Protein AF-A0A9D9N728-F1 (afdb_monomer)

Structure (mmCIF, N/CA/C/O backbone):
data_AF-A0A9D9N728-F1
#
_entry.id   AF-A0A9D9N728-F1
#
loop_
_atom_site.group_PDB
_atom_site.id
_atom_site.type_symbol
_atom_site.label_atom_id
_atom_site.label_alt_id
_atom_site.label_comp_id
_atom_site.label_asym_id
_atom_site.label_entity_id
_atom_site.label_seq_id
_atom_site.pdbx_PDB_ins_code
_atom_site.Cartn_x
_atom_site.Cartn_y
_atom_site.Cartn_z
_atom_site.occupancy
_atom_site.B_iso_or_equiv
_atom_site.auth_seq_id
_atom_site.auth_comp_id
_atom_site.auth_asym_id
_atom_site.auth_atom_id
_atom_site.pdbx_PDB_model_num
ATOM 1 N N . MET A 1 1 ? -24.183 16.699 19.852 1.00 60.91 1 MET A N 1
ATOM 2 C CA . MET A 1 1 ? -24.924 15.438 20.064 1.00 60.91 1 MET A CA 1
ATOM 3 C C . MET A 1 1 ? -25.102 15.255 21.559 1.00 60.91 1 MET A C 1
ATOM 5 O O . MET A 1 1 ? -24.177 15.585 22.291 1.00 60.91 1 MET A O 1
ATOM 9 N N . ASN A 1 2 ? -26.282 14.822 22.004 1.00 75.06 2 ASN A N 1
ATOM 10 C CA . ASN A 1 2 ? -26.499 14.472 23.406 1.00 75.06 2 ASN A CA 1
ATOM 11 C C . ASN A 1 2 ? -26.108 13.002 23.585 1.00 75.06 2 ASN A C 1
ATOM 13 O O . ASN A 1 2 ? -26.719 12.139 22.954 1.00 75.06 2 ASN A O 1
ATOM 17 N N . TYR A 1 3 ? -25.066 12.738 24.366 1.00 83.69 3 TYR A N 1
ATOM 18 C CA . TYR A 1 3 ? -24.533 11.394 24.560 1.00 83.69 3 TYR A CA 1
ATOM 19 C C . TYR A 1 3 ? -24.995 10.833 25.902 1.00 83.69 3 TYR A C 1
ATOM 21 O O . TYR A 1 3 ? -24.876 11.495 26.932 1.00 83.69 3 TYR A O 1
ATOM 29 N N . LYS A 1 4 ? -25.467 9.586 25.897 1.00 88.75 4 LYS A N 1
ATOM 30 C CA . LYS A 1 4 ? -25.626 8.773 27.101 1.00 88.75 4 LYS A CA 1
ATOM 31 C C . LYS A 1 4 ? -24.358 7.947 27.285 1.00 88.75 4 LYS A C 1
ATOM 33 O O . LYS A 1 4 ? -24.053 7.101 26.450 1.00 88.75 4 LYS A O 1
ATOM 38 N N . VAL A 1 5 ? -23.633 8.180 28.372 1.00 91.56 5 VAL A N 1
ATOM 39 C CA . VAL A 1 5 ? -22.462 7.368 28.722 1.00 91.56 5 VAL A CA 1
ATOM 40 C C . VAL A 1 5 ? -22.935 6.094 29.411 1.00 91.56 5 VAL A C 1
ATOM 42 O O . VAL A 1 5 ? -23.726 6.162 30.350 1.00 91.56 5 VAL A O 1
ATOM 45 N N . VAL A 1 6 ? -22.460 4.947 28.937 1.00 93.56 6 VAL A N 1
ATOM 46 C CA . VAL A 1 6 ? -22.666 3.632 29.559 1.00 93.56 6 VAL A CA 1
ATOM 47 C C . VAL A 1 6 ? -21.340 2.885 29.621 1.00 93.56 6 VAL A C 1
ATOM 49 O O . VAL A 1 6 ? -20.410 3.210 28.881 1.00 93.56 6 VAL A O 1
ATOM 52 N N . TYR A 1 7 ? -21.236 1.880 30.476 1.00 95.44 7 TYR A N 1
ATOM 53 C CA . TYR A 1 7 ? -20.147 0.916 30.422 1.00 95.44 7 TYR A CA 1
ATOM 54 C C . TYR A 1 7 ? -20.383 -0.111 29.316 1.00 95.44 7 TYR A C 1
ATOM 56 O O . TYR A 1 7 ? -21.518 -0.418 28.956 1.00 95.44 7 TYR A O 1
ATOM 64 N N . LEU A 1 8 ? -19.299 -0.655 28.767 1.00 95.81 8 LEU A N 1
ATOM 65 C CA . LEU A 1 8 ? -19.351 -1.606 27.661 1.00 95.81 8 LEU A CA 1
ATOM 66 C C . LEU A 1 8 ? -20.208 -2.835 28.000 1.00 95.81 8 LEU A C 1
ATOM 68 O O . LEU A 1 8 ? -20.981 -3.296 27.166 1.00 95.81 8 LEU A O 1
ATOM 72 N N . GLU A 1 9 ? -20.140 -3.324 29.238 1.00 95.94 9 GLU A N 1
ATOM 73 C CA . GLU A 1 9 ? -20.964 -4.456 29.683 1.00 95.94 9 GLU A CA 1
ATOM 74 C C . GLU A 1 9 ? -22.471 -4.166 29.763 1.00 95.94 9 GLU A C 1
ATOM 76 O O . GLU A 1 9 ? -23.266 -5.098 29.824 1.00 95.94 9 GLU A O 1
ATOM 81 N N . GLU A 1 10 ? -22.880 -2.895 29.739 1.00 96.00 10 GLU A N 1
ATOM 82 C CA . GLU A 1 10 ? -24.292 -2.496 29.736 1.00 96.00 10 GLU A CA 1
ATOM 83 C C . GLU A 1 10 ? -24.891 -2.453 28.320 1.00 96.00 10 GLU A C 1
ATOM 85 O O . GLU A 1 10 ? -26.109 -2.348 28.172 1.00 96.00 10 GLU A O 1
ATOM 90 N N . CYS A 1 11 ? -24.061 -2.508 27.271 1.00 95.38 11 CYS A N 1
ATOM 91 C CA . CYS A 1 11 ? -24.508 -2.449 25.876 1.00 95.38 11 CYS A CA 1
ATOM 92 C C . CYS A 1 11 ? -24.115 -3.667 25.028 1.00 95.38 11 CYS A C 1
ATOM 94 O O . CYS A 1 11 ? -24.508 -3.742 23.864 1.00 95.38 11 CYS A O 1
ATOM 96 N N . CYS A 1 12 ? -23.385 -4.638 25.580 1.00 95.62 12 CYS A N 1
ATOM 97 C CA . CYS A 1 12 ? -23.058 -5.877 24.880 1.00 95.62 12 CYS A CA 1
ATOM 98 C C . CYS A 1 12 ? -22.957 -7.086 25.823 1.00 95.62 12 CYS A C 1
ATOM 100 O O . CYS A 1 12 ? -22.557 -6.973 26.982 1.00 95.62 12 CYS A O 1
ATOM 102 N N . GLU A 1 13 ? -23.285 -8.268 25.305 1.00 96.75 13 GLU A N 1
ATOM 103 C CA . GLU A 1 13 ? -22.986 -9.543 25.948 1.00 96.75 13 GLU A CA 1
ATOM 104 C C . GLU A 1 13 ? -21.524 -9.923 25.688 1.00 96.75 13 GLU A C 1
ATOM 106 O O . GLU A 1 13 ? -21.052 -9.924 24.548 1.00 96.75 13 GLU A O 1
ATOM 111 N N . ILE A 1 14 ? -20.809 -10.301 26.747 1.00 96.88 14 ILE A N 1
ATOM 112 C CA . ILE A 1 14 ? -19.409 -10.729 26.664 1.00 96.88 14 ILE A CA 1
ATOM 113 C C . ILE A 1 14 ? -19.364 -12.257 26.616 1.00 96.88 14 ILE A C 1
ATOM 115 O O . ILE A 1 14 ? -19.619 -12.926 27.618 1.00 96.88 14 ILE A O 1
ATOM 119 N N . LEU A 1 15 ? -19.013 -12.806 25.452 1.00 96.00 15 LEU A N 1
ATOM 120 C CA . LEU A 1 15 ? -19.061 -14.242 25.141 1.00 96.00 15 LEU A CA 1
ATOM 121 C C . LEU A 1 15 ? -17.691 -14.931 25.228 1.00 96.00 15 LEU A C 1
ATOM 123 O O . LEU A 1 15 ? -17.471 -16.002 24.660 1.00 96.00 15 LEU A O 1
ATOM 127 N N . ASP A 1 16 ? -16.757 -14.332 25.959 1.00 93.38 16 ASP A N 1
ATOM 128 C CA . ASP A 1 16 ? -15.389 -14.822 26.130 1.00 93.38 16 ASP A CA 1
ATOM 129 C C . ASP A 1 16 ? -15.297 -16.268 26.638 1.00 93.38 16 ASP A C 1
ATOM 131 O O . ASP A 1 16 ? -14.333 -16.972 26.333 1.00 93.38 16 ASP A O 1
ATOM 135 N N . ASN A 1 17 ? -16.295 -16.705 27.409 1.00 92.00 17 ASN A N 1
ATOM 136 C CA . ASN A 1 17 ? -16.413 -18.056 27.955 1.00 92.00 17 ASN A CA 1
ATOM 137 C C . ASN A 1 17 ? -16.737 -19.122 26.895 1.00 92.00 17 ASN A C 1
ATOM 139 O O . ASN A 1 17 ? -16.557 -20.305 27.165 1.00 92.00 17 ASN A O 1
ATOM 143 N N . LYS A 1 18 ? -17.218 -18.721 25.711 1.00 91.44 18 LYS A N 1
ATOM 144 C CA . LYS A 1 18 ? -17.505 -19.625 24.587 1.00 91.44 18 LYS A CA 1
ATOM 145 C C . LYS A 1 18 ? -16.297 -19.839 23.666 1.00 91.44 18 LYS A C 1
ATOM 147 O O . LYS A 1 18 ? -16.347 -20.708 22.803 1.00 91.44 18 LYS A O 1
ATOM 152 N N . ARG A 1 19 ? -15.218 -19.062 23.829 1.00 91.38 19 ARG A N 1
ATOM 153 C CA . ARG A 1 19 ? -13.989 -19.178 23.023 1.00 91.38 19 ARG A CA 1
ATOM 154 C C . ARG A 1 19 ? -13.254 -20.479 23.344 1.00 91.38 19 ARG A C 1
ATOM 156 O O . ARG A 1 19 ? -13.104 -20.835 24.510 1.00 91.38 19 ARG A O 1
ATOM 163 N N . VAL A 1 20 ? -12.713 -21.135 22.319 1.00 89.00 20 VAL A N 1
ATOM 164 C CA . VAL A 1 20 ? -11.941 -22.379 22.470 1.00 89.00 20 VAL A CA 1
ATOM 165 C C . VAL A 1 20 ? -10.642 -22.262 21.661 1.00 89.00 20 VAL A C 1
ATOM 167 O O . VAL A 1 20 ? -10.704 -22.159 20.442 1.00 89.00 20 VAL A O 1
ATOM 170 N N . PRO A 1 21 ? -9.444 -22.235 22.266 1.00 88.50 21 PRO A N 1
ATOM 171 C CA . PRO A 1 21 ? -8.201 -22.132 21.501 1.00 88.50 21 PRO A CA 1
ATOM 172 C C . PRO A 1 21 ? -7.870 -23.456 20.789 1.00 88.50 21 PRO A C 1
ATOM 174 O O . PRO A 1 21 ? -7.884 -24.511 21.418 1.00 88.50 21 PRO A O 1
ATOM 177 N N . ILE A 1 22 ? -7.505 -23.400 19.501 1.00 87.25 22 ILE A N 1
ATOM 178 C CA . ILE A 1 22 ? -6.987 -24.557 18.746 1.00 87.25 22 ILE A CA 1
ATOM 179 C C . ILE A 1 22 ? -5.522 -24.308 18.365 1.00 87.25 22 ILE A C 1
ATOM 181 O O . ILE A 1 22 ? -5.177 -23.294 17.733 1.00 87.25 22 ILE A O 1
ATOM 185 N N . THR A 1 23 ? -4.644 -25.249 18.727 1.00 85.88 23 THR A N 1
ATOM 186 C CA . THR A 1 23 ? -3.225 -25.181 18.354 1.00 85.88 23 THR A CA 1
ATOM 187 C C . THR A 1 23 ? -3.059 -25.335 16.843 1.00 85.88 23 THR A C 1
ATOM 189 O O . THR A 1 23 ? -3.864 -25.983 16.186 1.00 85.88 23 THR A O 1
ATOM 192 N N . ALA A 1 24 ? -2.003 -24.760 16.262 1.00 82.81 24 ALA A N 1
ATOM 193 C CA . ALA A 1 24 ? -1.801 -24.808 14.811 1.00 82.81 24 ALA A CA 1
ATOM 194 C C . ALA A 1 24 ? -1.745 -26.238 14.238 1.00 82.81 24 ALA A C 1
ATOM 196 O O . ALA A 1 24 ? -2.126 -26.434 13.091 1.00 82.81 24 ALA A O 1
ATOM 197 N N . LYS A 1 25 ? -1.303 -27.226 15.030 1.00 86.19 25 LYS A N 1
ATOM 198 C CA . LYS A 1 25 ? -1.216 -28.634 14.613 1.00 86.19 25 LYS A CA 1
ATOM 199 C C . LYS A 1 25 ? -2.575 -29.335 14.581 1.00 86.19 25 LYS A C 1
ATOM 201 O O . LYS A 1 25 ? -2.749 -30.258 13.796 1.00 86.19 25 LYS A O 1
ATOM 206 N N . ASP A 1 26 ? -3.513 -28.887 15.412 1.00 87.19 26 ASP A N 1
ATOM 207 C CA . ASP A 1 26 ? -4.835 -29.506 15.561 1.00 87.19 26 ASP A CA 1
ATOM 208 C C . ASP A 1 26 ? -5.897 -28.842 14.671 1.00 87.19 26 ASP A C 1
ATOM 210 O O . ASP A 1 26 ? -7.037 -29.302 14.605 1.00 87.19 26 ASP A O 1
ATOM 214 N N . ARG A 1 27 ? -5.540 -27.750 13.981 1.00 88.19 27 ARG A N 1
ATOM 215 C CA . ARG A 1 27 ? -6.422 -27.084 13.019 1.00 88.19 27 ARG A CA 1
ATOM 216 C C . ARG A 1 27 ? -6.597 -27.975 11.799 1.00 88.19 27 ARG A C 1
ATOM 218 O O . ARG A 1 27 ? -5.666 -28.169 11.022 1.00 88.19 27 ARG A O 1
ATOM 225 N N . LYS A 1 28 ? -7.813 -28.475 11.620 1.00 89.94 28 LYS A N 1
ATOM 226 C CA . LYS A 1 28 ? -8.237 -29.115 10.378 1.00 89.94 28 LYS A CA 1
ATOM 227 C C . LYS A 1 28 ? -8.671 -28.041 9.404 1.00 89.94 28 LYS A C 1
ATOM 229 O O . LYS A 1 28 ? -9.469 -27.184 9.767 1.00 89.94 28 LYS A O 1
ATOM 234 N N . GLU A 1 29 ? -8.121 -28.078 8.200 1.00 91.00 29 GLU A N 1
ATOM 235 C CA . GLU A 1 29 ? -8.422 -27.108 7.153 1.00 91.00 29 GLU A CA 1
ATOM 236 C C . GLU A 1 29 ? -9.895 -27.194 6.733 1.00 91.00 29 GLU A C 1
ATOM 238 O O . GLU A 1 29 ? -10.464 -28.280 6.613 1.00 91.00 29 GLU A O 1
ATOM 243 N N . GLY A 1 30 ? -10.522 -26.040 6.523 1.00 93.00 30 GLY A N 1
ATOM 244 C CA . GLY A 1 30 ? -11.923 -25.957 6.128 1.00 93.00 30 GLY A CA 1
ATOM 245 C C . GLY A 1 30 ? -12.299 -24.558 5.661 1.00 93.00 30 GLY A C 1
ATOM 246 O O . GLY A 1 30 ? -11.440 -23.802 5.218 1.00 93.00 30 GLY A O 1
ATOM 247 N N . ILE A 1 31 ? -13.588 -24.223 5.734 1.00 94.19 31 ILE A N 1
ATOM 248 C CA . ILE A 1 31 ? -14.139 -22.982 5.160 1.00 94.19 31 ILE A CA 1
ATOM 249 C C . ILE A 1 31 ? -14.447 -21.896 6.197 1.00 94.19 31 ILE A C 1
ATOM 251 O O . ILE A 1 31 ? -14.724 -20.760 5.817 1.00 94.19 31 ILE A O 1
ATOM 255 N N . TYR A 1 32 ? -14.434 -22.215 7.495 1.00 96.25 32 TYR A N 1
ATOM 256 C CA . TYR A 1 32 ? -14.830 -21.272 8.539 1.00 96.25 32 TYR A CA 1
ATOM 257 C C . TYR A 1 32 ? -13.630 -20.469 9.046 1.00 96.25 32 TYR A C 1
ATOM 259 O O . TYR A 1 32 ? -12.604 -21.056 9.387 1.00 96.25 32 TYR A O 1
ATOM 267 N N . PRO A 1 33 ? -13.721 -19.135 9.131 1.00 95.94 33 PRO A N 1
ATOM 268 C CA . PRO A 1 33 ? -12.613 -18.304 9.582 1.00 95.94 33 PRO A CA 1
ATOM 269 C C . PRO A 1 33 ? -12.287 -18.539 11.065 1.00 95.94 33 PRO A C 1
ATOM 271 O O . PRO A 1 33 ? -13.167 -18.517 11.931 1.00 95.94 33 PRO A O 1
ATOM 274 N N . TYR A 1 34 ? -10.995 -18.709 11.354 1.00 95.56 34 TYR A N 1
ATOM 275 C CA . TYR A 1 34 ? -10.434 -18.789 12.702 1.00 95.56 34 TYR A CA 1
ATOM 276 C C . TYR A 1 34 ? -9.782 -17.449 13.073 1.00 95.56 34 TYR A C 1
ATOM 278 O O . TYR A 1 34 ? -8.743 -17.077 12.523 1.00 95.56 34 TYR A O 1
ATOM 286 N N . TYR A 1 35 ? -10.387 -16.711 14.000 1.00 95.19 35 TYR A N 1
ATOM 287 C CA . TYR A 1 35 ? -10.012 -15.346 14.374 1.00 95.19 35 TYR A CA 1
ATOM 288 C C . TYR A 1 35 ? -9.088 -15.276 15.600 1.00 95.19 35 TYR A C 1
ATOM 290 O O . TYR A 1 35 ? -9.205 -16.057 16.546 1.00 95.19 35 TYR A O 1
ATOM 298 N N . GLY A 1 36 ? -8.184 -14.291 15.601 1.00 93.69 36 GLY A N 1
ATOM 299 C CA . GLY A 1 36 ? -7.329 -13.914 16.735 1.00 93.69 36 GLY A CA 1
ATOM 300 C C . GLY A 1 36 ? -7.407 -12.416 17.058 1.00 93.69 36 GLY A C 1
ATOM 301 O O . GLY A 1 36 ? -8.328 -11.734 16.628 1.00 93.69 36 GLY A O 1
ATOM 302 N N . ALA A 1 37 ? -6.429 -11.870 17.787 1.00 90.25 37 ALA A N 1
ATOM 303 C CA . ALA A 1 37 ? -6.439 -10.457 18.201 1.00 90.25 37 ALA A CA 1
ATOM 304 C C . ALA A 1 37 ? -6.524 -9.453 17.033 1.00 90.25 37 ALA A C 1
ATOM 306 O O . ALA A 1 37 ? -7.151 -8.411 17.172 1.00 90.25 37 ALA A O 1
ATOM 307 N N . ASN A 1 38 ? -5.917 -9.775 15.884 1.00 91.62 38 ASN A N 1
ATOM 308 C CA . ASN A 1 38 ? -5.741 -8.851 14.753 1.00 91.62 38 ASN A CA 1
ATOM 309 C C . ASN A 1 38 ? -6.392 -9.364 13.453 1.00 91.62 38 ASN A C 1
ATOM 311 O O . ASN A 1 38 ? -5.890 -9.101 12.363 1.00 91.62 38 ASN A O 1
ATOM 315 N N . GLY A 1 39 ? -7.467 -10.153 13.555 1.00 93.06 39 GLY A N 1
ATOM 316 C CA . GLY A 1 39 ? -8.190 -10.703 12.402 1.00 93.06 39 GLY A CA 1
ATOM 317 C C . GLY A 1 39 ? -7.960 -12.198 12.165 1.00 93.06 39 GLY A C 1
ATOM 318 O O . GLY A 1 39 ? -7.582 -12.943 13.076 1.00 93.06 39 GLY A O 1
ATOM 319 N N . ILE A 1 40 ? -8.225 -12.641 10.931 1.00 93.75 40 ILE A N 1
ATOM 320 C CA . ILE A 1 40 ? -8.197 -14.053 10.513 1.00 93.75 40 ILE A CA 1
ATOM 321 C C . ILE A 1 40 ? -6.772 -14.618 10.617 1.00 93.75 40 ILE A C 1
ATOM 323 O O . ILE A 1 40 ? -5.814 -14.023 10.133 1.00 93.75 40 ILE A O 1
ATOM 327 N N . GLN A 1 41 ? -6.641 -15.786 11.244 1.00 91.81 41 GLN A N 1
ATOM 328 C CA . GLN A 1 41 ? -5.393 -16.540 11.424 1.00 91.81 41 GLN A CA 1
ATOM 329 C C . GLN A 1 41 ? -5.366 -17.844 10.604 1.00 91.81 41 GLN A C 1
ATOM 331 O O . GLN A 1 41 ? -4.404 -18.608 10.688 1.00 91.81 41 GLN A O 1
ATOM 336 N N . GLY A 1 42 ? -6.436 -18.134 9.864 1.00 92.06 42 GLY A N 1
ATOM 337 C CA . GLY A 1 42 ? -6.602 -19.322 9.030 1.00 92.06 42 GLY A CA 1
ATOM 338 C C . GLY A 1 42 ? -8.076 -19.683 8.859 1.00 92.06 42 GLY A C 1
ATOM 339 O O . GLY A 1 42 ? -8.949 -18.982 9.375 1.00 92.06 42 GLY A O 1
ATOM 340 N N . TYR A 1 43 ? -8.335 -20.791 8.168 1.00 94.31 43 TYR A N 1
ATOM 341 C CA . TYR A 1 43 ? -9.673 -21.354 8.001 1.00 94.31 43 TYR A CA 1
ATOM 342 C C . TYR A 1 43 ? -9.710 -22.795 8.506 1.00 94.31 43 TYR A C 1
ATOM 344 O O . TYR A 1 43 ? -8.744 -23.540 8.329 1.00 94.31 43 TYR A O 1
ATOM 352 N N . ILE A 1 44 ? -10.811 -23.163 9.157 1.00 95.12 44 ILE A N 1
ATOM 353 C CA . ILE A 1 44 ? -11.009 -24.464 9.788 1.00 95.12 44 ILE A CA 1
ATOM 354 C C . ILE A 1 44 ? -12.362 -25.090 9.429 1.00 95.12 44 ILE A C 1
ATOM 356 O O . ILE A 1 44 ? -13.245 -24.440 8.869 1.00 95.12 44 ILE A O 1
ATOM 360 N N . ASP A 1 45 ? -12.528 -26.374 9.726 1.00 95.62 45 ASP A N 1
ATOM 361 C CA . ASP A 1 45 ? -13.709 -27.176 9.375 1.00 95.62 45 ASP A CA 1
ATOM 362 C C . ASP A 1 45 ? -14.907 -27.027 10.333 1.00 95.62 45 ASP A C 1
ATOM 364 O O . ASP A 1 45 ? -15.998 -27.516 10.032 1.00 95.62 45 ASP A O 1
ATOM 368 N N . GLN A 1 46 ? -14.753 -26.310 11.451 1.00 94.44 46 GLN A N 1
ATOM 369 C CA . GLN A 1 46 ? -15.796 -26.108 12.466 1.00 94.44 46 GLN A CA 1
ATOM 370 C C . GLN A 1 46 ? -15.980 -24.634 12.856 1.00 94.44 46 GLN A C 1
ATOM 372 O O . GLN A 1 46 ? -15.130 -23.787 12.592 1.00 94.44 46 GLN A O 1
ATOM 377 N N . TYR A 1 47 ? -17.088 -24.323 13.531 1.00 95.38 47 TYR A N 1
ATOM 378 C CA . TYR A 1 47 ? -17.398 -22.991 14.056 1.00 95.38 47 TYR A CA 1
ATOM 379 C C . TYR A 1 47 ? -18.056 -23.087 15.440 1.00 95.38 47 TYR A C 1
ATOM 381 O O . TYR A 1 47 ? -18.655 -24.108 15.777 1.00 95.38 47 TYR A O 1
ATOM 389 N N . ILE A 1 48 ? -17.947 -22.017 16.230 1.00 95.69 48 ILE A N 1
ATOM 390 C CA . ILE A 1 48 ? -18.536 -21.905 17.581 1.00 95.69 48 ILE A CA 1
ATOM 391 C C . ILE A 1 48 ? -19.468 -20.695 17.735 1.00 95.69 48 ILE A C 1
ATOM 393 O O . ILE A 1 48 ? -20.196 -20.606 18.722 1.00 95.69 48 ILE A O 1
ATOM 397 N N . PHE A 1 49 ? -19.481 -19.791 16.755 1.00 96.25 49 PHE A N 1
ATOM 398 C CA . PHE A 1 49 ? -20.383 -18.642 16.686 1.00 96.25 49 PHE A CA 1
ATOM 399 C C . PHE A 1 49 ? -21.041 -18.565 15.312 1.00 96.25 49 PHE A C 1
ATOM 401 O O . PHE A 1 49 ? -20.411 -18.951 14.331 1.00 96.25 49 PHE A O 1
ATOM 408 N N . ASP A 1 50 ? -22.268 -18.050 15.254 1.00 96.56 50 ASP A N 1
ATOM 409 C CA . ASP A 1 50 ? -23.007 -17.723 14.026 1.00 96.56 50 ASP A CA 1
ATOM 410 C C . ASP A 1 50 ? -23.874 -16.483 14.301 1.00 96.56 50 ASP A C 1
ATOM 412 O O . ASP A 1 50 ? -25.090 -16.560 14.450 1.00 96.56 50 ASP A O 1
ATOM 416 N N . ASP A 1 51 ? -23.207 -15.350 14.522 1.00 95.50 51 ASP A N 1
ATOM 417 C CA . ASP A 1 51 ? -23.799 -14.119 15.048 1.00 95.50 51 ASP A CA 1
ATOM 418 C C . ASP A 1 51 ? -23.133 -12.879 14.422 1.00 95.50 51 ASP A C 1
ATOM 420 O O . ASP A 1 51 ? -22.108 -12.962 13.741 1.00 95.50 51 ASP A O 1
ATOM 424 N N . GLU A 1 52 ? -23.709 -11.711 14.702 1.00 96.50 52 GLU A N 1
ATOM 425 C CA . GLU A 1 52 ? -23.113 -10.397 14.459 1.00 96.50 52 GLU A CA 1
ATOM 426 C C . GLU A 1 52 ? -22.300 -9.968 15.681 1.00 96.50 52 GLU A C 1
ATOM 428 O O . GLU A 1 52 ? -22.860 -9.689 16.742 1.00 96.50 52 GLU A O 1
ATOM 433 N N . LEU A 1 53 ? -20.974 -9.951 15.551 1.00 97.38 53 LEU A N 1
ATOM 434 C CA . LEU A 1 53 ? -20.050 -9.810 16.675 1.00 97.38 53 LEU A CA 1
ATOM 435 C C . LEU A 1 53 ? -19.024 -8.703 16.429 1.00 97.38 53 LEU A C 1
ATOM 437 O O . LEU A 1 53 ? -18.633 -8.414 15.297 1.00 97.38 53 LEU A O 1
ATOM 441 N N . VAL A 1 54 ? -18.519 -8.132 17.517 1.00 97.94 54 VAL A N 1
ATOM 442 C CA . VAL A 1 54 ? -17.323 -7.288 17.525 1.00 97.94 54 VAL A CA 1
ATOM 443 C C . VAL A 1 54 ? -16.235 -8.016 18.297 1.00 97.94 54 VAL A C 1
ATOM 445 O O . VAL A 1 54 ? -16.426 -8.402 19.451 1.00 97.94 54 VAL A O 1
ATOM 448 N N . LEU A 1 55 ? -15.086 -8.211 17.655 1.00 97.56 55 LEU A N 1
ATOM 449 C CA . LEU A 1 55 ? -13.908 -8.782 18.290 1.00 97.56 55 LEU A CA 1
ATOM 450 C C . LEU A 1 55 ? -12.963 -7.659 18.698 1.00 97.56 55 LEU A C 1
ATOM 452 O O . LEU A 1 55 ? -12.567 -6.861 17.854 1.00 97.56 55 LEU A O 1
ATOM 456 N N . LEU A 1 56 ? -12.608 -7.603 19.980 1.00 97.00 56 LEU A N 1
ATOM 457 C CA . LEU A 1 56 ? -11.687 -6.618 20.558 1.00 97.00 56 LEU A CA 1
ATOM 458 C C . LEU A 1 56 ? -10.436 -7.341 21.055 1.00 97.00 56 LEU A C 1
ATOM 460 O O . LEU A 1 56 ? -10.543 -8.324 21.779 1.00 97.00 56 LEU A O 1
ATOM 464 N N . ALA A 1 57 ? -9.247 -6.878 20.687 1.00 95.31 57 ALA A N 1
ATOM 465 C CA . ALA A 1 57 ? -8.008 -7.534 21.086 1.00 95.31 57 ALA A CA 1
ATOM 466 C C . ALA A 1 57 ? -7.882 -7.638 22.620 1.00 95.31 57 ALA A C 1
ATOM 468 O O . ALA A 1 57 ? -7.990 -6.640 23.330 1.00 95.31 57 ALA A O 1
ATOM 469 N N . GLU A 1 58 ? -7.619 -8.850 23.119 1.00 93.50 58 GLU A N 1
ATOM 470 C CA . GLU A 1 58 ? -7.331 -9.121 24.535 1.00 93.50 58 GLU A CA 1
ATOM 471 C C . GLU A 1 58 ? -5.816 -9.019 24.773 1.00 93.50 58 GLU A C 1
ATOM 473 O O . GLU A 1 58 ? -5.354 -8.243 25.606 1.00 93.50 58 GLU A O 1
ATOM 478 N N . ASP A 1 59 ? -5.011 -9.747 23.994 1.00 88.12 59 ASP A N 1
ATOM 479 C CA . ASP A 1 59 ? -3.548 -9.729 24.058 1.00 88.12 59 ASP A CA 1
ATOM 480 C C . ASP A 1 59 ? -2.899 -9.932 22.679 1.00 88.12 59 ASP A C 1
ATOM 482 O O . ASP A 1 59 ? -3.349 -10.715 21.848 1.00 88.12 59 ASP A O 1
ATOM 486 N N . GLY A 1 60 ? -1.784 -9.239 22.425 1.00 83.25 60 GLY A N 1
ATOM 487 C CA . GLY A 1 60 ? -1.153 -9.225 21.094 1.00 83.25 60 GLY A CA 1
ATOM 488 C C . GLY A 1 60 ? -1.860 -8.326 20.070 1.00 83.25 60 GLY A C 1
ATOM 489 O O . GLY A 1 60 ? -1.538 -8.394 18.884 1.00 83.25 60 GLY A O 1
ATOM 490 N N . GLY A 1 61 ? -2.798 -7.488 20.522 1.00 84.12 61 GLY A N 1
ATOM 491 C CA . GLY A 1 61 ? -3.381 -6.405 19.734 1.00 84.12 61 GLY A CA 1
ATOM 492 C C . GLY A 1 61 ? -2.388 -5.284 19.434 1.00 84.12 61 GLY A C 1
ATOM 493 O O . GLY A 1 61 ? -1.350 -5.156 20.086 1.00 84.12 61 GLY A O 1
ATOM 494 N N . HIS A 1 62 ? -2.736 -4.416 18.487 1.00 85.44 62 HIS A N 1
ATOM 495 C CA . HIS A 1 62 ? -1.961 -3.221 18.138 1.00 85.44 62 HIS A CA 1
ATOM 496 C C . HIS A 1 62 ? -2.107 -2.071 19.156 1.00 85.44 62 HIS A C 1
ATOM 498 O O . HIS A 1 62 ? -2.268 -0.920 18.774 1.00 85.44 62 HIS A O 1
ATOM 504 N N . PHE A 1 63 ? -2.024 -2.361 20.459 1.00 84.00 63 PHE A N 1
ATOM 505 C CA . PHE A 1 63 ? -2.261 -1.377 21.527 1.00 84.00 63 PHE A CA 1
ATOM 506 C C . PHE A 1 63 ? -1.297 -0.179 21.505 1.00 84.00 63 PHE A C 1
ATOM 508 O O . PHE A 1 63 ? -1.613 0.873 22.045 1.00 84.00 63 PHE A O 1
ATOM 515 N N . GLU A 1 64 ? -0.117 -0.336 20.905 1.00 80.31 64 GLU A N 1
ATOM 516 C CA . GLU A 1 64 ? 0.911 0.712 20.830 1.00 80.31 64 GLU A CA 1
ATOM 517 C C . GLU A 1 64 ? 0.811 1.557 19.555 1.00 80.31 64 GLU A C 1
ATOM 519 O O . GLU A 1 64 ? 1.280 2.694 19.522 1.00 80.31 64 GLU A O 1
ATOM 524 N N . ASP A 1 65 ? 0.184 1.018 18.508 1.00 81.00 65 ASP A N 1
ATOM 525 C CA . ASP A 1 65 ? 0.038 1.689 17.222 1.00 81.00 65 ASP A CA 1
ATOM 526 C C . ASP A 1 65 ? -1.359 2.303 17.122 1.00 81.00 65 ASP A C 1
ATOM 528 O O . ASP A 1 65 ? -2.314 1.666 16.683 1.00 81.00 65 ASP A O 1
ATOM 532 N N . LYS A 1 66 ? -1.462 3.585 17.490 1.00 77.31 66 LYS A N 1
ATOM 533 C CA . LYS A 1 66 ? -2.723 4.348 17.476 1.00 77.31 66 LYS A CA 1
ATOM 534 C C . LYS A 1 66 ? -3.352 4.479 16.081 1.00 77.31 66 LYS A C 1
ATOM 536 O O . LYS A 1 66 ? -4.484 4.939 15.976 1.00 77.31 66 LYS A O 1
ATOM 541 N N . LYS A 1 67 ? -2.639 4.102 15.010 1.00 76.25 67 LYS A N 1
ATOM 542 C CA . LYS A 1 67 ? -3.162 4.104 13.635 1.00 76.25 67 LYS A CA 1
ATOM 543 C C . LYS A 1 67 ? -3.801 2.775 13.241 1.00 76.25 67 LYS A C 1
ATOM 545 O O . LYS A 1 67 ? -4.468 2.718 12.208 1.00 76.25 67 LYS A O 1
ATOM 550 N N . LYS A 1 68 ? -3.606 1.709 14.020 1.00 85.31 68 LYS A N 1
ATOM 551 C CA . LYS A 1 68 ? -4.181 0.392 13.744 1.00 85.31 68 LYS A CA 1
ATOM 552 C C . LYS A 1 68 ? -5.375 0.124 14.648 1.00 85.31 68 LYS A C 1
ATOM 554 O O . LYS A 1 68 ? -5.317 0.426 15.838 1.00 85.31 68 LYS A O 1
ATOM 559 N N . PRO A 1 69 ? -6.457 -0.450 14.100 1.00 91.19 69 PRO A N 1
ATOM 560 C CA . PRO A 1 69 ? -7.613 -0.756 14.909 1.00 91.19 69 PRO A CA 1
ATOM 561 C C . PRO A 1 69 ? -7.311 -1.916 15.863 1.00 91.19 69 PRO A C 1
ATOM 563 O O . PRO A 1 69 ? -6.611 -2.865 15.505 1.00 91.19 69 PRO A O 1
ATOM 566 N N . ILE A 1 70 ? -7.877 -1.853 17.065 1.00 94.00 70 ILE A N 1
ATOM 567 C CA . ILE A 1 70 ? -7.835 -2.927 18.068 1.00 94.00 70 ILE A CA 1
ATOM 568 C C . ILE A 1 70 ? -9.142 -3.726 18.124 1.00 94.00 70 ILE A C 1
ATOM 570 O O . ILE A 1 70 ? -9.213 -4.722 18.838 1.00 94.00 70 ILE A O 1
ATOM 574 N N . ALA A 1 71 ? -10.166 -3.297 17.380 1.00 96.12 71 ALA A N 1
ATOM 575 C CA . ALA A 1 71 ? -11.447 -3.980 17.259 1.00 96.12 71 ALA A CA 1
ATOM 576 C C . ALA A 1 71 ? -11.870 -4.118 15.793 1.00 96.12 71 ALA A C 1
ATOM 578 O O . ALA A 1 71 ? -11.507 -3.284 14.962 1.00 96.12 71 ALA A O 1
ATOM 579 N N . TYR A 1 72 ? -12.637 -5.157 15.474 1.00 96.25 72 TYR A N 1
ATOM 580 C CA . TYR A 1 72 ? -13.180 -5.379 14.135 1.00 96.25 72 TYR A CA 1
ATOM 581 C C . TYR A 1 72 ? -14.484 -6.187 14.184 1.00 96.25 72 TYR A C 1
ATOM 583 O O . TYR A 1 72 ? -14.701 -6.993 15.090 1.00 96.25 72 TYR A O 1
ATOM 591 N N . ARG A 1 73 ? -15.362 -5.971 13.197 1.00 95.50 73 ARG A N 1
ATOM 592 C CA . ARG A 1 73 ? -16.642 -6.680 13.065 1.00 95.50 73 ARG A CA 1
ATOM 593 C C . ARG A 1 73 ? -16.450 -8.064 12.442 1.00 95.50 73 ARG A C 1
ATOM 595 O O . ARG A 1 73 ? -15.663 -8.228 11.510 1.00 95.50 73 ARG A O 1
ATOM 602 N N . VAL A 1 74 ? -17.222 -9.035 12.922 1.00 95.25 74 VAL A N 1
ATOM 603 C CA . VAL A 1 74 ? -17.348 -10.390 12.374 1.00 95.25 74 VAL A CA 1
ATOM 604 C C . VAL A 1 74 ? -18.830 -10.715 12.198 1.00 95.25 74 VAL A C 1
ATOM 606 O O . VAL A 1 74 ? -19.654 -10.323 13.019 1.00 95.25 74 VAL A O 1
ATOM 609 N N . SER A 1 75 ? -19.165 -11.404 11.110 1.00 95.06 75 SER A N 1
ATOM 610 C CA . SER A 1 75 ? -20.538 -11.761 10.751 1.00 95.06 75 SER A CA 1
ATOM 611 C C . SER A 1 75 ? -20.589 -13.226 10.325 1.00 95.06 75 SER A C 1
ATOM 613 O O . SER A 1 75 ? -19.758 -13.673 9.528 1.00 95.06 75 SER A 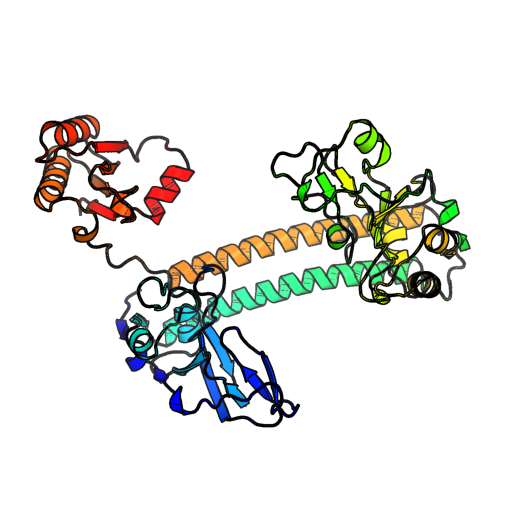O 1
ATOM 615 N N . GLY A 1 76 ? -21.559 -13.961 10.867 1.00 95.50 76 GLY A N 1
ATOM 616 C CA . GLY A 1 76 ? -21.835 -15.354 10.526 1.00 95.50 76 GLY A CA 1
ATOM 617 C C . GLY A 1 76 ? -20.899 -16.368 11.189 1.00 95.50 76 GLY A C 1
ATOM 618 O O . GLY A 1 76 ? -20.283 -16.114 12.230 1.00 95.50 76 GLY A O 1
ATOM 619 N N . LYS A 1 77 ? -20.821 -17.555 10.578 1.00 97.44 77 LYS A N 1
ATOM 620 C CA . LYS A 1 77 ? -20.133 -18.729 11.130 1.00 97.44 77 LYS A CA 1
ATOM 621 C C . LYS A 1 77 ? -18.637 -18.515 11.292 1.00 97.44 77 LYS A C 1
ATOM 623 O O . LYS A 1 77 ? -17.915 -18.395 10.303 1.00 97.44 77 LYS A O 1
ATOM 628 N N . CYS A 1 78 ? -18.154 -18.541 12.529 1.00 96.06 78 CYS A N 1
ATOM 629 C CA . CYS A 1 78 ? -16.739 -18.365 12.819 1.00 96.06 78 CYS A CA 1
ATOM 630 C C . CYS A 1 78 ? -16.265 -19.083 14.084 1.00 96.06 78 CYS A C 1
ATOM 632 O O . CYS A 1 78 ? -17.045 -19.555 14.919 1.00 96.06 78 CYS A O 1
ATOM 634 N N . TRP A 1 79 ? -14.943 -19.143 14.224 1.00 96.75 79 TRP A N 1
ATOM 635 C CA . TRP A 1 79 ? -14.272 -19.625 15.419 1.00 96.75 79 TRP A CA 1
ATOM 636 C C . TRP A 1 79 ? -13.326 -18.556 15.958 1.00 96.75 79 TRP A C 1
ATOM 638 O O . TRP A 1 79 ? -12.558 -17.970 15.201 1.00 96.75 79 TRP A O 1
ATOM 648 N N . VAL A 1 80 ? -13.349 -18.301 17.268 1.00 94.88 80 VAL A N 1
ATOM 649 C CA . VAL A 1 80 ? -12.537 -17.247 17.897 1.00 94.88 80 VAL A CA 1
ATOM 650 C C . VAL A 1 80 ? -11.591 -17.835 18.941 1.00 94.88 80 VAL A C 1
ATOM 652 O O . VAL A 1 80 ? -12.000 -18.608 19.808 1.00 94.88 80 VAL A O 1
ATOM 655 N N . ASN A 1 81 ? -10.314 -17.461 18.850 1.00 92.81 81 ASN A N 1
ATOM 656 C CA . ASN A 1 81 ? -9.272 -17.831 19.804 1.00 92.81 81 ASN A CA 1
ATOM 657 C C . ASN A 1 81 ? -9.353 -17.003 21.109 1.00 92.81 81 ASN A C 1
ATOM 659 O O . ASN A 1 81 ? -10.013 -15.973 21.173 1.00 92.81 81 ASN A O 1
ATOM 663 N N . ASN A 1 82 ? -8.596 -17.383 22.138 1.00 91.38 82 ASN A N 1
ATOM 664 C CA . ASN A 1 82 ? -8.486 -16.691 23.425 1.00 91.38 82 ASN A CA 1
ATOM 665 C C . ASN A 1 82 ? -7.824 -15.296 23.379 1.00 91.38 82 ASN A C 1
ATOM 667 O O . ASN A 1 82 ? -7.792 -14.627 24.404 1.00 91.38 82 ASN A O 1
ATOM 671 N N . HIS A 1 83 ? -7.297 -14.862 22.230 1.00 92.25 83 HIS A N 1
ATOM 672 C CA . HIS A 1 83 ? -6.602 -13.575 22.083 1.00 92.25 83 HIS A CA 1
ATOM 673 C C . HIS A 1 83 ? -7.511 -12.385 21.727 1.00 92.25 83 HIS A C 1
ATOM 675 O O . HIS A 1 83 ? -7.029 -11.263 21.571 1.00 92.25 83 HIS A O 1
ATOM 681 N N . ALA A 1 84 ? -8.817 -12.605 21.573 1.00 94.62 84 ALA A N 1
ATOM 682 C CA . ALA A 1 84 ? -9.785 -11.554 21.268 1.00 94.62 84 ALA A CA 1
ATOM 683 C C . ALA A 1 84 ? -11.041 -11.717 22.120 1.00 94.62 84 ALA A C 1
ATOM 685 O O . ALA A 1 84 ? -11.619 -12.803 22.151 1.00 94.62 84 ALA A O 1
ATOM 686 N N . HIS A 1 85 ? -11.469 -10.654 22.793 1.00 96.81 85 HIS A N 1
ATOM 687 C CA . HIS A 1 85 ? -12.775 -10.552 23.433 1.00 96.81 85 HIS A CA 1
ATOM 688 C C . HIS A 1 85 ? -13.894 -10.657 22.403 1.00 96.81 85 HIS A C 1
ATOM 690 O O . HIS A 1 85 ? -13.792 -10.062 21.332 1.00 96.81 85 HIS A O 1
ATOM 696 N N . VAL A 1 86 ? -14.950 -11.399 22.733 1.00 97.56 86 VAL A N 1
ATOM 697 C CA . VAL A 1 86 ? -16.118 -11.582 21.862 1.00 97.56 86 VAL A CA 1
ATOM 698 C C . VAL A 1 86 ? -17.281 -10.785 22.429 1.00 97.56 86 VAL A C 1
ATOM 700 O O . VAL A 1 86 ? -17.801 -11.121 23.492 1.00 97.56 86 VAL A O 1
ATOM 703 N N . LEU A 1 87 ? -17.686 -9.739 21.712 1.00 98.00 87 LEU A N 1
ATOM 704 C CA . LEU A 1 87 ? -18.741 -8.819 22.123 1.00 98.00 87 LEU A CA 1
ATOM 705 C C . LEU A 1 87 ? -19.937 -8.972 21.184 1.00 98.00 87 LEU A C 1
ATOM 707 O O . LEU A 1 87 ? -19.812 -8.755 19.978 1.00 98.00 87 LEU A O 1
ATOM 711 N N . LYS A 1 88 ? -21.098 -9.329 21.733 1.00 97.50 88 LYS A N 1
ATOM 712 C CA . LYS A 1 88 ? -22.365 -9.360 20.998 1.00 97.50 88 LYS A CA 1
ATOM 713 C C . LYS A 1 88 ? -23.199 -8.138 21.394 1.00 97.50 88 LYS A C 1
ATOM 715 O O . LYS A 1 88 ? -23.530 -8.014 22.570 1.00 97.50 88 LYS A O 1
ATOM 720 N N . PRO A 1 89 ? -23.507 -7.211 20.476 1.00 96.94 89 PRO A N 1
ATOM 721 C CA . PRO A 1 89 ? -24.261 -6.005 20.808 1.00 96.94 89 PRO A CA 1
ATOM 722 C C . PRO A 1 89 ? -25.675 -6.345 21.295 1.00 96.94 89 PRO A C 1
ATOM 724 O O . PRO A 1 89 ? -26.304 -7.279 20.797 1.00 96.94 89 PRO A O 1
ATOM 727 N N . LEU A 1 90 ? -26.165 -5.573 22.266 1.00 96.50 90 LEU A N 1
ATOM 728 C CA . LEU A 1 90 ? -27.570 -5.575 22.677 1.00 96.50 90 LEU A CA 1
ATOM 729 C C . LEU A 1 90 ? -28.393 -4.644 21.775 1.00 96.50 90 LEU A C 1
ATOM 731 O O . LEU A 1 90 ? -27.843 -3.804 21.067 1.00 96.50 90 LEU A O 1
ATOM 735 N N . ASP A 1 91 ? -29.722 -4.708 21.885 1.00 94.38 91 ASP A N 1
ATOM 736 C CA . ASP A 1 91 ? -30.654 -3.911 21.068 1.00 94.38 91 ASP A CA 1
ATOM 737 C C . ASP A 1 91 ? -30.432 -2.391 21.148 1.00 94.38 91 ASP A C 1
ATOM 739 O O . ASP A 1 91 ? -30.881 -1.649 20.278 1.00 94.38 91 ASP A O 1
ATOM 743 N N . CYS A 1 92 ? -29.753 -1.898 22.188 1.00 93.06 92 CYS A N 1
ATOM 744 C CA . CYS A 1 92 ? -29.475 -0.477 22.380 1.00 93.06 92 CYS A CA 1
ATOM 745 C C . CYS A 1 92 ? -28.312 0.063 21.526 1.00 93.06 92 CYS A C 1
ATOM 747 O O . CYS A 1 92 ? -28.106 1.284 21.499 1.00 93.06 92 CYS A O 1
ATOM 749 N N . ILE A 1 93 ? -27.555 -0.805 20.845 1.00 96.81 93 ILE A N 1
ATOM 750 C CA . ILE A 1 93 ? -26.388 -0.409 20.058 1.00 96.81 93 ILE A CA 1
ATOM 751 C C . ILE A 1 93 ? -26.299 -1.164 18.727 1.00 96.81 93 ILE A C 1
ATOM 753 O O . ILE A 1 93 ? -26.444 -2.380 18.655 1.00 96.81 93 ILE A O 1
ATOM 757 N N . ASP A 1 94 ? -26.032 -0.429 17.652 1.00 97.31 94 ASP A N 1
ATOM 758 C CA . ASP A 1 94 ? -25.722 -1.011 16.349 1.00 97.31 94 ASP A CA 1
ATOM 759 C C . ASP A 1 94 ? -24.332 -1.681 16.365 1.00 97.31 94 ASP A C 1
ATOM 761 O O . ASP A 1 94 ? -23.380 -1.155 16.947 1.00 97.31 94 ASP A O 1
ATOM 765 N N . VAL A 1 95 ? -24.199 -2.846 15.720 1.00 96.88 95 VAL A N 1
ATOM 766 C CA . VAL A 1 95 ? -22.955 -3.641 15.719 1.00 96.88 95 VAL A CA 1
ATOM 767 C C . VAL A 1 95 ? -21.765 -2.881 15.131 1.00 96.88 95 VAL A C 1
ATOM 769 O O . VAL A 1 95 ? -20.652 -2.957 15.656 1.00 96.88 95 VAL A O 1
ATOM 772 N N . ASP A 1 96 ? -21.978 -2.117 14.062 1.00 96.88 96 ASP A N 1
ATOM 773 C CA . ASP A 1 96 ? -20.920 -1.337 13.433 1.00 96.88 96 ASP A CA 1
ATOM 774 C C . ASP A 1 96 ? -20.625 -0.081 14.252 1.00 96.88 96 ASP A C 1
ATOM 776 O O . ASP A 1 96 ? -19.464 0.303 14.377 1.00 96.88 96 ASP A O 1
ATOM 780 N N . TYR A 1 97 ? -21.640 0.521 14.880 1.00 97.12 97 TYR A N 1
ATOM 781 C CA . TYR A 1 97 ? -21.431 1.626 15.818 1.00 97.12 97 TYR A CA 1
ATOM 782 C C . TYR A 1 97 ? -20.568 1.192 17.010 1.00 97.12 97 TYR A C 1
ATOM 784 O O . TYR A 1 97 ? -19.624 1.899 17.379 1.00 97.12 97 TYR A O 1
ATOM 792 N N . LEU A 1 98 ? -20.836 0.010 17.580 1.00 97.25 98 LEU A N 1
ATOM 793 C CA . LEU A 1 98 ? -19.999 -0.600 18.614 1.00 97.25 98 LEU A CA 1
ATOM 794 C C . LEU A 1 98 ? -18.568 -0.811 18.106 1.00 97.25 98 LEU A C 1
ATOM 796 O O . LEU A 1 98 ? -17.611 -0.433 18.781 1.00 97.25 98 LEU A O 1
ATOM 800 N N . CYS A 1 99 ? -18.420 -1.369 16.901 1.00 97.00 99 CYS A N 1
ATOM 801 C CA . CYS A 1 99 ? -17.116 -1.588 16.286 1.00 97.00 99 CYS A CA 1
ATOM 802 C C . CYS A 1 99 ? -16.338 -0.273 16.140 1.00 97.00 99 CYS A C 1
ATOM 804 O O . CYS A 1 99 ? -15.227 -0.164 16.658 1.00 97.00 99 CYS A O 1
ATOM 806 N N . TYR A 1 100 ? -16.920 0.751 15.509 1.00 95.50 100 TYR A N 1
ATOM 807 C CA . TYR A 1 100 ? -16.268 2.050 15.317 1.00 95.50 100 TYR A CA 1
ATOM 808 C C . TYR A 1 100 ? -15.929 2.744 16.645 1.00 95.50 100 TYR A C 1
ATOM 810 O O . TYR A 1 100 ? -14.862 3.349 16.753 1.00 95.50 100 TYR A O 1
ATOM 818 N N . SER A 1 101 ? -16.770 2.586 17.675 1.00 94.38 101 SER A N 1
ATOM 819 C CA . SER A 1 101 ? -16.514 3.111 19.027 1.00 94.38 101 SER A CA 1
ATOM 820 C C . SER A 1 101 ? -15.279 2.487 19.689 1.00 94.38 101 SER A C 1
ATOM 822 O O . SER A 1 101 ? -14.630 3.121 20.522 1.00 94.38 101 SER A O 1
ATOM 824 N N . LEU A 1 102 ? -14.954 1.241 19.334 1.00 94.88 102 LEU A N 1
ATOM 825 C CA . LEU A 1 102 ? -13.864 0.471 19.934 1.00 94.88 102 LEU A CA 1
ATOM 826 C C . LEU A 1 102 ? -12.586 0.449 19.087 1.00 94.88 102 LEU A C 1
ATOM 828 O O . LEU A 1 102 ? -11.500 0.303 19.646 1.00 94.88 102 LEU A O 1
ATOM 832 N N . MET A 1 103 ? -12.694 0.617 17.764 1.00 91.94 103 MET A N 1
ATOM 833 C CA . MET A 1 103 ? -11.586 0.462 16.811 1.00 91.94 103 MET A CA 1
ATOM 834 C C . MET A 1 103 ? -10.321 1.215 17.222 1.00 91.94 103 MET A C 1
ATOM 836 O O . MET A 1 103 ? -9.250 0.624 17.216 1.00 91.94 103 MET A O 1
ATOM 840 N N . PHE A 1 104 ? -10.438 2.484 17.610 1.00 87.69 104 PHE A N 1
ATOM 841 C CA . PHE A 1 104 ? -9.303 3.325 18.014 1.00 87.69 104 PHE A CA 1
ATOM 842 C C . PHE A 1 104 ? -9.423 3.786 19.470 1.00 87.69 104 PHE A C 1
ATOM 844 O O . PHE A 1 104 ? -8.981 4.877 19.835 1.00 87.69 104 PHE A O 1
ATOM 851 N N . TYR A 1 105 ? -10.066 2.972 20.310 1.00 89.25 105 TYR A N 1
ATOM 852 C CA . TYR A 1 105 ? -10.250 3.296 21.716 1.00 89.25 105 TYR A CA 1
ATOM 853 C C . TYR A 1 105 ? -8.885 3.420 22.402 1.00 89.25 105 TYR A C 1
ATOM 855 O O . TYR A 1 105 ? -8.075 2.497 22.369 1.00 89.25 105 TYR A O 1
ATOM 863 N N . ASN A 1 106 ? -8.630 4.553 23.059 1.00 85.31 106 ASN A N 1
ATOM 864 C CA . ASN A 1 106 ? -7.437 4.703 23.880 1.00 85.31 106 ASN A CA 1
ATOM 865 C C . ASN A 1 106 ? -7.548 3.791 25.113 1.00 85.31 106 ASN A C 1
ATOM 867 O O . ASN A 1 106 ? -8.417 4.011 25.967 1.00 85.31 106 ASN A O 1
ATOM 871 N N . VAL A 1 107 ? -6.679 2.781 25.152 1.00 86.12 107 VAL A N 1
ATOM 872 C CA . VAL A 1 107 ? -6.542 1.780 26.216 1.00 86.12 107 VAL A CA 1
ATOM 873 C C . VAL A 1 107 ? -5.297 2.013 27.091 1.00 86.12 107 VAL A C 1
ATOM 875 O O . VAL A 1 107 ? -4.989 1.193 27.960 1.00 86.12 107 VAL A O 1
ATOM 878 N N . ASP A 1 108 ? -4.581 3.125 26.888 1.00 82.25 108 ASP A N 1
ATOM 879 C CA . ASP A 1 108 ? -3.467 3.540 27.743 1.00 82.25 108 ASP A CA 1
ATOM 880 C C . ASP A 1 108 ? -3.969 3.646 29.199 1.00 82.25 108 ASP A C 1
ATOM 882 O O . ASP A 1 108 ? -5.023 4.221 29.471 1.00 82.25 108 ASP A O 1
ATOM 886 N N . GLY A 1 109 ? -3.245 3.039 30.143 1.00 81.12 109 GLY A N 1
ATOM 887 C CA . GLY A 1 109 ? -3.602 3.040 31.569 1.00 81.12 109 GLY A CA 1
ATOM 888 C C . GLY A 1 109 ? -4.615 1.976 32.018 1.00 81.12 109 GLY A C 1
ATOM 889 O O . GLY A 1 109 ? -4.774 1.789 33.221 1.00 81.12 109 GLY A O 1
ATOM 890 N N . ILE A 1 110 ? -5.258 1.240 31.101 1.00 85.31 110 ILE A N 1
ATOM 891 C CA . ILE A 1 110 ? -6.139 0.099 31.451 1.00 85.31 110 ILE A CA 1
ATOM 892 C C . ILE A 1 110 ? -5.596 -1.264 31.000 1.00 85.31 110 ILE A C 1
ATOM 894 O O . ILE A 1 110 ? -6.134 -2.307 31.375 1.00 85.31 110 ILE A O 1
ATOM 898 N N . ILE A 1 111 ? -4.528 -1.262 30.203 1.00 86.12 111 ILE A N 1
ATOM 899 C CA . ILE A 1 111 ? -3.779 -2.460 29.814 1.00 86.12 111 ILE A CA 1
ATOM 900 C C . ILE A 1 111 ? -2.664 -2.758 30.818 1.00 86.12 111 ILE A C 1
ATOM 902 O O . ILE A 1 111 ? -1.994 -1.853 31.308 1.00 86.12 111 ILE A O 1
ATOM 906 N N . ASN A 1 112 ? -2.424 -4.045 31.070 1.00 80.00 112 ASN A N 1
ATOM 907 C CA . ASN A 1 112 ? -1.415 -4.521 32.017 1.00 80.00 112 ASN A CA 1
ATOM 908 C C . ASN A 1 112 ? -0.300 -5.307 31.311 1.00 80.00 112 ASN A C 1
ATOM 910 O O . ASN A 1 112 ? -0.531 -5.913 30.266 1.00 80.00 112 ASN A O 1
ATOM 914 N N . GLY A 1 113 ? 0.883 -5.359 31.932 1.00 70.25 113 GLY A N 1
ATOM 915 C CA . GLY A 1 113 ? 2.018 -6.184 31.498 1.00 70.25 113 GLY A CA 1
ATOM 916 C C . GLY A 1 113 ? 3.107 -5.409 30.748 1.00 70.25 113 GLY A C 1
ATOM 917 O O . GLY A 1 113 ? 2.819 -4.639 29.837 1.00 70.25 113 GLY A O 1
ATOM 918 N N . ALA A 1 114 ? 4.371 -5.640 31.128 1.00 64.19 114 ALA A N 1
ATOM 919 C CA . ALA A 1 114 ? 5.530 -4.926 30.581 1.00 64.19 114 ALA A CA 1
ATOM 920 C C . ALA A 1 114 ? 5.946 -5.415 29.180 1.00 64.19 114 ALA A C 1
ATOM 922 O O . ALA A 1 114 ? 6.244 -4.606 28.311 1.00 64.19 114 ALA A O 1
ATOM 923 N N . THR A 1 115 ? 5.955 -6.734 28.948 1.00 67.19 115 THR A N 1
ATOM 924 C CA . THR A 1 115 ? 6.435 -7.334 27.682 1.00 67.19 115 THR A CA 1
ATOM 925 C C . THR A 1 115 ? 5.301 -7.682 26.716 1.00 67.19 115 THR A C 1
ATOM 927 O O . THR A 1 115 ? 5.479 -7.635 25.504 1.00 67.19 115 THR A O 1
ATOM 930 N N . ARG A 1 116 ? 4.119 -8.031 27.238 1.00 74.00 116 ARG A N 1
ATOM 931 C CA . ARG A 1 116 ? 2.913 -8.290 26.443 1.00 74.00 116 ARG A CA 1
ATOM 932 C C . ARG A 1 116 ? 1.740 -7.581 27.097 1.00 74.00 116 ARG A C 1
ATOM 934 O O . ARG A 1 116 ? 1.178 -8.080 28.070 1.00 74.00 116 ARG A O 1
ATOM 941 N N . LYS A 1 117 ? 1.404 -6.412 26.555 1.00 84.00 117 LYS A N 1
ATOM 942 C CA . LYS A 1 117 ? 0.232 -5.643 26.967 1.00 84.00 117 LYS A CA 1
ATOM 943 C C . LYS A 1 117 ? -1.030 -6.477 26.769 1.00 84.00 117 LYS A C 1
ATOM 945 O O . LYS A 1 117 ? -1.208 -7.109 25.722 1.00 84.00 117 LYS A O 1
ATOM 950 N N . LYS A 1 118 ? -1.879 -6.476 27.790 1.00 91.25 118 LYS A N 1
ATOM 951 C CA . LYS A 1 118 ? -3.133 -7.218 27.831 1.00 91.25 118 LYS A CA 1
ATOM 952 C C . LYS A 1 118 ? -4.256 -6.328 28.349 1.00 91.25 118 LYS A C 1
ATOM 954 O O . LYS A 1 118 ? -4.143 -5.774 29.442 1.00 91.25 118 LYS A O 1
ATOM 959 N N . LEU A 1 119 ? -5.341 -6.238 27.589 1.00 93.50 119 LEU A N 1
ATOM 960 C CA . LEU A 1 119 ? -6.612 -5.697 28.045 1.00 93.50 119 LEU A CA 1
ATOM 961 C C . LEU A 1 119 ? -7.357 -6.828 28.757 1.00 93.50 119 LEU A C 1
ATOM 963 O O . LEU A 1 119 ? -7.695 -7.834 28.148 1.00 93.50 119 LEU A O 1
ATOM 967 N N . THR A 1 120 ? -7.542 -6.733 30.072 1.00 92.69 120 THR A N 1
ATOM 968 C CA . THR A 1 120 ? -8.270 -7.779 30.803 1.00 92.69 120 THR A CA 1
ATOM 969 C C . THR A 1 120 ? -9.770 -7.615 30.599 1.00 92.69 120 THR A C 1
ATOM 971 O O . THR A 1 120 ? -10.264 -6.497 30.463 1.00 92.69 120 THR A O 1
ATOM 974 N N . GLN A 1 121 ? -10.528 -8.711 30.694 1.00 93.56 121 GLN A N 1
ATOM 975 C CA . GLN A 1 121 ? -11.991 -8.640 30.628 1.00 93.56 121 GLN A CA 1
ATOM 976 C C . GLN A 1 121 ? -12.567 -7.672 31.680 1.00 93.56 121 GLN A C 1
ATOM 978 O O . GLN A 1 121 ? -13.477 -6.905 31.388 1.00 93.56 121 GLN A O 1
ATOM 983 N N . SER A 1 122 ? -12.011 -7.668 32.896 1.00 92.56 122 SER A N 1
ATOM 984 C CA . SER A 1 122 ? -12.434 -6.765 33.975 1.00 92.56 122 SER A CA 1
ATOM 985 C C . SER A 1 122 ? -12.213 -5.283 33.657 1.00 92.56 122 SER A C 1
ATOM 987 O O . SER A 1 122 ? -13.017 -4.452 34.074 1.00 92.56 122 SER A O 1
ATOM 989 N N . ALA A 1 123 ? -11.142 -4.945 32.934 1.00 92.88 123 ALA A N 1
ATOM 990 C CA . ALA A 1 123 ? -10.873 -3.586 32.478 1.00 92.88 123 ALA A CA 1
ATOM 991 C C . ALA A 1 123 ? -11.770 -3.220 31.289 1.00 92.88 123 ALA A C 1
ATOM 993 O O . ALA A 1 123 ? -12.361 -2.143 31.269 1.00 92.88 123 ALA A O 1
ATOM 994 N N . MET A 1 124 ? -11.926 -4.152 30.345 1.00 95.19 124 MET A N 1
ATOM 995 C CA . MET A 1 124 ? -12.761 -4.001 29.156 1.00 95.19 124 MET A CA 1
ATOM 996 C C . MET A 1 124 ? -14.225 -3.711 29.507 1.00 95.19 124 MET A C 1
ATOM 998 O O . MET A 1 124 ? -14.798 -2.758 28.991 1.00 95.19 124 MET A O 1
ATOM 1002 N N . ARG A 1 125 ? -14.798 -4.441 30.473 1.00 95.31 125 ARG A N 1
ATOM 1003 C CA . ARG A 1 125 ? -16.165 -4.217 30.982 1.00 95.31 125 ARG A CA 1
ATOM 1004 C C . ARG A 1 125 ? -16.439 -2.764 31.377 1.00 95.31 125 ARG A C 1
ATOM 1006 O O . ARG A 1 125 ? -17.530 -2.264 31.134 1.00 95.31 125 ARG A O 1
ATOM 1013 N N . LYS A 1 126 ? -15.430 -2.082 31.932 1.00 93.81 126 LYS A N 1
ATOM 1014 C CA . LYS A 1 126 ? -15.501 -0.700 32.435 1.00 93.81 126 LYS A CA 1
ATOM 1015 C C . LYS A 1 126 ? -15.183 0.361 31.377 1.00 93.81 126 LYS A C 1
ATOM 1017 O O . LYS A 1 126 ? -15.117 1.546 31.707 1.00 93.81 126 LYS A O 1
ATOM 1022 N N . MET A 1 127 ? -14.950 -0.025 30.122 1.00 93.19 127 MET A N 1
ATOM 1023 C CA . MET A 1 127 ? -14.768 0.935 29.031 1.00 93.19 127 MET A CA 1
ATOM 1024 C C . MET A 1 127 ? -16.060 1.734 28.836 1.00 93.19 127 MET A C 1
ATOM 1026 O O . MET A 1 127 ? -17.146 1.163 28.820 1.00 93.19 127 MET A O 1
ATOM 1030 N N . LYS A 1 128 ? -15.944 3.058 28.704 1.00 93.00 128 LYS A N 1
ATOM 1031 C CA . LYS A 1 128 ? -17.091 3.951 28.511 1.00 93.00 128 LYS A CA 1
ATOM 1032 C C . LYS A 1 128 ? -17.477 3.989 27.034 1.00 93.00 128 LYS A C 1
ATOM 1034 O O . LYS A 1 128 ? -16.631 4.269 26.187 1.00 93.00 128 LYS A O 1
ATOM 1039 N N . ILE A 1 129 ? -18.753 3.782 26.739 1.00 93.62 129 ILE A N 1
ATOM 1040 C CA . ILE A 1 129 ? -19.346 3.904 25.408 1.00 93.62 129 ILE A CA 1
ATOM 1041 C C . ILE A 1 129 ? -20.337 5.067 25.412 1.00 93.62 129 ILE A C 1
ATOM 1043 O O . ILE A 1 129 ? -21.186 5.187 26.295 1.00 93.62 129 ILE A O 1
ATOM 1047 N N . TYR A 1 130 ? -20.219 5.933 24.410 1.00 90.94 130 TYR A N 1
ATOM 1048 C CA . TYR A 1 130 ? -21.048 7.123 24.254 1.00 90.94 130 TYR A CA 1
ATOM 1049 C C . TYR A 1 130 ? -22.178 6.812 23.279 1.00 90.94 130 TYR A C 1
ATOM 1051 O O . TYR A 1 130 ? -22.009 6.849 22.059 1.00 90.94 130 TYR A O 1
ATOM 1059 N N . LEU A 1 131 ? -23.336 6.465 23.826 1.00 91.88 131 LEU A N 1
ATOM 1060 C CA . LEU A 1 131 ? -24.511 6.121 23.046 1.00 91.88 131 LEU A CA 1
ATOM 1061 C C . LEU A 1 131 ? -25.272 7.372 22.622 1.00 91.88 131 LEU A C 1
ATOM 1063 O O . LEU A 1 131 ? -25.534 8.278 23.413 1.00 91.88 131 LEU A O 1
ATOM 1067 N N . VAL A 1 132 ? -25.697 7.366 21.368 1.00 92.81 132 VAL A N 1
ATOM 1068 C CA . VAL A 1 132 ? -26.781 8.209 20.853 1.00 92.81 132 VAL A CA 1
ATOM 1069 C C . VAL A 1 132 ? -27.993 7.318 20.563 1.00 92.81 132 VAL A C 1
ATOM 1071 O O . VAL A 1 132 ? -27.908 6.096 20.692 1.00 92.81 132 VAL A O 1
ATOM 1074 N N . ASN A 1 133 ? -29.138 7.894 20.186 1.00 94.25 133 ASN A N 1
ATOM 1075 C CA . ASN A 1 133 ? -30.284 7.074 19.772 1.00 94.25 133 ASN A CA 1
ATOM 1076 C C . ASN A 1 133 ? -29.939 6.203 18.546 1.00 94.25 133 ASN A C 1
ATOM 1078 O O . ASN A 1 133 ? -29.087 6.576 17.738 1.00 94.25 133 ASN A O 1
ATOM 1082 N N . LEU A 1 134 ? -30.606 5.054 18.409 1.00 94.56 134 LEU A N 1
ATOM 1083 C CA . LEU A 1 134 ? -30.312 4.063 17.364 1.00 94.56 134 LEU A CA 1
ATOM 1084 C C . LEU A 1 134 ? -30.376 4.635 15.943 1.00 94.56 134 LEU A C 1
ATOM 1086 O O . LEU A 1 134 ? -29.535 4.291 15.118 1.00 94.56 134 LEU A O 1
ATOM 1090 N N . ASP A 1 135 ? -31.320 5.527 15.647 1.00 94.62 135 ASP A N 1
ATOM 1091 C CA . ASP A 1 135 ? -31.432 6.131 14.312 1.00 94.62 135 ASP A CA 1
ATOM 1092 C C . ASP A 1 135 ? -30.218 7.006 13.980 1.00 94.62 135 ASP A C 1
ATOM 1094 O O . ASP A 1 135 ? -29.660 6.948 12.880 1.00 94.62 135 ASP A O 1
ATOM 1098 N N . THR A 1 136 ? -29.736 7.764 14.965 1.00 94.69 136 THR A N 1
ATOM 1099 C CA . THR A 1 136 ? -28.496 8.537 14.851 1.00 94.69 136 THR A CA 1
ATOM 1100 C C . THR A 1 136 ? -27.288 7.612 14.715 1.00 94.69 136 THR A C 1
ATOM 1102 O O . THR A 1 136 ? -26.429 7.880 13.877 1.00 94.69 136 THR A O 1
ATOM 1105 N N . GLN A 1 137 ? -27.227 6.508 15.474 1.00 95.94 137 GLN A N 1
ATOM 1106 C CA . GLN A 1 137 ? -26.146 5.521 15.338 1.00 95.94 137 GLN A CA 1
ATOM 1107 C C . GLN A 1 137 ? -26.090 4.974 13.908 1.00 95.94 137 GLN A C 1
ATOM 1109 O O . GLN A 1 137 ? -25.040 5.021 13.269 1.00 95.94 137 GLN A O 1
ATOM 1114 N N . LYS A 1 138 ? -27.238 4.538 13.372 1.00 95.88 138 LYS A N 1
ATOM 1115 C CA . LYS A 1 138 ? -27.365 4.035 11.999 1.00 95.88 138 LYS A CA 1
ATOM 1116 C C . LYS A 1 138 ? -26.956 5.081 10.967 1.00 95.88 138 LYS A C 1
ATOM 1118 O O . LYS A 1 138 ? -26.253 4.745 10.021 1.00 95.88 138 LYS A O 1
ATOM 1123 N N . THR A 1 139 ? -27.332 6.344 11.168 1.00 96.00 139 THR A N 1
ATOM 1124 C CA . THR A 1 139 ? -26.934 7.454 10.285 1.00 96.00 139 THR A CA 1
ATOM 1125 C C . THR A 1 139 ? -25.412 7.637 10.267 1.00 96.00 139 THR A C 1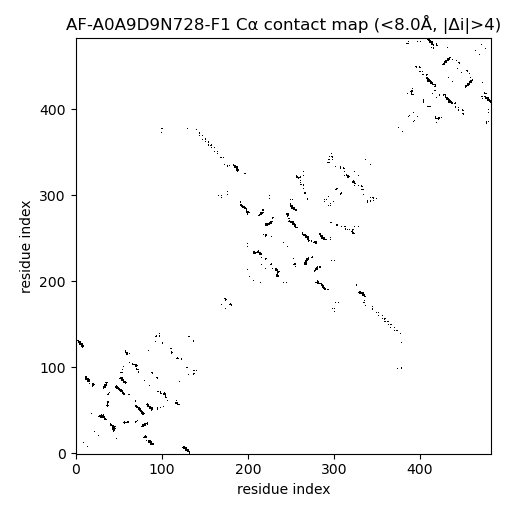
ATOM 1127 O O . THR A 1 139 ? -24.806 7.711 9.199 1.00 96.00 139 THR A O 1
ATOM 1130 N N . ILE A 1 140 ? -24.771 7.649 11.442 1.00 94.25 140 ILE A N 1
ATOM 1131 C CA . ILE A 1 140 ? -23.307 7.750 11.574 1.00 94.25 140 ILE A CA 1
ATOM 1132 C C . ILE A 1 140 ? -22.618 6.579 10.864 1.00 94.25 140 ILE A C 1
ATOM 1134 O O . ILE A 1 140 ? -21.706 6.783 10.059 1.00 94.25 140 ILE A O 1
ATOM 1138 N N . VAL A 1 141 ? -23.084 5.355 11.126 1.00 96.31 141 VAL A N 1
ATOM 1139 C CA . VAL A 1 141 ? -22.561 4.130 10.509 1.00 96.31 141 VAL A CA 1
ATOM 1140 C C . VAL A 1 141 ? -22.701 4.179 8.991 1.00 96.31 141 VAL A C 1
ATOM 1142 O O . VAL A 1 141 ? -21.748 3.870 8.280 1.00 96.31 141 VAL A O 1
ATOM 1145 N N . GLN A 1 142 ? -23.856 4.599 8.475 1.00 96.38 142 GLN A N 1
ATOM 1146 C CA . GLN A 1 142 ? -24.092 4.717 7.036 1.00 96.38 142 GLN A CA 1
ATOM 1147 C C . GLN A 1 142 ? -23.135 5.714 6.376 1.00 96.38 142 GLN A C 1
ATOM 1149 O O . GLN A 1 142 ? -22.583 5.405 5.320 1.00 96.38 142 GLN A O 1
ATOM 1154 N N . HIS A 1 143 ? -22.886 6.873 6.994 1.00 94.69 143 HIS A N 1
ATOM 1155 C CA . HIS A 1 143 ? -21.918 7.842 6.475 1.00 94.69 143 HIS A CA 1
ATOM 1156 C C . HIS A 1 143 ? -20.503 7.256 6.396 1.00 94.69 143 HIS A C 1
ATOM 1158 O O . HIS A 1 143 ? -19.847 7.367 5.359 1.00 94.69 143 HIS A O 1
ATOM 1164 N N . LEU A 1 144 ? -20.044 6.592 7.462 1.00 94.50 144 LEU A N 1
ATOM 1165 C CA . LEU A 1 144 ? -18.709 5.988 7.503 1.00 94.50 144 LEU A CA 1
ATOM 1166 C C . LEU A 1 144 ? -18.567 4.844 6.499 1.00 94.50 144 LEU A C 1
ATOM 1168 O O . LEU A 1 144 ? -17.604 4.832 5.732 1.00 94.50 144 LEU A O 1
ATOM 1172 N N . LYS A 1 145 ? -19.555 3.946 6.425 1.00 95.06 145 LYS A N 1
ATOM 1173 C CA . LYS A 1 145 ? -19.586 2.860 5.436 1.00 95.06 145 LYS A CA 1
ATOM 1174 C C . LYS A 1 145 ? -19.598 3.380 4.004 1.00 95.06 145 LYS A C 1
ATOM 1176 O O . LYS A 1 145 ? -18.930 2.811 3.145 1.00 95.06 145 LYS A O 1
ATOM 1181 N N . CYS A 1 146 ? -20.331 4.459 3.733 1.00 96.06 146 CYS A N 1
ATOM 1182 C CA . CYS A 1 146 ? -20.351 5.086 2.414 1.00 96.06 146 CYS A CA 1
ATOM 1183 C C . CYS A 1 146 ? -18.946 5.562 2.015 1.00 96.06 146 CYS A C 1
ATOM 1185 O O . CYS A 1 146 ? -18.464 5.232 0.933 1.00 96.06 146 CYS A O 1
ATOM 1187 N N . ILE A 1 147 ? -18.244 6.254 2.915 1.00 94.81 147 ILE A N 1
ATOM 1188 C CA . ILE A 1 147 ? -16.874 6.723 2.667 1.00 94.81 147 ILE A CA 1
ATOM 1189 C C . ILE A 1 147 ? -15.910 5.550 2.489 1.00 94.81 147 ILE A C 1
ATOM 1191 O O . ILE A 1 147 ? -15.128 5.544 1.540 1.00 94.81 147 ILE A O 1
ATOM 1195 N N . GLU A 1 148 ? -15.983 4.533 3.350 1.00 93.81 148 GLU A N 1
ATOM 1196 C CA . GLU A 1 148 ? -15.185 3.309 3.214 1.00 93.81 148 GLU A CA 1
ATOM 1197 C C . GLU A 1 148 ? -15.411 2.633 1.861 1.00 93.81 148 GLU A C 1
ATOM 1199 O O . GLU A 1 148 ? -14.446 2.223 1.211 1.00 93.81 148 GLU A O 1
ATOM 1204 N N . LYS A 1 149 ? -16.664 2.588 1.391 1.00 96.56 149 LYS A N 1
ATOM 1205 C CA . LYS A 1 149 ? -16.988 2.029 0.082 1.00 96.56 149 LYS A CA 1
ATOM 1206 C C . LYS A 1 149 ? -16.395 2.850 -1.058 1.00 96.56 149 LYS A C 1
ATOM 1208 O O . LYS A 1 149 ? -15.871 2.277 -2.009 1.00 96.56 149 LYS A O 1
ATOM 1213 N N . ILE A 1 150 ? -16.441 4.179 -0.975 1.00 97.06 150 ILE A N 1
ATOM 1214 C CA . ILE A 1 150 ? -15.838 5.052 -1.991 1.00 97.06 150 ILE A CA 1
ATOM 1215 C C . ILE A 1 150 ? -14.310 4.884 -2.004 1.00 97.06 150 ILE A C 1
ATOM 1217 O O . ILE A 1 150 ? -13.728 4.793 -3.082 1.00 97.06 150 ILE A O 1
ATOM 1221 N N . ILE A 1 151 ? -13.661 4.782 -0.839 1.00 95.62 151 ILE A N 1
ATOM 1222 C CA . ILE A 1 151 ? -12.219 4.496 -0.718 1.00 95.62 151 ILE A CA 1
ATOM 1223 C C . ILE A 1 151 ? -11.874 3.173 -1.415 1.00 95.62 151 ILE A C 1
ATOM 1225 O O . ILE A 1 151 ? -10.931 3.121 -2.205 1.00 95.62 151 ILE A O 1
ATOM 1229 N N . GLU A 1 152 ? -12.644 2.111 -1.162 1.00 96.50 152 GLU A N 1
ATOM 1230 C CA . GLU A 1 152 ? -12.465 0.813 -1.823 1.00 96.50 152 GLU A CA 1
ATOM 1231 C C . GLU A 1 152 ? -12.606 0.933 -3.350 1.00 96.50 152 GLU A C 1
ATOM 1233 O O . GLU A 1 152 ? -11.728 0.485 -4.087 1.00 96.50 152 GLU A O 1
ATOM 1238 N N . LEU A 1 153 ? -13.656 1.608 -3.829 1.00 97.38 153 LEU A N 1
ATOM 1239 C CA . LEU A 1 153 ? -13.885 1.836 -5.259 1.00 97.38 153 LEU A CA 1
ATOM 1240 C C . LEU A 1 153 ? -12.762 2.656 -5.908 1.00 97.38 153 LEU A C 1
ATOM 1242 O O . LEU A 1 153 ? -12.363 2.360 -7.030 1.00 97.38 153 LEU A O 1
ATOM 1246 N N . ARG A 1 154 ? -12.212 3.660 -5.216 1.00 97.25 154 ARG A N 1
ATOM 1247 C CA . ARG A 1 154 ? -11.075 4.463 -5.701 1.00 97.25 154 ARG A CA 1
ATOM 1248 C C . ARG A 1 154 ? -9.796 3.637 -5.795 1.00 97.25 154 ARG A C 1
ATOM 1250 O O . ARG A 1 154 ? -9.064 3.765 -6.772 1.00 97.25 154 ARG A O 1
ATOM 1257 N N . ARG A 1 155 ? -9.540 2.754 -4.824 1.00 95.94 155 ARG A N 1
ATOM 1258 C CA . ARG A 1 155 ? -8.413 1.809 -4.885 1.00 95.94 155 ARG A CA 1
ATOM 1259 C C . ARG A 1 155 ? -8.573 0.823 -6.040 1.00 95.94 155 ARG A C 1
ATOM 1261 O O . ARG A 1 155 ? -7.611 0.610 -6.772 1.00 95.94 155 ARG A O 1
ATOM 1268 N N . GLN A 1 156 ? -9.777 0.287 -6.243 1.00 96.31 156 GLN A N 1
ATOM 1269 C CA . GLN A 1 156 ? -10.064 -0.583 -7.385 1.00 96.31 156 GLN A CA 1
ATOM 1270 C C . GLN A 1 156 ? -9.876 0.157 -8.715 1.00 96.31 156 GLN A C 1
ATOM 1272 O O . GLN A 1 156 ? -9.217 -0.355 -9.611 1.00 96.31 156 GLN A O 1
ATOM 1277 N N . GLN A 1 157 ? -10.341 1.404 -8.808 1.00 96.94 157 GLN A N 1
ATOM 1278 C CA . GLN A 1 157 ? -10.167 2.238 -9.996 1.00 96.94 157 GLN A CA 1
ATOM 1279 C C . GLN A 1 157 ? -8.685 2.421 -10.382 1.00 96.94 157 GLN A C 1
ATOM 1281 O O . GLN A 1 157 ? -8.363 2.453 -11.568 1.00 96.94 157 GLN A O 1
ATOM 1286 N N . LEU A 1 158 ? -7.766 2.512 -9.409 1.00 94.38 158 LEU A N 1
A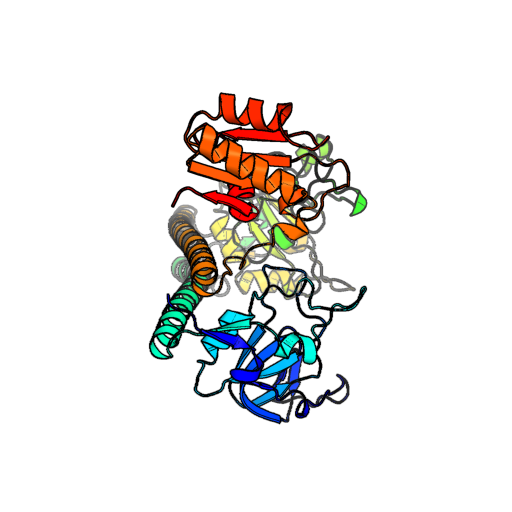TOM 1287 C CA . LEU A 1 158 ? -6.322 2.563 -9.684 1.00 94.38 158 LEU A CA 1
ATOM 1288 C C . LEU A 1 158 ? -5.801 1.267 -10.317 1.00 94.38 158 LEU A C 1
ATOM 1290 O O . LEU A 1 158 ? -5.020 1.332 -11.265 1.00 94.38 158 LEU A O 1
ATOM 1294 N N . VAL A 1 159 ? -6.264 0.112 -9.828 1.00 93.50 159 VAL A N 1
ATOM 1295 C CA . VAL A 1 159 ? -5.939 -1.202 -10.407 1.00 93.50 159 VAL A CA 1
ATOM 1296 C C . VAL A 1 159 ? -6.502 -1.317 -11.825 1.00 93.50 159 VAL A C 1
ATOM 1298 O O . VAL A 1 159 ? -5.807 -1.767 -12.736 1.00 93.50 159 VAL A O 1
ATOM 1301 N N . ASP A 1 160 ? -7.733 -0.854 -12.038 1.00 95.69 160 ASP A N 1
ATOM 1302 C CA . ASP A 1 160 ? -8.392 -0.906 -13.343 1.00 95.69 160 ASP A CA 1
ATOM 1303 C C . ASP A 1 160 ? -7.668 -0.039 -14.384 1.00 95.69 160 ASP A C 1
ATOM 1305 O O . ASP A 1 160 ? -7.595 -0.416 -15.552 1.00 95.69 160 ASP A O 1
ATOM 1309 N N . PHE A 1 161 ? -7.047 1.076 -13.982 1.00 95.25 161 PHE A N 1
ATOM 1310 C CA . PHE A 1 161 ? -6.198 1.854 -14.888 1.00 95.25 161 PHE A CA 1
ATOM 1311 C C . PHE A 1 161 ? -4.951 1.087 -15.350 1.00 95.25 161 PHE A C 1
ATOM 1313 O O . PHE A 1 161 ? -4.544 1.232 -16.503 1.00 95.25 161 PHE A O 1
ATOM 1320 N N . ASP A 1 162 ? -4.341 0.261 -14.495 1.00 91.50 162 ASP A N 1
ATOM 1321 C CA . ASP A 1 162 ? -3.217 -0.592 -14.908 1.00 91.50 162 ASP A CA 1
ATOM 1322 C C . ASP A 1 162 ? -3.669 -1.669 -15.903 1.00 91.50 162 ASP A C 1
ATOM 1324 O O . ASP A 1 162 ? -2.948 -1.990 -16.852 1.00 91.50 162 ASP A O 1
ATOM 1328 N N . VAL A 1 163 ? -4.876 -2.213 -15.717 1.00 93.94 163 VAL A N 1
ATOM 1329 C CA . VAL A 1 163 ? -5.498 -3.128 -16.684 1.00 93.94 163 VAL A CA 1
ATOM 1330 C C . VAL A 1 163 ? -5.791 -2.401 -17.995 1.00 93.94 163 VAL A C 1
ATOM 1332 O O . VAL A 1 163 ? -5.493 -2.936 -19.058 1.00 93.94 163 VAL A O 1
ATOM 1335 N N . PHE A 1 164 ? -6.292 -1.166 -17.940 1.00 96.38 164 PHE A N 1
ATOM 1336 C CA . PHE A 1 164 ? -6.619 -0.379 -19.127 1.00 96.38 164 PHE A C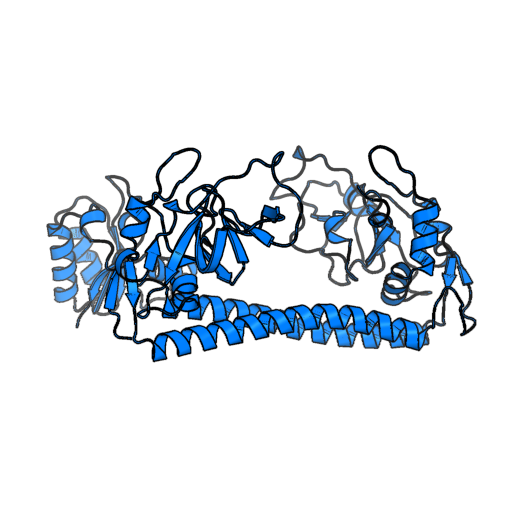A 1
ATOM 1337 C C . PHE A 1 164 ? -5.392 -0.100 -20.003 1.00 96.38 164 PHE A C 1
ATOM 1339 O O . PHE A 1 164 ? -5.460 -0.272 -21.218 1.00 96.38 164 PHE A O 1
ATOM 1346 N N . VAL A 1 165 ? -4.242 0.219 -19.397 1.00 96.12 165 VAL A N 1
ATOM 1347 C CA . VAL A 1 165 ? -2.965 0.358 -20.122 1.00 96.12 165 VAL A CA 1
ATOM 1348 C C . VAL A 1 165 ? -2.573 -0.931 -20.841 1.00 96.12 165 VAL A C 1
ATOM 1350 O O . VAL A 1 165 ? -2.158 -0.889 -22.000 1.00 96.12 165 VAL A O 1
ATOM 1353 N N . LYS A 1 166 ? -2.738 -2.089 -20.194 1.00 94.75 166 LYS A N 1
ATOM 1354 C CA . LYS A 1 166 ? -2.454 -3.390 -20.819 1.00 94.75 166 LYS A CA 1
ATOM 1355 C C . LYS A 1 166 ? -3.419 -3.698 -21.962 1.00 94.75 166 LYS A C 1
ATOM 1357 O O . LYS A 1 166 ? -2.979 -4.172 -23.004 1.00 94.75 166 LYS A O 1
ATOM 1362 N N . SER A 1 167 ? -4.707 -3.407 -21.794 1.00 96.31 167 SER A N 1
ATOM 1363 C CA . SER A 1 167 ? -5.707 -3.586 -22.852 1.00 96.31 167 SER A CA 1
ATOM 1364 C C . SER A 1 167 ? -5.397 -2.712 -24.066 1.00 96.31 167 SER A C 1
ATOM 1366 O O . SER A 1 167 ? -5.376 -3.222 -25.184 1.00 96.31 167 SER A O 1
ATOM 1368 N N . GLN A 1 168 ? -5.052 -1.438 -23.848 1.00 97.50 168 GLN A N 1
ATOM 1369 C CA . GLN A 1 168 ? -4.653 -0.529 -24.923 1.00 97.50 168 GLN A CA 1
ATOM 1370 C C . GLN A 1 168 ? -3.401 -1.029 -25.653 1.00 97.50 168 GLN A C 1
ATOM 1372 O O . GLN A 1 168 ? -3.326 -0.963 -26.878 1.00 97.50 168 GLN A O 1
ATOM 1377 N N . PHE A 1 169 ? -2.423 -1.568 -24.917 1.00 97.50 169 PHE A N 1
ATOM 1378 C CA . PHE A 1 169 ? -1.238 -2.174 -25.518 1.00 97.50 169 PHE A CA 1
ATOM 1379 C C . PHE A 1 169 ? -1.617 -3.330 -26.456 1.00 97.50 169 PHE A C 1
ATOM 1381 O O . PHE A 1 169 ? -1.160 -3.372 -27.598 1.00 97.50 169 PHE A O 1
ATOM 1388 N N . VAL A 1 170 ? -2.480 -4.247 -26.006 1.00 96.56 170 VAL A N 1
ATOM 1389 C CA . VAL A 1 170 ? -2.932 -5.389 -26.821 1.00 96.56 170 VAL A CA 1
ATOM 1390 C C . VAL A 1 170 ? -3.720 -4.923 -28.048 1.00 96.56 170 VAL A C 1
ATOM 1392 O O . VAL A 1 170 ? -3.522 -5.459 -29.134 1.00 96.56 170 VAL A O 1
ATOM 1395 N N . GLU A 1 171 ? -4.571 -3.908 -27.923 1.00 97.06 171 GLU A N 1
ATOM 1396 C CA . GLU A 1 171 ? -5.333 -3.364 -29.053 1.00 97.06 171 GLU A CA 1
ATOM 1397 C C . GLU A 1 171 ? -4.418 -2.722 -30.114 1.00 97.06 171 GLU A C 1
ATOM 1399 O O . GLU A 1 171 ? -4.525 -2.994 -31.319 1.00 97.06 171 GLU A O 1
ATOM 1404 N N . MET A 1 172 ? -3.461 -1.906 -29.663 1.00 97.38 172 MET A N 1
ATOM 1405 C CA . MET A 1 172 ? -2.546 -1.185 -30.546 1.00 97.38 172 MET A CA 1
ATOM 1406 C C . MET A 1 172 ? -1.528 -2.113 -31.209 1.00 97.38 172 MET A C 1
ATOM 1408 O O . MET A 1 172 ? -1.312 -2.020 -32.422 1.00 97.38 172 MET A O 1
ATOM 1412 N N . PHE A 1 173 ? -0.938 -3.038 -30.449 1.00 97.44 173 PHE A N 1
ATOM 1413 C CA . PHE A 1 173 ? 0.220 -3.820 -30.888 1.00 97.44 173 PHE A CA 1
ATOM 1414 C C . PHE A 1 173 ? -0.083 -5.299 -31.153 1.00 97.44 173 PHE A C 1
ATOM 1416 O O . PHE A 1 173 ? 0.673 -5.937 -31.883 1.00 97.44 173 PHE A O 1
ATOM 1423 N N . GLY A 1 174 ? -1.217 -5.820 -30.680 1.00 96.31 174 GLY A N 1
ATOM 1424 C CA . GLY A 1 174 ? -1.556 -7.243 -30.735 1.00 96.31 174 GLY A CA 1
ATOM 1425 C C . GLY A 1 174 ? -0.848 -8.060 -29.652 1.00 96.31 174 GLY A C 1
ATOM 1426 O O . GLY A 1 174 ? -0.089 -7.526 -28.845 1.00 96.31 174 GLY A O 1
ATOM 1427 N N . ASP A 1 175 ? -1.088 -9.373 -29.639 1.00 95.50 175 ASP A N 1
ATOM 1428 C CA . ASP A 1 175 ? -0.314 -10.302 -28.809 1.00 95.50 175 ASP A CA 1
ATOM 1429 C C . ASP A 1 175 ? 1.104 -10.457 -29.395 1.00 95.50 175 ASP A C 1
ATOM 1431 O O . ASP A 1 175 ? 1.225 -10.959 -30.520 1.00 95.50 175 ASP A O 1
ATOM 1435 N N . PRO A 1 176 ? 2.177 -10.075 -28.672 1.00 95.38 176 PRO A N 1
ATOM 1436 C CA . PRO A 1 176 ? 3.547 -10.207 -29.164 1.00 95.38 176 PRO A CA 1
ATOM 1437 C C . PRO A 1 176 ? 3.969 -11.646 -29.485 1.00 95.38 176 PRO A C 1
ATOM 1439 O O . PRO A 1 176 ? 4.884 -11.832 -30.276 1.00 95.38 176 PRO A O 1
ATOM 1442 N N . MET A 1 177 ? 3.318 -12.659 -28.898 1.00 94.12 177 MET A N 1
ATOM 1443 C CA . MET A 1 177 ? 3.632 -14.069 -29.151 1.00 94.12 177 MET A CA 1
ATOM 1444 C C . MET A 1 177 ? 3.194 -14.529 -30.544 1.00 94.12 177 MET A C 1
ATOM 1446 O O . MET A 1 177 ? 3.881 -15.327 -31.173 1.00 94.12 177 MET A O 1
ATOM 1450 N N . ILE A 1 178 ? 2.044 -14.040 -31.014 1.00 95.06 178 ILE A N 1
ATOM 1451 C CA . ILE A 1 178 ? 1.514 -14.343 -32.353 1.00 95.06 178 ILE A CA 1
ATOM 1452 C C . ILE A 1 178 ? 2.016 -13.304 -33.363 1.00 95.06 178 ILE A C 1
ATOM 1454 O O . ILE A 1 178 ? 2.151 -13.603 -34.546 1.00 95.06 178 ILE A O 1
ATOM 1458 N N . ASN A 1 179 ? 2.280 -12.081 -32.890 1.00 96.00 179 ASN A N 1
ATOM 1459 C CA . ASN A 1 179 ? 2.669 -10.922 -33.682 1.00 96.00 179 ASN A CA 1
ATOM 1460 C C . ASN A 1 179 ? 1.769 -10.723 -34.925 1.00 96.00 179 ASN A C 1
ATOM 1462 O O . ASN A 1 179 ? 2.260 -10.649 -36.053 1.00 96.00 179 ASN A O 1
ATOM 1466 N N . PRO A 1 180 ? 0.433 -10.622 -34.757 1.00 95.88 180 PRO A N 1
ATOM 1467 C CA . PRO A 1 180 ? -0.511 -10.606 -35.881 1.00 95.88 180 PRO A CA 1
ATOM 1468 C C . PRO A 1 180 ? -0.352 -9.383 -36.795 1.00 95.88 180 PRO A C 1
ATOM 1470 O O . PRO A 1 180 ? -0.812 -9.394 -37.933 1.00 95.88 180 PRO A O 1
ATOM 1473 N N . LYS A 1 181 ? 0.283 -8.318 -36.293 1.00 94.88 181 LYS A N 1
ATOM 1474 C CA . LYS A 1 181 ? 0.559 -7.082 -37.032 1.00 94.88 181 LYS A CA 1
ATOM 1475 C C . LYS A 1 181 ? 1.914 -7.103 -37.751 1.00 94.88 181 LYS A C 1
ATOM 1477 O O . LYS A 1 181 ? 2.224 -6.148 -38.452 1.00 94.88 181 LYS A O 1
ATOM 1482 N N . GLY A 1 182 ? 2.704 -8.172 -37.599 1.00 96.31 182 GLY A N 1
ATOM 1483 C CA . GLY A 1 182 ? 3.971 -8.353 -38.310 1.00 96.31 182 GLY A CA 1
ATOM 1484 C C . GLY A 1 182 ? 5.043 -7.328 -37.939 1.00 96.31 182 GLY A C 1
ATOM 1485 O O . GLY A 1 182 ? 5.820 -6.921 -38.800 1.00 96.31 182 GLY A O 1
ATOM 1486 N N . TRP A 1 183 ? 5.080 -6.881 -36.681 1.00 97.44 183 TRP A N 1
ATOM 1487 C CA . TRP A 1 183 ? 6.116 -5.964 -36.211 1.00 97.44 183 TRP A CA 1
ATOM 1488 C C . TRP A 1 183 ? 7.497 -6.607 -36.291 1.00 97.44 183 TRP A C 1
ATOM 1490 O O . TRP A 1 183 ? 7.628 -7.824 -36.150 1.00 97.44 183 TRP A O 1
ATOM 1500 N N . GLN A 1 184 ? 8.533 -5.790 -36.475 1.00 96.81 184 GLN A N 1
ATOM 1501 C CA . GLN A 1 184 ? 9.905 -6.280 -36.526 1.00 96.81 184 GLN A CA 1
ATOM 1502 C C . GLN A 1 184 ? 10.272 -6.954 -35.199 1.00 96.81 184 GLN A C 1
ATOM 1504 O O . GLN A 1 184 ? 10.124 -6.351 -34.139 1.00 96.81 184 GLN A O 1
ATOM 1509 N N . GLU A 1 185 ? 10.760 -8.191 -35.255 1.00 97.50 185 GLU A N 1
ATOM 1510 C CA . GLU A 1 185 ? 11.288 -8.891 -34.085 1.00 97.50 185 GLU A CA 1
ATOM 1511 C C . GLU A 1 185 ? 12.798 -8.664 -33.995 1.00 97.50 185 GLU A C 1
ATOM 1513 O O . GLU A 1 185 ? 13.534 -8.910 -34.951 1.00 97.50 185 GLU A O 1
ATOM 1518 N N . ILE A 1 186 ? 13.249 -8.173 -32.845 1.00 97.75 186 ILE A N 1
ATOM 1519 C CA . ILE A 1 186 ? 14.654 -7.869 -32.559 1.00 97.75 186 ILE A CA 1
ATOM 1520 C C . ILE A 1 186 ? 15.023 -8.378 -31.170 1.00 97.75 186 ILE A C 1
ATOM 1522 O O . ILE A 1 186 ? 14.155 -8.670 -30.344 1.00 97.75 186 ILE A O 1
ATOM 1526 N N . LYS A 1 187 ? 16.317 -8.428 -30.862 1.00 97.81 187 LYS A N 1
ATOM 1527 C CA . LYS A 1 187 ? 16.766 -8.640 -29.483 1.00 97.81 187 LYS A CA 1
ATOM 1528 C C . LYS A 1 187 ? 16.681 -7.342 -28.700 1.00 97.81 187 LYS A C 1
ATOM 1530 O O . LYS A 1 187 ? 17.029 -6.279 -29.210 1.00 97.81 187 LYS A O 1
ATOM 1535 N N . ILE A 1 188 ? 16.330 -7.427 -27.417 1.00 97.44 188 ILE A N 1
ATOM 1536 C CA . ILE A 1 188 ? 16.300 -6.243 -26.543 1.00 97.44 188 ILE A CA 1
ATOM 1537 C C . ILE A 1 188 ? 17.663 -5.533 -26.480 1.00 97.44 188 ILE A C 1
ATOM 1539 O O . ILE A 1 188 ? 17.713 -4.326 -26.288 1.00 97.44 188 ILE A O 1
ATOM 1543 N N . SER A 1 189 ? 18.776 -6.241 -26.708 1.00 97.38 189 SER A N 1
ATOM 1544 C CA . SER A 1 189 ? 20.110 -5.635 -26.801 1.00 97.38 189 SER A CA 1
ATOM 1545 C C . SER A 1 189 ? 20.252 -4.576 -27.902 1.00 97.38 189 SER A C 1
ATOM 1547 O O . SER A 1 189 ? 21.137 -3.736 -27.810 1.00 97.38 189 SER A O 1
ATOM 1549 N N . GLU A 1 190 ? 19.420 -4.609 -28.946 1.00 97.81 190 GLU A N 1
ATOM 1550 C CA . GLU A 1 190 ? 19.503 -3.684 -30.090 1.00 97.81 190 GLU A CA 1
ATOM 1551 C C . GLU A 1 190 ? 18.942 -2.283 -29.776 1.00 97.81 190 GLU A C 1
ATOM 1553 O O . GLU A 1 190 ? 19.263 -1.308 -30.465 1.00 97.81 190 GLU A O 1
ATOM 1558 N N . ILE A 1 191 ? 18.150 -2.178 -28.703 1.00 97.06 191 ILE A N 1
ATOM 1559 C CA . ILE A 1 191 ? 17.586 -0.926 -28.179 1.00 97.06 191 ILE A CA 1
ATOM 1560 C C . ILE A 1 191 ? 18.288 -0.453 -26.898 1.00 97.06 191 ILE A C 1
ATOM 1562 O O . ILE A 1 191 ? 17.736 0.360 -26.164 1.00 97.06 191 ILE A O 1
ATOM 1566 N N . VAL A 1 192 ? 19.479 -0.976 -26.597 1.00 96.94 192 VAL A N 1
ATOM 1567 C CA . VAL A 1 192 ? 20.287 -0.553 -25.445 1.00 96.94 192 VAL A CA 1
ATOM 1568 C C . VAL A 1 192 ? 21.381 0.401 -25.920 1.00 96.94 192 VAL A C 1
ATOM 1570 O O . VAL A 1 192 ? 22.199 0.025 -26.757 1.00 96.94 192 VAL A O 1
ATOM 1573 N N . ASP A 1 193 ? 21.424 1.607 -25.351 1.00 92.19 193 ASP A N 1
ATOM 1574 C CA . ASP A 1 193 ? 22.462 2.616 -25.605 1.00 92.19 193 ASP A CA 1
ATOM 1575 C C . ASP A 1 193 ? 23.282 2.869 -24.333 1.00 92.19 193 ASP A C 1
ATOM 1577 O O . ASP A 1 193 ? 23.114 3.848 -23.602 1.00 92.19 193 ASP A O 1
ATOM 1581 N N . GLY A 1 194 ? 24.145 1.905 -24.009 1.00 91.12 194 GLY A N 1
ATOM 1582 C CA . GLY A 1 194 ? 25.082 2.036 -22.902 1.00 91.12 194 GLY A CA 1
ATOM 1583 C C . GLY A 1 194 ? 25.464 0.724 -22.231 1.00 91.12 194 GLY A C 1
ATOM 1584 O O . GLY A 1 194 ? 25.103 -0.379 -22.642 1.00 91.12 194 GLY A O 1
ATOM 1585 N N . LYS A 1 195 ? 26.236 0.853 -21.149 1.00 92.12 195 LYS A N 1
ATOM 1586 C CA . LYS A 1 195 ? 26.711 -0.295 -20.379 1.00 92.12 195 LYS A CA 1
ATOM 1587 C C . LYS A 1 195 ? 25.623 -0.807 -19.438 1.00 92.12 195 LYS A C 1
ATOM 1589 O O . LYS A 1 195 ? 25.283 -0.145 -18.453 1.00 92.12 195 LYS A O 1
ATOM 1594 N N . VAL A 1 196 ? 25.175 -2.033 -19.698 1.00 96.00 196 VAL A N 1
ATOM 1595 C CA . VAL A 1 196 ? 24.371 -2.817 -18.757 1.00 96.00 196 VAL A CA 1
ATOM 1596 C C . VAL A 1 196 ? 25.199 -3.123 -17.514 1.00 96.00 196 VAL A C 1
ATOM 1598 O O . VAL A 1 196 ? 26.365 -3.521 -17.597 1.00 96.00 196 VAL A O 1
ATOM 1601 N N . SER A 1 197 ? 24.619 -2.898 -16.341 1.00 95.69 197 SER A N 1
ATOM 1602 C CA . SER A 1 197 ? 25.341 -3.039 -15.079 1.00 95.69 197 SER A CA 1
ATOM 1603 C C . SER A 1 197 ? 24.436 -3.488 -13.939 1.00 95.69 197 SER A C 1
ATOM 1605 O O . SER A 1 197 ? 23.220 -3.314 -13.963 1.00 95.69 197 SER A O 1
ATOM 1607 N N . ASN A 1 198 ? 25.064 -4.088 -12.929 1.00 94.88 198 ASN A N 1
ATOM 1608 C CA . ASN A 1 198 ? 24.451 -4.282 -11.620 1.00 94.88 198 ASN A CA 1
ATOM 1609 C C . ASN A 1 198 ? 24.760 -3.060 -10.755 1.00 94.88 198 ASN A C 1
ATOM 1611 O O . ASN A 1 198 ? 25.757 -2.374 -11.002 1.00 94.88 198 ASN A O 1
ATOM 1615 N N . GLY A 1 199 ? 23.923 -2.821 -9.753 1.00 93.06 199 GLY A N 1
ATOM 1616 C CA . GLY A 1 199 ? 24.021 -1.626 -8.930 1.00 93.06 199 GLY A CA 1
ATOM 1617 C C . GLY A 1 199 ? 25.082 -1.653 -7.834 1.00 93.06 199 GLY A C 1
ATOM 1618 O O . GLY A 1 199 ? 25.839 -2.613 -7.660 1.00 93.06 199 GLY A O 1
ATOM 1619 N N . PHE A 1 200 ? 25.083 -0.558 -7.086 1.00 92.75 200 PHE A N 1
ATOM 1620 C CA . PHE A 1 200 ? 25.890 -0.270 -5.912 1.00 92.75 200 PHE A CA 1
ATOM 1621 C C . PHE A 1 200 ? 25.671 -1.314 -4.803 1.00 92.75 200 PHE A C 1
ATOM 1623 O O . PHE A 1 200 ? 24.558 -1.800 -4.583 1.00 92.75 200 PHE A O 1
ATOM 1630 N N . PHE A 1 201 ? 26.745 -1.685 -4.106 1.00 92.69 201 PHE A N 1
ATOM 1631 C CA . PHE A 1 201 ? 26.684 -2.600 -2.969 1.00 92.69 201 PHE A CA 1
ATOM 1632 C C . PHE A 1 201 ? 26.934 -1.814 -1.687 1.00 92.69 201 PHE A C 1
ATOM 1634 O O . PHE A 1 201 ? 28.031 -1.298 -1.501 1.00 92.69 201 PHE A O 1
ATOM 1641 N N . ALA A 1 202 ? 25.932 -1.783 -0.812 1.00 88.81 202 ALA A N 1
ATOM 1642 C CA . ALA A 1 202 ? 26.041 -1.258 0.541 1.00 88.81 202 ALA A CA 1
ATOM 1643 C C . ALA A 1 202 ? 25.598 -2.328 1.541 1.00 88.81 202 ALA A C 1
ATOM 1645 O O . ALA A 1 202 ? 24.556 -2.975 1.370 1.00 88.81 202 ALA A O 1
ATOM 1646 N N . LYS A 1 203 ? 26.383 -2.524 2.598 1.00 89.06 203 LYS A N 1
ATOM 1647 C CA . LYS A 1 203 ? 26.022 -3.392 3.722 1.00 89.06 203 LYS A CA 1
ATOM 1648 C C . LYS A 1 203 ? 24.953 -2.721 4.578 1.00 89.06 203 LYS A C 1
ATOM 1650 O O . LYS A 1 203 ? 24.842 -1.503 4.629 1.00 89.06 203 LYS A O 1
ATOM 1655 N N . ARG A 1 204 ? 24.189 -3.519 5.332 1.00 87.25 204 ARG A N 1
ATOM 1656 C CA . ARG A 1 204 ? 23.108 -3.005 6.198 1.00 87.25 204 ARG A CA 1
ATOM 1657 C C . ARG A 1 204 ? 23.564 -1.926 7.186 1.00 87.25 204 ARG A C 1
ATOM 1659 O O . ARG A 1 204 ? 22.785 -1.038 7.488 1.00 87.25 204 ARG A O 1
ATOM 1666 N N . ASN A 1 205 ? 24.794 -2.013 7.683 1.00 90.06 205 ASN A N 1
ATOM 1667 C CA . ASN A 1 205 ? 25.372 -1.057 8.628 1.00 90.06 205 ASN A CA 1
ATOM 1668 C C . ASN A 1 205 ? 25.960 0.203 7.967 1.00 90.06 205 ASN A C 1
ATOM 1670 O O . ASN A 1 205 ? 26.441 1.072 8.682 1.00 90.06 205 ASN A O 1
ATOM 1674 N N . GLU A 1 206 ? 25.973 0.285 6.636 1.00 90.62 206 GLU A N 1
ATOM 1675 C CA . GLU A 1 206 ? 26.458 1.449 5.877 1.00 90.62 206 GLU A CA 1
ATOM 1676 C C . GLU A 1 206 ? 25.316 2.408 5.498 1.00 90.62 206 GLU A C 1
ATOM 1678 O O . GLU A 1 206 ? 25.571 3.510 5.015 1.00 90.62 206 GLU A O 1
ATOM 1683 N N . TYR A 1 207 ? 24.062 2.004 5.728 1.00 92.75 207 TYR A N 1
ATOM 1684 C CA . TYR A 1 207 ? 22.906 2.883 5.588 1.00 92.75 207 TYR A CA 1
ATOM 1685 C C . TYR A 1 207 ? 22.820 3.833 6.784 1.00 92.75 207 TYR A C 1
ATOM 1687 O O . TYR A 1 207 ? 22.891 3.397 7.934 1.00 92.75 207 TYR A O 1
ATOM 1695 N N . VAL A 1 208 ? 22.660 5.122 6.495 1.00 93.56 208 VAL A N 1
ATOM 1696 C CA . VAL A 1 208 ? 22.656 6.225 7.468 1.00 93.56 208 VAL A CA 1
ATOM 1697 C C . VAL A 1 208 ? 21.587 7.250 7.093 1.00 93.56 208 VAL A C 1
ATOM 1699 O O . VAL A 1 208 ? 21.259 7.399 5.917 1.00 93.56 208 VAL A O 1
ATOM 1702 N N . ASP A 1 209 ? 21.040 7.971 8.072 1.00 90.88 209 ASP A N 1
ATOM 1703 C CA . ASP A 1 209 ? 19.920 8.900 7.846 1.00 90.88 209 ASP A CA 1
ATOM 1704 C C . ASP A 1 209 ? 20.321 10.156 7.041 1.00 90.88 209 ASP A C 1
ATOM 1706 O O . ASP A 1 209 ? 19.513 10.722 6.297 1.00 90.88 209 ASP A O 1
ATOM 1710 N N . ASP A 1 210 ? 21.581 10.578 7.152 1.00 91.81 210 ASP A N 1
ATOM 1711 C CA . ASP A 1 210 ? 22.162 11.784 6.549 1.00 91.81 210 ASP A CA 1
ATOM 1712 C C . ASP A 1 210 ? 23.090 11.493 5.354 1.00 91.81 210 ASP A C 1
ATOM 1714 O O . ASP A 1 210 ? 23.866 12.354 4.942 1.00 91.81 210 ASP A O 1
ATOM 1718 N N . GLY A 1 211 ? 22.988 10.299 4.762 1.00 92.81 211 GLY A N 1
ATOM 1719 C CA . GLY A 1 211 ? 23.837 9.882 3.641 1.00 92.81 211 GLY A CA 1
ATOM 1720 C C . GLY A 1 211 ? 23.714 10.774 2.398 1.00 92.81 211 GLY A C 1
ATOM 1721 O O . GLY A 1 211 ? 22.648 11.328 2.109 1.00 92.81 211 GLY A O 1
ATOM 1722 N N . ASN A 1 212 ? 24.809 10.887 1.639 1.00 94.69 212 ASN A N 1
ATOM 1723 C CA . ASN A 1 212 ? 24.898 11.743 0.449 1.00 94.69 212 ASN A CA 1
ATOM 1724 C C . ASN A 1 212 ? 24.282 11.138 -0.829 1.00 94.69 212 ASN A C 1
ATOM 1726 O O . ASN A 1 212 ? 24.098 11.864 -1.807 1.00 94.69 212 ASN A O 1
ATOM 1730 N N . VAL A 1 213 ? 23.961 9.839 -0.833 1.00 95.88 213 VAL A N 1
ATOM 1731 C CA . VAL A 1 213 ? 23.314 9.151 -1.959 1.00 95.88 213 VAL A CA 1
ATOM 1732 C C . VAL A 1 213 ? 22.050 8.425 -1.513 1.00 95.88 213 VAL A C 1
ATOM 1734 O O . VAL A 1 213 ? 21.981 7.867 -0.417 1.00 95.88 213 VAL A O 1
ATOM 1737 N N . ALA A 1 214 ? 21.050 8.395 -2.391 1.00 96.62 214 ALA A N 1
ATOM 1738 C CA . ALA A 1 214 ? 19.822 7.629 -2.209 1.00 96.62 214 ALA A CA 1
ATOM 1739 C C . ALA A 1 214 ? 19.939 6.286 -2.944 1.00 96.62 214 ALA A C 1
ATOM 1741 O O . ALA A 1 214 ? 20.306 6.268 -4.114 1.00 96.62 214 ALA A O 1
ATOM 1742 N N . VAL A 1 215 ? 19.629 5.161 -2.295 1.00 96.81 215 VAL A N 1
ATOM 1743 C CA . VAL A 1 215 ? 19.814 3.824 -2.886 1.00 96.81 215 VAL A CA 1
ATOM 1744 C C . VAL A 1 215 ? 18.468 3.158 -3.158 1.00 96.81 215 VAL A C 1
ATOM 1746 O O . VAL A 1 215 ? 17.685 2.879 -2.251 1.00 96.81 215 VAL A O 1
ATOM 1749 N N . LEU A 1 216 ? 18.206 2.888 -4.435 1.00 96.62 216 LEU A N 1
ATOM 1750 C CA . LEU A 1 216 ? 16.982 2.277 -4.937 1.00 96.62 216 LEU A CA 1
ATOM 1751 C C . LEU A 1 216 ? 17.084 0.747 -4.936 1.00 96.62 216 LEU A C 1
ATOM 1753 O O . LEU A 1 216 ? 17.974 0.174 -5.572 1.00 96.62 216 LEU A O 1
ATOM 1757 N N . GLY A 1 217 ? 16.142 0.092 -4.252 1.00 95.38 217 GLY A N 1
ATOM 1758 C CA . GLY A 1 217 ? 16.097 -1.360 -4.101 1.00 95.38 217 GLY A CA 1
ATOM 1759 C C . GLY A 1 217 ? 15.076 -2.078 -4.988 1.00 95.38 217 GLY A C 1
ATOM 1760 O O . GLY A 1 217 ? 14.249 -1.464 -5.659 1.00 95.38 217 GLY A O 1
ATOM 1761 N N . VAL A 1 218 ? 15.068 -3.412 -4.944 1.00 94.44 218 VAL A N 1
ATOM 1762 C CA . VAL A 1 218 ? 14.127 -4.266 -5.694 1.00 94.44 218 VAL A CA 1
ATOM 1763 C C . VAL A 1 218 ? 12.663 -3.899 -5.415 1.00 94.44 218 VAL A C 1
ATOM 1765 O O . VAL A 1 218 ? 11.851 -3.864 -6.340 1.00 94.44 218 VAL A O 1
ATOM 1768 N N . SER A 1 219 ? 12.304 -3.578 -4.167 1.00 94.88 219 SER A N 1
ATOM 1769 C CA . SER A 1 219 ? 10.932 -3.187 -3.791 1.00 94.88 219 SER A CA 1
ATOM 1770 C C . SER A 1 219 ? 10.456 -1.901 -4.480 1.00 94.88 219 SER A C 1
ATOM 1772 O O . SER A 1 219 ? 9.255 -1.729 -4.711 1.00 94.88 219 SER A O 1
ATOM 1774 N N . ASN A 1 220 ? 11.392 -1.024 -4.852 1.00 95.69 220 ASN A N 1
ATOM 1775 C CA . ASN A 1 220 ? 11.136 0.218 -5.574 1.00 95.69 220 ASN A CA 1
ATOM 1776 C C . ASN A 1 220 ? 10.993 0.013 -7.090 1.00 95.69 220 ASN A C 1
ATOM 1778 O O . ASN A 1 220 ? 10.533 0.932 -7.762 1.00 95.69 220 ASN A O 1
ATOM 1782 N N . VAL A 1 221 ? 11.369 -1.160 -7.617 1.00 95.94 221 VAL A N 1
ATOM 1783 C CA . VAL A 1 221 ? 11.327 -1.508 -9.050 1.00 95.94 221 VAL A CA 1
ATOM 1784 C C . VAL A 1 221 ? 10.091 -2.337 -9.397 1.00 95.94 221 VAL A C 1
ATOM 1786 O O . VAL A 1 221 ? 9.436 -2.133 -10.413 1.00 95.94 221 VAL A O 1
ATOM 1789 N N . VAL A 1 222 ? 9.757 -3.326 -8.571 1.00 94.00 222 VAL A N 1
ATOM 1790 C CA . VAL A 1 222 ? 8.770 -4.341 -8.964 1.00 94.00 222 VAL A CA 1
ATOM 1791 C C . VAL A 1 222 ? 7.322 -3.834 -8.929 1.00 94.00 222 VAL A C 1
ATOM 1793 O O . VAL A 1 222 ? 6.955 -2.992 -8.109 1.00 94.00 222 VAL A O 1
ATOM 1796 N N . ASN A 1 223 ? 6.487 -4.436 -9.789 1.00 90.31 223 ASN A N 1
ATOM 1797 C CA . ASN A 1 223 ? 5.028 -4.260 -9.863 1.00 90.31 223 ASN A CA 1
ATOM 1798 C C . ASN A 1 223 ? 4.564 -2.815 -10.128 1.00 90.31 223 ASN A C 1
ATOM 1800 O O . ASN A 1 223 ? 3.552 -2.384 -9.582 1.00 90.31 223 ASN A O 1
ATOM 1804 N N . ARG A 1 224 ? 5.302 -2.068 -10.951 1.00 92.69 224 ARG A N 1
ATOM 1805 C CA . ARG A 1 224 ? 4.977 -0.688 -11.328 1.00 92.69 224 ARG A CA 1
ATOM 1806 C C . ARG A 1 224 ? 5.615 -0.328 -12.664 1.00 92.69 224 ARG A C 1
ATOM 1808 O O . ARG A 1 224 ? 6.591 -0.957 -13.061 1.00 92.69 224 ARG A O 1
ATOM 1815 N N . MET A 1 225 ? 5.076 0.689 -13.331 1.00 94.06 225 MET A N 1
ATOM 1816 C CA . MET A 1 225 ? 5.664 1.220 -14.562 1.00 94.06 225 MET A CA 1
ATOM 1817 C C . MET A 1 225 ? 6.918 2.044 -14.273 1.00 94.06 225 MET A C 1
ATOM 1819 O O . MET A 1 225 ? 7.969 1.781 -14.850 1.00 94.06 225 MET A O 1
ATOM 1823 N N . TYR A 1 226 ? 6.828 2.983 -13.328 1.00 95.62 226 TYR A N 1
ATOM 1824 C CA . TYR A 1 226 ? 7.935 3.851 -12.934 1.00 95.62 226 TYR A CA 1
ATOM 1825 C C . TYR A 1 226 ? 8.497 3.467 -11.570 1.00 95.62 226 TYR A C 1
ATOM 1827 O O . TYR A 1 226 ? 7.749 3.201 -10.627 1.00 95.62 226 TYR A O 1
ATOM 1835 N N . SER A 1 227 ? 9.822 3.459 -11.463 1.00 97.00 227 SER A N 1
ATOM 1836 C CA . SER A 1 227 ? 10.537 3.176 -10.222 1.00 97.00 227 SER A CA 1
ATOM 1837 C C . SER A 1 227 ? 10.212 4.231 -9.160 1.00 97.00 227 SER A C 1
ATOM 1839 O O . SER A 1 227 ? 10.141 5.424 -9.454 1.00 97.00 227 SER A O 1
ATOM 1841 N N . GLN A 1 228 ? 10.036 3.814 -7.906 1.00 95.31 228 GLN A N 1
ATOM 1842 C CA . GLN A 1 228 ? 9.809 4.753 -6.805 1.00 95.31 228 GLN A CA 1
ATOM 1843 C C . GLN A 1 228 ? 11.136 5.332 -6.324 1.00 95.31 228 GLN A C 1
ATOM 1845 O O . GLN A 1 228 ? 11.860 4.675 -5.583 1.00 95.31 228 GLN A O 1
ATOM 1850 N N . CYS A 1 229 ? 11.413 6.574 -6.711 1.00 94.25 229 CYS A N 1
ATOM 1851 C CA . CYS A 1 229 ? 12.663 7.266 -6.390 1.00 94.25 229 CYS A CA 1
ATOM 1852 C C . CYS A 1 229 ? 12.565 8.218 -5.183 1.00 94.25 229 CYS A C 1
ATOM 1854 O O . CYS A 1 229 ? 13.497 8.966 -4.921 1.00 94.25 229 CYS A O 1
ATOM 1856 N N . GLN A 1 230 ? 11.443 8.210 -4.456 1.00 90.56 230 GLN A N 1
ATOM 1857 C CA . GLN A 1 230 ? 11.209 9.072 -3.292 1.00 90.56 230 GLN A CA 1
ATOM 1858 C C . GLN A 1 230 ? 11.312 8.284 -1.983 1.00 90.56 230 GLN A C 1
ATOM 1860 O O . GLN A 1 230 ? 10.924 7.112 -1.936 1.00 90.56 230 GLN A O 1
ATOM 1865 N N . ASN A 1 231 ? 11.770 8.954 -0.919 1.00 90.94 231 ASN A N 1
ATOM 1866 C CA . ASN A 1 231 ? 11.931 8.392 0.432 1.00 90.94 231 ASN A CA 1
ATOM 1867 C C . ASN A 1 231 ? 12.778 7.105 0.456 1.00 90.94 231 ASN A C 1
ATOM 1869 O O . ASN A 1 231 ? 12.432 6.127 1.119 1.00 90.94 231 ASN A O 1
ATOM 1873 N N . LEU A 1 232 ? 13.862 7.094 -0.319 1.00 94.75 232 LEU A N 1
ATOM 1874 C CA . LEU A 1 232 ? 14.784 5.966 -0.397 1.00 94.75 232 LEU A CA 1
ATOM 1875 C C . LEU A 1 232 ? 15.725 5.925 0.817 1.00 94.75 232 LEU A C 1
ATOM 1877 O O . LEU A 1 232 ? 16.096 6.986 1.329 1.00 94.75 232 LEU A O 1
ATOM 1881 N N . PRO A 1 233 ? 16.165 4.726 1.246 1.00 94.81 233 PRO A N 1
ATOM 1882 C CA . PRO A 1 233 ? 17.279 4.590 2.175 1.00 94.81 233 PRO A CA 1
ATOM 1883 C C . PRO A 1 233 ? 18.516 5.314 1.647 1.00 94.81 233 PRO A C 1
ATOM 1885 O O . PRO A 1 233 ? 18.795 5.294 0.445 1.00 94.81 233 PRO A O 1
ATOM 1888 N N . LYS A 1 234 ? 19.269 5.930 2.554 1.00 95.44 234 LYS A N 1
ATOM 1889 C CA . LYS A 1 234 ? 20.471 6.682 2.214 1.00 95.44 234 LYS A CA 1
ATOM 1890 C C . LYS A 1 234 ? 21.724 5.958 2.677 1.00 95.44 234 LYS A C 1
ATOM 1892 O O . LYS A 1 234 ? 21.711 5.228 3.666 1.00 95.44 234 LYS A O 1
ATOM 1897 N N . ALA A 1 235 ? 22.799 6.161 1.935 1.00 95.12 235 ALA A N 1
ATOM 1898 C CA . ALA A 1 235 ? 24.127 5.658 2.245 1.00 95.12 235 ALA A CA 1
ATOM 1899 C C . ALA A 1 235 ? 25.164 6.715 1.849 1.00 95.12 235 ALA A C 1
ATOM 1901 O O . ALA A 1 235 ? 24.814 7.762 1.300 1.00 95.12 235 ALA A O 1
ATOM 1902 N N . ASN A 1 236 ? 26.436 6.428 2.118 1.00 94.12 236 ASN A N 1
ATOM 1903 C CA . ASN A 1 236 ? 27.539 7.242 1.629 1.00 94.12 236 ASN A CA 1
ATOM 1904 C C . ASN A 1 236 ? 28.157 6.610 0.378 1.00 94.12 236 ASN A C 1
ATOM 1906 O O . ASN A 1 236 ? 28.620 5.470 0.417 1.00 94.12 236 ASN A O 1
ATOM 1910 N N . GLY A 1 237 ? 28.154 7.354 -0.724 1.00 92.00 237 GLY A N 1
ATOM 1911 C CA . GLY A 1 237 ? 28.775 6.991 -1.994 1.00 92.00 237 GLY A CA 1
ATOM 1912 C C . GLY A 1 237 ? 29.881 7.973 -2.365 1.00 92.00 237 GLY A C 1
ATOM 1913 O O . GLY A 1 237 ? 29.832 9.150 -2.004 1.00 92.00 237 GLY A O 1
ATOM 1914 N N . THR A 1 238 ? 30.891 7.493 -3.086 1.00 95.00 238 THR A N 1
ATOM 1915 C CA . THR A 1 238 ? 31.928 8.357 -3.667 1.00 95.00 238 THR A CA 1
ATOM 1916 C C . THR A 1 238 ? 31.447 8.980 -4.979 1.00 95.00 238 THR A C 1
ATOM 1918 O O . THR A 1 238 ? 30.528 8.459 -5.612 1.00 95.00 238 THR A O 1
ATOM 1921 N N . ASP A 1 239 ? 32.117 10.026 -5.467 1.00 94.44 239 ASP A N 1
ATOM 1922 C CA . ASP A 1 239 ? 31.812 10.611 -6.787 1.00 94.44 239 ASP A CA 1
ATOM 1923 C C . ASP A 1 239 ? 31.890 9.570 -7.917 1.00 94.44 239 ASP A C 1
ATOM 1925 O O . ASP A 1 239 ? 31.094 9.586 -8.853 1.00 94.44 239 ASP A O 1
ATOM 1929 N N . ARG A 1 240 ? 32.796 8.588 -7.790 1.00 94.69 240 ARG A N 1
ATOM 1930 C CA . ARG A 1 240 ? 32.905 7.462 -8.732 1.00 94.69 240 ARG A CA 1
ATOM 1931 C C . ARG A 1 240 ? 31.689 6.540 -8.684 1.00 94.69 240 ARG A C 1
ATOM 1933 O O . ARG A 1 240 ? 31.319 5.971 -9.708 1.00 94.69 240 ARG A O 1
ATOM 1940 N N . ASP A 1 241 ? 31.086 6.354 -7.511 1.00 94.81 241 ASP A N 1
ATOM 1941 C CA . ASP A 1 241 ? 29.860 5.565 -7.375 1.00 94.81 241 ASP A CA 1
ATOM 1942 C C . ASP A 1 241 ? 28.675 6.301 -7.999 1.00 94.81 241 ASP A C 1
ATOM 1944 O O . ASP A 1 241 ? 27.876 5.677 -8.698 1.00 94.81 241 ASP A O 1
ATOM 1948 N N . ILE A 1 242 ? 28.606 7.622 -7.811 1.00 94.62 242 ILE A N 1
ATOM 1949 C CA . ILE A 1 242 ? 27.586 8.482 -8.421 1.00 94.62 242 ILE A CA 1
ATOM 1950 C C . ILE A 1 242 ? 27.692 8.443 -9.947 1.00 94.62 242 ILE A C 1
ATOM 1952 O O . ILE A 1 242 ? 26.699 8.179 -10.620 1.00 94.62 242 ILE A O 1
ATOM 1956 N N . GLU A 1 243 ? 28.892 8.608 -10.502 1.00 93.56 243 GLU A N 1
ATOM 1957 C CA . GLU A 1 243 ? 29.120 8.538 -11.950 1.00 93.56 243 GLU A CA 1
ATOM 1958 C C . GLU A 1 243 ? 28.751 7.158 -12.527 1.00 93.56 243 GLU A C 1
ATOM 1960 O O . GLU A 1 243 ? 28.170 7.043 -13.608 1.00 93.56 243 GLU A O 1
ATOM 1965 N N . LYS A 1 244 ? 29.059 6.081 -11.796 1.00 94.50 244 LYS A N 1
ATOM 1966 C CA . LYS A 1 244 ? 28.884 4.709 -12.284 1.00 94.50 244 LYS A CA 1
ATOM 1967 C C . LYS A 1 244 ? 27.456 4.179 -12.145 1.00 94.50 244 LYS A C 1
ATOM 1969 O O . LYS A 1 244 ? 26.994 3.449 -13.029 1.00 94.50 244 LYS A O 1
ATOM 1974 N N . TYR A 1 245 ? 26.791 4.480 -11.032 1.00 96.62 245 TYR A N 1
ATOM 1975 C CA . TYR A 1 245 ? 25.489 3.914 -10.665 1.00 96.62 245 TYR A CA 1
ATOM 1976 C C . TYR A 1 245 ? 24.361 4.946 -10.636 1.00 96.62 245 TYR A C 1
ATOM 1978 O O . TYR A 1 245 ? 23.229 4.573 -10.334 1.00 96.62 245 TYR A O 1
ATOM 1986 N N . GLY A 1 246 ? 24.646 6.207 -10.963 1.00 96.12 246 GLY A N 1
ATOM 1987 C CA . GLY A 1 246 ? 23.639 7.248 -11.114 1.00 96.12 246 GLY A CA 1
ATOM 1988 C C . GLY A 1 246 ? 22.549 6.840 -12.099 1.00 96.12 246 GLY A C 1
ATOM 1989 O O . GLY A 1 246 ? 22.824 6.279 -13.168 1.00 96.12 246 GLY A O 1
ATOM 1990 N N . LEU A 1 247 ? 21.308 7.095 -11.699 1.00 96.44 247 LEU A N 1
ATOM 1991 C CA . LEU A 1 247 ? 20.119 6.826 -12.492 1.00 96.44 247 LEU A CA 1
ATOM 1992 C C . LEU A 1 247 ? 19.676 8.066 -13.266 1.00 96.44 247 LEU A C 1
ATOM 1994 O O . LEU A 1 247 ? 19.708 9.181 -12.748 1.00 96.44 247 LEU A O 1
ATOM 1998 N N . LYS A 1 248 ? 19.191 7.848 -14.487 1.00 95.12 248 LYS A N 1
ATOM 1999 C CA . LYS A 1 248 ? 18.556 8.874 -15.321 1.00 95.12 248 LYS A CA 1
ATOM 2000 C C . LYS A 1 248 ? 17.319 8.322 -16.023 1.00 95.12 248 LYS A C 1
ATOM 2002 O O . LYS A 1 248 ? 17.164 7.111 -16.165 1.00 95.12 248 LYS A O 1
ATOM 2007 N N . TYR A 1 249 ? 16.445 9.208 -16.497 1.00 94.94 249 TYR A N 1
ATOM 2008 C CA . TYR A 1 249 ? 15.313 8.798 -17.331 1.00 94.94 249 TYR A CA 1
AT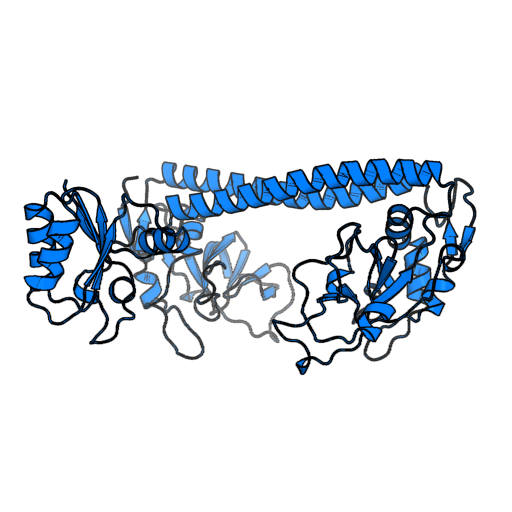OM 2009 C C . TYR A 1 249 ? 15.772 7.988 -18.550 1.00 94.94 249 TYR A C 1
ATOM 2011 O O . TYR A 1 249 ? 16.813 8.274 -19.141 1.00 94.94 249 TYR A O 1
ATOM 2019 N N . GLY A 1 250 ? 14.981 6.978 -18.911 1.00 91.50 250 GLY A N 1
ATOM 2020 C CA . GLY A 1 250 ? 15.321 6.010 -19.956 1.00 91.50 250 GLY A CA 1
ATOM 2021 C C . GLY A 1 250 ? 16.107 4.799 -19.449 1.00 91.50 250 GLY A C 1
ATOM 2022 O O . GLY A 1 250 ? 16.171 3.788 -20.144 1.00 91.50 250 GLY A O 1
ATOM 2023 N N . ASP A 1 251 ? 16.636 4.836 -18.223 1.00 97.25 251 ASP A N 1
ATOM 2024 C CA . ASP A 1 251 ? 17.155 3.632 -17.581 1.00 97.25 251 ASP A CA 1
ATOM 2025 C C . ASP A 1 251 ? 15.996 2.700 -17.199 1.00 97.25 251 ASP A C 1
ATOM 2027 O O . ASP A 1 251 ? 15.088 3.069 -16.448 1.00 97.25 251 ASP A O 1
ATOM 2031 N N . MET A 1 252 ? 16.044 1.463 -17.687 1.00 97.69 252 MET A N 1
ATOM 2032 C CA . MET A 1 252 ? 15.118 0.402 -17.313 1.00 97.69 252 MET A CA 1
ATOM 2033 C C . MET A 1 252 ? 15.762 -0.509 -16.270 1.00 97.69 252 MET A C 1
ATOM 2035 O O . MET A 1 252 ? 16.850 -1.051 -16.473 1.00 97.69 252 MET A O 1
ATOM 2039 N N . LEU A 1 253 ? 15.095 -0.682 -15.135 1.00 98.31 253 LEU A N 1
ATOM 2040 C CA . LEU A 1 253 ? 15.602 -1.426 -13.988 1.00 98.31 253 LEU A CA 1
ATOM 2041 C C . LEU A 1 253 ? 14.902 -2.775 -13.883 1.00 98.31 253 LEU A C 1
ATOM 2043 O O . LEU A 1 253 ? 13.679 -2.829 -13.893 1.00 98.31 253 LEU A O 1
ATOM 2047 N N . PHE A 1 254 ? 15.665 -3.857 -13.742 1.00 97.88 254 PHE A N 1
ATOM 2048 C CA . PHE A 1 254 ? 15.165 -5.226 -13.622 1.00 97.88 254 PHE A CA 1
ATOM 2049 C C . PHE A 1 254 ? 15.519 -5.828 -12.264 1.00 97.88 254 PHE A C 1
ATOM 2051 O O . PHE A 1 254 ? 16.664 -5.771 -11.815 1.00 97.88 254 PHE A O 1
ATOM 2058 N N . CYS A 1 255 ? 14.550 -6.498 -11.642 1.00 96.56 255 CYS A N 1
ATOM 2059 C CA . CYS A 1 255 ? 14.769 -7.332 -10.466 1.00 96.56 255 CYS A CA 1
ATOM 2060 C C . CYS A 1 255 ? 15.679 -8.519 -10.817 1.00 96.56 255 CYS A C 1
ATOM 2062 O O . CYS A 1 255 ? 15.287 -9.425 -11.556 1.00 96.56 255 CYS A O 1
ATOM 2064 N N . ARG A 1 256 ? 16.897 -8.543 -10.274 1.00 94.75 256 ARG A N 1
ATOM 2065 C CA . ARG A 1 256 ? 17.877 -9.602 -10.544 1.00 94.75 256 ARG A CA 1
ATOM 2066 C C . ARG A 1 256 ? 17.609 -10.868 -9.745 1.00 94.75 256 ARG A C 1
ATOM 2068 O O . ARG A 1 256 ? 17.920 -11.956 -10.218 1.00 94.75 256 ARG A O 1
ATOM 2075 N N . SER A 1 257 ? 17.166 -10.728 -8.497 1.00 92.06 257 SER A N 1
ATOM 2076 C CA . SER A 1 257 ? 17.124 -11.809 -7.503 1.00 92.06 257 SER A CA 1
ATOM 2077 C C . SER A 1 257 ? 15.794 -11.812 -6.759 1.00 92.06 257 SER A C 1
ATOM 2079 O O . SER A 1 257 ? 15.342 -10.764 -6.308 1.00 92.06 257 SER A O 1
ATOM 2081 N N . SER A 1 258 ? 15.182 -12.983 -6.594 1.00 92.75 258 SER A N 1
ATOM 2082 C CA . SER A 1 258 ? 13.935 -13.146 -5.844 1.00 92.75 258 SER A CA 1
ATOM 2083 C C . SER A 1 258 ? 13.862 -14.510 -5.152 1.00 92.75 258 SER A C 1
ATOM 2085 O O . SER A 1 258 ? 14.572 -15.446 -5.518 1.00 92.75 258 SER A O 1
ATOM 2087 N N . LEU A 1 259 ? 13.000 -14.620 -4.140 1.00 90.94 259 LEU A N 1
ATOM 2088 C CA . LEU A 1 259 ? 12.712 -15.883 -3.450 1.00 90.94 259 LEU A CA 1
ATOM 2089 C C . LEU A 1 259 ? 11.871 -16.838 -4.309 1.00 90.94 259 LEU A C 1
ATOM 2091 O O . LEU A 1 259 ? 11.929 -18.044 -4.111 1.00 90.94 259 LEU A O 1
ATOM 2095 N N . VAL A 1 260 ? 11.118 -16.301 -5.272 1.00 89.56 260 VAL A N 1
ATOM 2096 C CA . VAL A 1 260 ? 10.268 -17.064 -6.195 1.00 89.56 260 VAL A CA 1
ATOM 2097 C C . VAL A 1 260 ? 10.663 -16.772 -7.638 1.00 89.56 260 VAL A C 1
ATOM 2099 O O . VAL A 1 260 ? 11.129 -15.673 -7.953 1.00 89.56 260 VAL A O 1
ATOM 2102 N N . VAL A 1 261 ? 10.484 -17.747 -8.526 1.00 89.12 261 VAL A N 1
ATOM 2103 C CA . VAL A 1 261 ? 10.908 -17.647 -9.932 1.00 89.12 261 VAL A CA 1
ATOM 2104 C C . VAL A 1 261 ? 10.149 -16.534 -10.658 1.00 89.12 261 VAL A C 1
ATOM 2106 O O . VAL A 1 261 ? 10.724 -15.758 -11.415 1.00 89.12 261 VAL A O 1
ATOM 2109 N N . GLU A 1 262 ? 8.872 -16.354 -10.346 1.00 89.75 262 GLU A N 1
ATOM 2110 C CA . GLU A 1 262 ? 8.009 -15.333 -10.938 1.00 89.75 262 GLU A CA 1
ATOM 2111 C C . GLU A 1 262 ? 8.419 -13.909 -10.528 1.00 89.75 262 GLU A C 1
ATOM 2113 O O . GLU A 1 262 ? 7.973 -12.931 -11.133 1.00 89.75 262 GLU A O 1
ATOM 2118 N N . GLY A 1 263 ? 9.254 -13.765 -9.495 1.00 89.88 263 GLY A N 1
ATOM 2119 C CA . GLY A 1 263 ? 9.700 -12.477 -8.974 1.00 89.88 263 GLY A CA 1
ATOM 2120 C C . GLY A 1 263 ? 10.877 -11.860 -9.732 1.00 89.88 263 GLY A C 1
ATOM 2121 O O . GLY A 1 263 ? 11.040 -10.639 -9.686 1.00 89.88 263 GLY A O 1
ATOM 2122 N N . ILE A 1 264 ? 11.682 -12.661 -10.440 1.00 93.38 264 ILE A N 1
ATOM 2123 C CA . ILE A 1 264 ? 12.835 -12.158 -11.204 1.00 93.38 264 ILE A CA 1
ATOM 2124 C C . ILE A 1 264 ? 12.414 -11.496 -12.520 1.00 93.38 264 ILE A C 1
ATOM 2126 O O . ILE A 1 264 ? 11.348 -11.775 -13.072 1.00 93.38 264 ILE A O 1
ATOM 2130 N N . GLY A 1 265 ? 13.257 -10.596 -13.026 1.00 93.06 265 GLY A N 1
ATOM 2131 C CA . GLY A 1 265 ? 13.109 -9.906 -14.308 1.00 93.06 265 GLY A CA 1
ATOM 2132 C C . GLY A 1 265 ? 11.860 -9.030 -14.431 1.00 93.06 265 GLY A C 1
ATOM 2133 O O . GLY A 1 265 ? 11.485 -8.655 -15.536 1.00 93.06 265 GLY A O 1
ATOM 2134 N N . LYS A 1 266 ? 11.178 -8.740 -13.317 1.00 95.88 266 LYS A N 1
ATOM 2135 C CA . LYS A 1 266 ? 10.178 -7.670 -13.254 1.00 95.88 266 LYS A CA 1
ATOM 2136 C C . LYS A 1 266 ? 10.890 -6.331 -13.394 1.00 95.88 266 LYS A C 1
ATOM 2138 O O . LYS A 1 266 ? 11.957 -6.174 -12.798 1.00 95.88 266 LYS A O 1
ATOM 2143 N N . ALA A 1 267 ? 10.298 -5.404 -14.140 1.00 96.62 267 ALA A N 1
ATOM 2144 C CA . ALA A 1 267 ? 10.975 -4.176 -14.516 1.00 96.62 267 ALA A CA 1
ATOM 2145 C C . ALA A 1 267 ? 10.115 -2.917 -14.417 1.00 96.62 267 ALA A C 1
ATOM 2147 O O . ALA A 1 267 ? 8.890 -2.972 -14.558 1.00 96.62 267 ALA A O 1
ATOM 2148 N N . SER A 1 268 ? 10.804 -1.796 -14.227 1.00 97.62 268 SER A N 1
ATOM 2149 C CA . SER A 1 268 ? 10.260 -0.440 -14.235 1.00 97.62 268 SER A CA 1
ATOM 2150 C C . SER A 1 268 ? 11.243 0.533 -14.884 1.00 97.62 268 SER A C 1
ATOM 2152 O O . SER A 1 268 ? 12.421 0.228 -15.067 1.00 97.62 268 SER A O 1
ATOM 2154 N N . ILE A 1 269 ? 10.756 1.720 -15.223 1.00 97.81 269 ILE A N 1
ATOM 2155 C CA . ILE A 1 269 ? 11.521 2.800 -15.848 1.00 97.81 269 ILE A CA 1
ATOM 2156 C C . ILE A 1 269 ? 11.904 3.811 -14.770 1.00 97.81 269 ILE A C 1
ATOM 2158 O O . ILE A 1 269 ? 11.110 4.108 -13.875 1.00 97.81 269 ILE A O 1
ATOM 2162 N N . VAL A 1 270 ? 13.110 4.361 -14.819 1.00 97.81 270 VAL A N 1
ATOM 2163 C CA . VAL A 1 270 ? 13.462 5.524 -13.996 1.00 97.81 270 VAL A CA 1
ATOM 2164 C C . VAL A 1 270 ? 12.659 6.742 -14.476 1.00 97.81 270 VAL A C 1
ATOM 2166 O O . VAL A 1 270 ? 12.716 7.055 -15.663 1.00 97.81 270 VAL A O 1
ATOM 2169 N N . PRO A 1 271 ? 11.901 7.431 -13.605 1.00 95.00 271 PRO A N 1
ATOM 2170 C CA . PRO A 1 271 ? 11.062 8.557 -14.010 1.00 95.00 271 PRO A CA 1
ATOM 2171 C C . PRO A 1 271 ? 11.885 9.808 -14.365 1.00 95.00 271 PRO A C 1
ATOM 2173 O O . PRO A 1 271 ? 13.034 9.954 -13.952 1.00 95.00 271 PRO A O 1
ATOM 2176 N N . GLN A 1 272 ? 11.272 10.744 -15.099 1.00 92.31 272 GLN A N 1
ATOM 2177 C CA . GLN A 1 272 ? 11.918 12.001 -15.520 1.00 92.31 272 GLN A CA 1
ATOM 2178 C C . GLN A 1 272 ? 12.382 12.875 -14.350 1.00 92.31 272 GLN A C 1
ATOM 2180 O O . GLN A 1 272 ? 13.385 13.570 -14.458 1.00 92.31 272 GLN A O 1
ATOM 2185 N N . ASN A 1 273 ? 11.673 12.823 -13.224 1.00 92.00 273 ASN A N 1
ATOM 2186 C CA . ASN A 1 273 ? 11.946 13.601 -12.018 1.00 92.00 273 ASN A CA 1
ATOM 2187 C C . ASN A 1 273 ? 12.755 12.819 -10.966 1.00 92.00 273 ASN A C 1
ATOM 2189 O O . ASN A 1 273 ? 12.549 13.012 -9.765 1.00 92.00 273 ASN A O 1
ATOM 2193 N N . VAL A 1 274 ? 13.625 11.900 -11.394 1.00 95.50 274 VAL A N 1
ATOM 2194 C CA . VAL A 1 274 ? 14.528 11.192 -10.478 1.00 95.50 274 VAL A CA 1
ATOM 2195 C C . VAL A 1 274 ? 15.416 12.202 -9.726 1.00 95.50 274 VAL A C 1
ATOM 2197 O O . VAL A 1 274 ? 16.007 13.072 -10.367 1.00 95.50 274 VAL A O 1
ATOM 2200 N N . PRO A 1 275 ? 15.504 12.138 -8.383 1.00 94.75 275 PRO A N 1
ATOM 2201 C CA . PRO A 1 275 ? 16.395 13.016 -7.630 1.00 94.75 275 PRO A CA 1
ATOM 2202 C C . PRO A 1 275 ? 17.866 12.794 -7.993 1.00 94.75 275 PRO A C 1
ATOM 2204 O O . PRO A 1 275 ? 18.282 11.665 -8.281 1.00 94.75 275 PRO A O 1
ATOM 2207 N N . GLU A 1 276 ? 18.669 13.854 -7.916 1.00 93.62 276 GLU A N 1
ATOM 2208 C CA . GLU A 1 276 ? 20.122 13.757 -8.077 1.00 93.62 276 GLU A CA 1
ATOM 2209 C C . GLU A 1 276 ? 20.733 12.774 -7.069 1.00 93.62 276 GLU A C 1
ATOM 2211 O O . GLU A 1 276 ? 20.196 12.542 -5.985 1.00 93.62 276 GLU A O 1
ATOM 2216 N N . HIS A 1 277 ? 21.858 12.166 -7.450 1.00 95.19 277 HIS A N 1
ATOM 2217 C CA . HIS A 1 277 ? 22.589 11.191 -6.630 1.00 95.19 277 HIS A CA 1
ATOM 2218 C C . HIS A 1 277 ? 21.754 9.964 -6.205 1.00 95.19 277 HIS A C 1
ATOM 2220 O O . HIS A 1 277 ? 22.063 9.297 -5.213 1.00 95.19 277 HIS A O 1
ATOM 2226 N N . THR A 1 278 ? 20.711 9.632 -6.972 1.00 97.25 278 THR A N 1
ATOM 2227 C CA . THR A 1 278 ? 19.987 8.368 -6.814 1.00 97.25 278 THR A CA 1
ATOM 2228 C C . THR A 1 278 ? 20.741 7.246 -7.523 1.00 97.25 278 THR A C 1
ATOM 2230 O O . THR A 1 278 ? 20.924 7.275 -8.742 1.00 97.25 278 THR A O 1
ATOM 2233 N N . LEU A 1 279 ? 21.151 6.240 -6.755 1.00 97.50 279 LEU A N 1
ATOM 2234 C CA . LEU A 1 279 ? 21.795 5.014 -7.217 1.00 97.50 279 LEU A CA 1
ATOM 2235 C C . LEU A 1 279 ? 20.812 3.840 -7.145 1.00 97.50 279 LEU A C 1
ATOM 2237 O O . LEU A 1 279 ? 19.761 3.925 -6.516 1.00 97.50 279 LEU A O 1
ATOM 2241 N N . PHE A 1 280 ? 21.170 2.708 -7.744 1.00 96.69 280 PHE A N 1
ATOM 2242 C CA . PHE A 1 280 ? 20.430 1.445 -7.638 1.00 96.69 280 PHE A CA 1
ATOM 2243 C C . PHE A 1 280 ? 21.289 0.370 -6.981 1.00 96.69 280 PHE A C 1
ATOM 2245 O O . PHE A 1 280 ? 22.512 0.410 -7.088 1.00 96.69 280 PHE A O 1
ATOM 2252 N N . GLU A 1 281 ? 20.666 -0.595 -6.309 1.00 95.19 281 GLU A N 1
ATOM 2253 C CA . GLU A 1 281 ? 21.378 -1.647 -5.578 1.00 95.19 281 GLU A CA 1
ATOM 2254 C C . GLU A 1 281 ? 21.851 -2.823 -6.459 1.00 95.19 281 GLU A C 1
ATOM 2256 O O . GLU A 1 281 ? 21.370 -3.058 -7.568 1.00 95.19 281 GLU A O 1
ATOM 2261 N N . CYS A 1 282 ? 22.764 -3.644 -5.934 1.00 93.12 282 CYS A N 1
ATOM 2262 C CA . CYS A 1 282 ? 23.367 -4.786 -6.640 1.00 93.12 282 CYS A CA 1
ATOM 2263 C C . CYS A 1 282 ? 22.398 -5.923 -7.057 1.00 93.12 282 CYS A C 1
ATOM 2265 O O . CYS A 1 282 ? 22.732 -6.734 -7.936 1.00 93.12 282 CYS A O 1
ATOM 2267 N N . HIS A 1 283 ? 21.208 -5.987 -6.446 1.00 94.25 283 HIS A N 1
ATOM 2268 C CA . HIS A 1 283 ? 20.105 -6.887 -6.814 1.00 94.25 283 HIS A CA 1
ATOM 2269 C C . HIS A 1 283 ? 19.193 -6.312 -7.910 1.00 94.25 283 HIS A C 1
ATOM 2271 O O . HIS A 1 283 ? 18.195 -6.937 -8.278 1.00 94.25 283 HIS A O 1
ATOM 2277 N N . VAL A 1 284 ? 19.557 -5.162 -8.473 1.00 96.88 284 VAL A N 1
ATOM 2278 C CA . VAL A 1 284 ? 18.899 -4.536 -9.615 1.00 96.88 284 VAL A CA 1
ATOM 2279 C C . VAL A 1 284 ? 19.878 -4.489 -10.794 1.00 96.88 284 VAL A C 1
ATOM 2281 O O . VAL A 1 284 ? 21.065 -4.194 -10.634 1.00 96.88 284 VAL A O 1
ATOM 2284 N N . ILE A 1 285 ? 19.382 -4.826 -11.984 1.00 97.69 285 ILE A N 1
ATOM 2285 C CA . ILE A 1 285 ? 20.099 -4.691 -13.258 1.00 97.69 285 ILE A CA 1
ATOM 2286 C C . ILE A 1 285 ? 19.579 -3.444 -13.971 1.00 97.69 285 ILE A C 1
ATOM 2288 O O . ILE A 1 285 ? 18.370 -3.297 -14.114 1.00 97.69 285 ILE A O 1
ATOM 2292 N N . ARG A 1 286 ? 20.476 -2.589 -14.464 1.00 98.06 286 ARG A N 1
ATOM 2293 C CA . ARG A 1 286 ? 20.137 -1.434 -15.302 1.00 98.06 286 ARG A CA 1
ATOM 2294 C C . ARG A 1 286 ? 20.375 -1.743 -16.777 1.00 98.06 286 ARG A C 1
ATOM 2296 O O . ARG A 1 286 ? 21.492 -2.107 -17.143 1.00 98.06 286 ARG A O 1
ATOM 2303 N N . LEU A 1 287 ? 19.359 -1.527 -17.606 1.00 97.88 287 LEU A N 1
ATOM 2304 C CA . LEU A 1 287 ? 19.429 -1.451 -19.067 1.00 97.88 287 LEU A CA 1
ATOM 2305 C C . LEU A 1 287 ? 19.172 0.003 -19.503 1.00 97.88 287 LEU A C 1
ATOM 2307 O O . LEU A 1 287 ? 18.025 0.443 -19.444 1.00 97.88 287 LEU A O 1
ATOM 2311 N N . PRO A 1 288 ? 20.200 0.754 -19.932 1.00 97.38 288 PRO A N 1
ATOM 2312 C CA . PRO A 1 288 ? 20.011 2.084 -20.513 1.00 97.38 288 PRO A CA 1
ATOM 2313 C C . PRO A 1 288 ? 19.360 1.965 -21.897 1.00 97.38 288 PRO A C 1
ATOM 2315 O O . PRO A 1 288 ? 19.966 1.394 -22.803 1.00 97.38 288 PRO A O 1
ATOM 2318 N N . LEU A 1 289 ? 18.127 2.448 -22.064 1.00 97.81 289 LEU A N 1
ATOM 2319 C CA . LEU A 1 289 ? 17.414 2.349 -23.339 1.00 97.81 289 LEU A CA 1
ATOM 2320 C C . LEU A 1 289 ? 17.827 3.456 -24.318 1.00 97.81 289 LEU A C 1
ATOM 2322 O O . LEU A 1 289 ? 18.025 4.609 -23.937 1.00 97.81 289 LEU A O 1
ATOM 2326 N N . ASP A 1 290 ? 17.888 3.098 -25.597 1.00 97.31 290 ASP A N 1
ATOM 2327 C CA . ASP A 1 290 ? 18.070 4.011 -26.719 1.00 97.31 290 ASP A CA 1
ATOM 2328 C C . ASP A 1 290 ? 16.738 4.706 -27.043 1.00 97.31 290 ASP A C 1
ATOM 2330 O O . ASP A 1 290 ? 15.867 4.161 -27.736 1.00 97.31 290 ASP A O 1
ATOM 2334 N N . LEU A 1 291 ? 16.577 5.929 -26.534 1.00 96.12 291 LEU A N 1
ATOM 2335 C CA . LEU A 1 291 ? 15.366 6.736 -26.723 1.00 96.12 291 LEU A CA 1
ATOM 2336 C C . LEU A 1 291 ? 15.144 7.155 -28.187 1.00 96.12 291 LEU A C 1
ATOM 2338 O O . LEU A 1 291 ? 14.052 7.595 -28.538 1.00 96.12 291 LEU A O 1
ATOM 2342 N N . SER A 1 292 ? 16.156 7.007 -29.052 1.00 96.50 292 SER A N 1
ATOM 2343 C CA . SER A 1 292 ? 16.019 7.241 -30.495 1.00 96.50 292 SER A CA 1
ATOM 2344 C C . SER A 1 292 ? 15.410 6.054 -31.246 1.00 96.50 292 SER A C 1
ATOM 2346 O O . SER A 1 292 ? 15.097 6.184 -32.429 1.00 96.50 292 SER A O 1
ATOM 2348 N N . LYS A 1 293 ? 15.225 4.906 -30.577 1.00 96.38 293 LYS A N 1
ATOM 2349 C CA . LYS A 1 293 ? 14.662 3.674 -31.157 1.00 96.38 293 LYS A CA 1
ATOM 2350 C C . LYS A 1 293 ? 13.396 3.189 -30.469 1.00 96.38 293 LYS A C 1
ATOM 2352 O O . LYS A 1 293 ? 12.582 2.520 -31.105 1.00 96.38 293 LYS A O 1
ATOM 2357 N N . CYS A 1 294 ? 13.231 3.475 -29.180 1.00 97.31 294 CYS A N 1
ATOM 2358 C CA . CYS A 1 294 ? 12.097 2.973 -28.416 1.00 97.31 294 CYS A CA 1
ATOM 2359 C C . CYS A 1 294 ? 11.560 3.981 -27.401 1.00 97.31 294 CYS A C 1
ATOM 2361 O O . CYS A 1 294 ? 12.284 4.821 -26.870 1.00 97.31 294 CYS A O 1
ATOM 2363 N N . VAL A 1 295 ? 10.271 3.841 -27.104 1.00 98.06 295 VAL A N 1
ATOM 2364 C CA . VAL A 1 295 ? 9.613 4.492 -25.975 1.00 98.06 295 VAL A CA 1
ATOM 2365 C C . VAL A 1 295 ? 9.726 3.571 -24.754 1.00 98.06 295 VAL A C 1
ATOM 2367 O O . VAL A 1 295 ? 9.234 2.438 -24.809 1.00 98.06 295 VAL A O 1
ATOM 2370 N N . PRO A 1 296 ? 10.319 4.024 -23.634 1.00 97.56 296 PRO A N 1
ATOM 2371 C CA . PRO A 1 296 ? 10.489 3.200 -22.437 1.00 97.56 296 PRO A CA 1
ATOM 2372 C C . PRO A 1 296 ? 9.192 2.567 -21.921 1.00 97.56 296 PRO A C 1
ATOM 2374 O O . PRO A 1 296 ? 9.181 1.394 -21.557 1.00 97.56 296 PRO A O 1
ATOM 2377 N N . GLU A 1 297 ? 8.087 3.311 -21.925 1.00 97.31 297 GLU A N 1
ATOM 2378 C CA . GLU A 1 297 ? 6.760 2.893 -21.456 1.00 97.31 297 GLU A CA 1
ATOM 2379 C C . GLU A 1 297 ? 6.198 1.731 -22.276 1.00 97.31 297 GLU A C 1
ATOM 2381 O O . GLU A 1 297 ? 5.638 0.785 -21.717 1.00 97.31 297 GLU A O 1
ATOM 2386 N N . PHE A 1 298 ? 6.406 1.755 -23.594 1.00 98.12 298 PHE A N 1
ATOM 2387 C CA . PHE A 1 298 ? 6.060 0.638 -24.467 1.00 98.12 298 PHE A CA 1
ATOM 2388 C C . PHE A 1 298 ? 6.865 -0.613 -24.089 1.00 98.12 298 PHE A C 1
ATOM 2390 O O . PHE A 1 298 ? 6.286 -1.683 -23.880 1.00 98.12 298 PHE A O 1
ATOM 2397 N N . ILE A 1 299 ? 8.187 -0.473 -23.932 1.00 98.06 299 ILE A N 1
ATOM 2398 C CA . ILE A 1 299 ? 9.065 -1.590 -23.560 1.00 98.06 299 ILE A CA 1
ATOM 2399 C C . ILE A 1 299 ? 8.687 -2.141 -22.184 1.00 98.06 299 ILE A C 1
ATOM 2401 O O . ILE A 1 299 ? 8.589 -3.354 -22.016 1.00 98.06 299 ILE A O 1
ATOM 2405 N N . GLN A 1 300 ? 8.395 -1.284 -21.207 1.00 97.56 300 GLN A N 1
ATOM 2406 C CA . GLN A 1 300 ? 7.994 -1.714 -19.871 1.00 97.56 300 GLN A CA 1
ATOM 2407 C C . GLN A 1 300 ? 6.739 -2.582 -19.915 1.00 97.56 300 GLN A C 1
ATOM 2409 O O . GLN A 1 300 ? 6.766 -3.690 -19.375 1.00 97.56 300 GLN A O 1
ATOM 2414 N N . VAL A 1 301 ? 5.688 -2.159 -20.621 1.00 97.50 301 VAL A N 1
ATOM 2415 C CA . VAL A 1 301 ? 4.465 -2.964 -20.744 1.00 97.50 301 VAL A CA 1
ATOM 2416 C C . VAL A 1 301 ? 4.739 -4.267 -21.491 1.00 97.50 301 VAL A C 1
ATOM 2418 O O . VAL A 1 301 ? 4.314 -5.326 -21.019 1.00 97.50 301 VAL A O 1
ATOM 2421 N N . LEU A 1 302 ? 5.535 -4.231 -22.565 1.00 97.69 302 LEU A N 1
ATOM 2422 C CA . LEU A 1 302 ? 5.970 -5.427 -23.291 1.00 97.69 302 LEU A CA 1
ATOM 2423 C C . LEU A 1 302 ? 6.654 -6.433 -22.355 1.00 97.69 302 LEU A C 1
ATOM 2425 O O . LEU A 1 302 ? 6.339 -7.624 -22.406 1.00 97.69 302 LEU A O 1
ATOM 2429 N N . THR A 1 303 ? 7.512 -5.979 -21.432 1.00 96.75 303 THR A N 1
ATOM 2430 C CA . THR A 1 303 ? 8.182 -6.881 -20.476 1.00 96.75 303 THR A CA 1
ATOM 2431 C C . THR A 1 303 ? 7.244 -7.544 -19.466 1.00 96.75 303 THR A C 1
ATOM 2433 O O . THR A 1 303 ? 7.615 -8.539 -18.838 1.00 96.75 303 THR A O 1
ATOM 2436 N N . THR A 1 304 ? 6.013 -7.043 -19.317 1.00 95.50 304 THR A N 1
ATOM 2437 C CA . THR A 1 304 ? 4.982 -7.674 -18.479 1.00 95.50 304 THR A CA 1
ATOM 2438 C C . THR A 1 304 ? 4.177 -8.753 -19.205 1.00 95.50 304 THR A C 1
ATOM 2440 O O . THR A 1 304 ? 3.467 -9.514 -18.549 1.00 95.50 304 THR A O 1
ATOM 2443 N N . THR A 1 305 ? 4.293 -8.852 -20.533 1.00 96.00 305 THR A N 1
ATOM 2444 C CA . THR A 1 305 ? 3.560 -9.838 -21.341 1.00 96.00 305 THR A CA 1
ATOM 2445 C C . THR A 1 305 ? 4.114 -11.250 -21.162 1.00 96.00 305 THR A C 1
ATOM 2447 O O . THR A 1 305 ? 5.309 -11.441 -20.925 1.00 96.00 305 THR A O 1
ATOM 2450 N N . ASN A 1 306 ? 3.268 -12.267 -21.345 1.00 95.31 306 ASN A N 1
ATOM 2451 C CA . ASN A 1 306 ? 3.696 -13.669 -21.274 1.00 95.31 306 ASN A CA 1
ATOM 2452 C C . ASN A 1 306 ? 4.827 -13.987 -22.264 1.00 95.31 306 ASN A C 1
ATOM 2454 O O . ASN A 1 306 ? 5.733 -14.747 -21.929 1.00 95.31 306 ASN A O 1
ATOM 2458 N N . TYR A 1 307 ? 4.811 -13.359 -23.444 1.00 96.38 307 TYR A N 1
ATOM 2459 C CA . TYR A 1 307 ? 5.853 -13.498 -24.459 1.00 96.38 307 TYR A CA 1
ATOM 2460 C C . TYR A 1 307 ? 7.256 -13.200 -23.910 1.00 96.38 307 TYR A C 1
ATOM 2462 O O . TYR A 1 307 ? 8.169 -14.014 -24.049 1.00 96.38 307 TYR A O 1
ATOM 2470 N N . PHE A 1 308 ? 7.427 -12.067 -23.228 1.00 96.88 308 PHE A N 1
ATOM 2471 C CA . PHE A 1 308 ? 8.713 -11.703 -22.636 1.00 96.88 308 PHE A CA 1
ATOM 2472 C C . PHE A 1 308 ? 8.983 -12.472 -21.336 1.00 96.88 308 PHE A C 1
ATOM 2474 O O . PHE A 1 308 ? 10.088 -12.965 -21.102 1.00 96.88 308 PHE A O 1
ATOM 2481 N N . ARG A 1 309 ? 7.964 -12.620 -20.479 1.00 96.19 309 ARG A N 1
ATOM 2482 C CA . ARG A 1 309 ? 8.102 -13.256 -19.159 1.00 96.19 309 ARG A CA 1
ATOM 2483 C C . ARG A 1 309 ? 8.567 -14.708 -19.252 1.00 96.19 309 ARG A C 1
ATOM 2485 O O . ARG A 1 309 ? 9.437 -15.096 -18.476 1.00 96.19 309 ARG A O 1
ATOM 2492 N N . THR A 1 310 ? 8.058 -15.487 -20.205 1.00 95.50 310 THR A N 1
ATOM 2493 C CA . THR A 1 310 ? 8.475 -16.885 -20.396 1.00 95.50 310 THR A CA 1
ATOM 2494 C C . THR A 1 310 ? 9.946 -16.990 -20.805 1.00 95.50 310 THR A C 1
ATOM 2496 O O . THR A 1 310 ? 10.672 -17.827 -20.266 1.00 95.50 310 THR A O 1
ATOM 2499 N N . GLN A 1 311 ? 10.421 -16.102 -21.686 1.00 96.44 311 GLN A N 1
ATOM 2500 C CA . GLN A 1 311 ? 11.834 -16.039 -22.080 1.00 96.44 311 GLN A CA 1
ATOM 2501 C C . GLN A 1 311 ? 12.734 -15.728 -20.879 1.00 96.44 311 GLN A C 1
ATOM 2503 O O . GLN A 1 311 ? 13.697 -16.451 -20.639 1.00 96.44 311 GLN A O 1
ATOM 2508 N N . ILE A 1 312 ? 12.371 -14.736 -20.063 1.00 95.62 312 ILE A N 1
ATOM 2509 C CA . ILE A 1 312 ? 13.089 -14.387 -18.827 1.00 95.62 312 ILE A CA 1
ATOM 2510 C C . ILE A 1 312 ? 13.135 -15.554 -17.837 1.00 95.62 312 ILE A C 1
ATOM 2512 O O . ILE A 1 312 ? 14.202 -15.880 -17.317 1.00 95.62 312 ILE A O 1
ATOM 2516 N N . ILE A 1 313 ? 11.994 -16.197 -17.583 1.00 94.25 313 ILE A N 1
ATOM 2517 C CA . ILE A 1 313 ? 11.900 -17.311 -16.632 1.00 94.25 313 ILE A CA 1
ATOM 2518 C C . ILE A 1 313 ? 12.731 -18.511 -17.110 1.00 94.25 313 ILE A C 1
ATOM 2520 O O . ILE A 1 313 ? 13.394 -19.149 -16.298 1.00 94.25 313 ILE A O 1
ATOM 2524 N N . SER A 1 314 ? 12.792 -18.773 -18.420 1.00 93.69 314 SER A N 1
ATOM 2525 C CA . SER A 1 314 ? 13.636 -19.840 -18.986 1.00 93.69 314 SER A CA 1
ATOM 2526 C C . SER A 1 314 ? 15.137 -19.654 -18.725 1.00 93.69 314 SER A C 1
ATOM 2528 O O . SER A 1 314 ? 15.888 -20.626 -18.715 1.00 93.69 314 SER A O 1
ATOM 2530 N N . GLN A 1 315 ? 15.581 -18.412 -18.506 1.00 92.88 315 GLN A N 1
ATOM 2531 C CA . GLN A 1 315 ? 16.980 -18.068 -18.236 1.00 92.88 315 GLN A CA 1
ATOM 2532 C C . GLN A 1 315 ? 17.289 -18.011 -16.730 1.00 92.88 315 GLN A C 1
ATOM 2534 O O . GLN A 1 315 ? 18.409 -17.663 -16.334 1.00 92.88 315 GLN A O 1
ATOM 2539 N N . ALA A 1 316 ? 16.303 -18.317 -15.883 1.00 91.06 316 ALA A N 1
ATOM 2540 C CA . ALA A 1 316 ? 16.440 -18.291 -14.439 1.00 91.06 316 ALA A CA 1
ATOM 2541 C C . ALA A 1 316 ? 17.422 -19.360 -13.946 1.00 91.06 316 ALA A C 1
ATOM 2543 O O . ALA A 1 316 ? 17.470 -20.484 -14.443 1.00 91.06 316 ALA A O 1
ATOM 2544 N N . LYS A 1 317 ? 18.181 -19.017 -12.907 1.00 89.75 317 LYS A N 1
ATOM 2545 C CA . LYS A 1 317 ? 19.024 -19.957 -12.166 1.00 89.75 317 LYS A CA 1
ATOM 2546 C C . LYS A 1 317 ? 18.562 -19.995 -10.721 1.00 89.75 317 LYS A C 1
ATOM 2548 O O . LYS A 1 317 ? 18.593 -18.961 -10.048 1.00 89.75 317 LYS A O 1
ATOM 2553 N N . THR A 1 318 ? 18.168 -21.173 -10.249 1.00 85.56 318 THR A N 1
ATOM 2554 C CA . THR A 1 318 ? 17.638 -21.363 -8.895 1.00 85.56 318 THR A CA 1
ATOM 2555 C C . THR A 1 318 ? 18.618 -22.148 -8.034 1.00 85.56 318 THR A C 1
ATOM 2557 O O . THR A 1 318 ? 19.060 -23.235 -8.393 1.00 85.56 318 THR A O 1
ATOM 2560 N N . SER A 1 319 ? 18.950 -21.568 -6.883 1.00 82.38 319 SER A N 1
ATOM 2561 C CA . SER A 1 319 ? 19.590 -22.248 -5.756 1.00 82.38 319 SER A CA 1
ATOM 2562 C C . SER A 1 319 ? 18.773 -21.907 -4.503 1.00 82.38 319 SER A C 1
ATOM 2564 O O . SER A 1 319 ? 17.576 -22.167 -4.492 1.00 82.38 319 SER A O 1
ATOM 2566 N N . THR A 1 320 ? 19.346 -21.251 -3.490 1.00 84.50 320 THR A N 1
ATOM 2567 C CA . THR A 1 320 ? 18.571 -20.697 -2.359 1.00 84.50 320 THR A CA 1
ATOM 2568 C C . THR A 1 320 ? 17.662 -19.539 -2.784 1.00 84.50 320 THR A C 1
ATOM 2570 O O . THR A 1 320 ? 16.574 -19.360 -2.247 1.00 84.50 320 THR A O 1
ATOM 2573 N N . MET A 1 321 ? 18.106 -18.746 -3.761 1.00 84.81 321 MET A N 1
ATOM 2574 C CA . MET A 1 321 ? 17.306 -17.722 -4.432 1.00 84.81 321 MET A CA 1
ATOM 2575 C C . MET A 1 321 ? 17.272 -18.009 -5.929 1.00 84.81 321 MET A C 1
ATOM 2577 O O . MET A 1 321 ? 18.193 -18.626 -6.475 1.00 84.81 321 MET A O 1
ATOM 2581 N N . THR A 1 322 ? 16.234 -17.516 -6.598 1.00 91.00 322 THR A N 1
ATOM 2582 C CA . THR A 1 322 ? 16.195 -17.478 -8.058 1.00 91.00 322 THR A CA 1
ATOM 2583 C C . THR A 1 322 ? 16.826 -16.182 -8.544 1.00 91.00 322 THR A C 1
ATOM 2585 O O . THR A 1 322 ? 16.536 -15.103 -8.026 1.00 91.00 322 THR A O 1
ATOM 2588 N N . THR A 1 323 ? 17.707 -16.282 -9.537 1.00 93.25 323 THR A N 1
ATOM 2589 C CA . THR A 1 323 ? 18.426 -15.139 -10.105 1.00 93.25 323 THR A CA 1
ATOM 2590 C C . THR A 1 323 ? 18.411 -15.159 -11.628 1.00 93.25 323 THR A C 1
ATOM 2592 O O . THR A 1 323 ? 18.281 -16.218 -12.240 1.00 93.25 323 THR A O 1
ATOM 2595 N N . ILE A 1 324 ? 18.586 -13.988 -12.240 1.00 94.50 324 ILE A N 1
ATOM 2596 C CA . ILE A 1 324 ? 18.832 -13.829 -13.676 1.00 94.50 324 ILE A CA 1
ATOM 2597 C C . ILE A 1 324 ? 20.112 -13.023 -13.916 1.00 94.50 324 ILE A C 1
ATOM 2599 O O . ILE A 1 324 ? 20.452 -12.121 -13.150 1.00 94.50 324 ILE A O 1
ATOM 2603 N N . GLY A 1 325 ? 20.858 -13.381 -14.960 1.00 93.44 325 GLY A N 1
ATOM 2604 C CA . GLY A 1 325 ? 22.024 -12.625 -15.420 1.00 93.44 325 GLY A CA 1
ATOM 2605 C C . GLY A 1 325 ? 21.658 -11.589 -16.484 1.00 93.44 325 GLY A C 1
ATOM 2606 O O . GLY A 1 325 ? 20.637 -11.715 -17.153 1.00 93.44 325 GLY A O 1
ATOM 2607 N N . GLN A 1 326 ? 22.532 -10.603 -16.689 1.00 94.88 326 GLN A N 1
ATOM 2608 C CA . GLN A 1 326 ? 22.362 -9.563 -17.716 1.00 94.88 326 GLN A CA 1
ATOM 2609 C C . GLN A 1 326 ? 22.176 -10.166 -19.118 1.00 94.88 326 GLN A C 1
ATOM 2611 O O . GLN A 1 326 ? 21.256 -9.783 -19.835 1.00 94.88 326 GLN A O 1
ATOM 2616 N N . ASP A 1 327 ? 22.972 -11.185 -19.460 1.00 93.25 327 ASP A N 1
ATOM 2617 C CA . ASP A 1 327 ? 22.874 -11.895 -20.742 1.00 93.25 327 ASP A CA 1
ATOM 2618 C C . ASP A 1 327 ? 21.513 -12.562 -20.965 1.00 93.25 327 ASP A C 1
ATOM 2620 O O . ASP A 1 327 ? 21.069 -12.679 -22.104 1.00 93.25 327 ASP A O 1
ATOM 2624 N N . GLY A 1 328 ? 20.850 -13.013 -19.894 1.00 92.06 328 GLY A N 1
ATOM 2625 C CA . GLY A 1 328 ? 19.523 -13.625 -19.991 1.00 92.06 328 GLY A CA 1
ATOM 2626 C C . GLY A 1 328 ? 18.472 -12.615 -20.447 1.00 92.06 328 GLY A C 1
ATOM 2627 O O . GLY A 1 328 ? 17.620 -12.938 -21.268 1.00 92.06 328 GLY A O 1
ATOM 2628 N N . ILE A 1 329 ? 18.586 -11.370 -19.975 1.00 95.62 329 ILE A N 1
ATOM 2629 C CA . ILE A 1 329 ? 17.727 -10.268 -20.415 1.00 95.62 329 ILE A CA 1
ATOM 2630 C C . ILE A 1 329 ? 18.090 -9.898 -21.854 1.00 95.62 329 ILE A C 1
ATOM 2632 O O . ILE A 1 329 ? 17.226 -9.940 -22.718 1.00 95.62 329 ILE A O 1
ATOM 2636 N N . LEU A 1 330 ? 19.370 -9.632 -22.136 1.00 96.56 330 LEU A N 1
ATOM 2637 C CA . LEU A 1 330 ? 19.844 -9.145 -23.440 1.00 96.56 330 LEU A CA 1
ATOM 2638 C C . LEU A 1 330 ? 19.553 -10.079 -24.624 1.00 96.56 330 LEU A C 1
ATOM 2640 O O . LEU A 1 330 ? 19.438 -9.611 -25.753 1.00 96.56 330 LEU A O 1
ATOM 2644 N N . LYS A 1 331 ? 19.419 -11.387 -24.380 1.00 95.25 331 LYS A N 1
ATOM 2645 C CA . LYS A 1 331 ? 19.067 -12.381 -25.407 1.00 95.25 331 LYS A CA 1
ATOM 2646 C C . LYS A 1 331 ? 17.570 -12.477 -25.699 1.00 95.25 331 LYS A C 1
ATOM 2648 O O . LYS A 1 331 ? 17.215 -13.178 -26.640 1.00 95.25 331 LYS A O 1
ATOM 2653 N N . SER A 1 332 ? 16.722 -11.836 -24.897 1.00 96.44 332 SER A N 1
ATOM 2654 C CA . SER A 1 332 ? 15.271 -11.914 -25.058 1.00 96.44 332 SER A CA 1
ATOM 2655 C C . SER A 1 332 ? 14.828 -11.165 -26.312 1.00 96.44 332 SER A C 1
ATOM 2657 O O . SER A 1 332 ? 15.276 -10.042 -26.569 1.00 96.44 332 SER A O 1
ATOM 2659 N N . ASN A 1 333 ? 13.928 -11.783 -27.067 1.00 97.88 333 ASN A N 1
ATOM 2660 C CA . ASN A 1 333 ? 13.317 -11.194 -28.245 1.00 97.88 333 ASN A CA 1
ATOM 2661 C C . ASN A 1 333 ? 12.153 -10.284 -27.845 1.00 97.88 333 ASN A C 1
ATOM 2663 O O . ASN A 1 333 ? 11.391 -10.582 -26.918 1.00 97.88 333 ASN A O 1
ATOM 2667 N N . ILE A 1 334 ? 11.996 -9.192 -28.586 1.00 97.94 334 ILE A N 1
ATOM 2668 C CA . ILE A 1 334 ? 10.918 -8.213 -28.454 1.00 97.94 334 ILE A CA 1
ATOM 2669 C C . ILE A 1 334 ? 10.377 -7.858 -29.840 1.00 97.94 334 ILE A C 1
ATOM 2671 O O . ILE A 1 334 ? 11.100 -7.925 -30.832 1.00 97.94 334 ILE A O 1
ATOM 2675 N N . ILE A 1 335 ? 9.116 -7.439 -29.897 1.00 98.12 335 ILE A N 1
ATOM 2676 C CA . ILE A 1 335 ? 8.592 -6.727 -31.064 1.00 98.12 335 ILE A CA 1
ATOM 2677 C C . ILE A 1 335 ? 8.973 -5.247 -30.964 1.00 98.12 335 ILE A C 1
ATOM 2679 O O . ILE A 1 335 ? 8.906 -4.658 -29.883 1.00 98.12 335 ILE A O 1
ATOM 2683 N N . LEU A 1 336 ? 9.341 -4.641 -32.089 1.00 98.00 336 LEU A N 1
ATOM 2684 C CA . LEU A 1 336 ? 9.632 -3.218 -32.195 1.00 98.00 336 LEU A CA 1
ATOM 2685 C C . LEU A 1 336 ? 8.760 -2.590 -33.297 1.00 98.00 336 LEU A C 1
ATOM 2687 O O . LEU A 1 336 ? 9.148 -2.570 -34.467 1.00 98.00 336 LEU A O 1
ATOM 2691 N N . PRO A 1 337 ? 7.556 -2.104 -32.953 1.00 97.81 337 PRO A N 1
ATOM 2692 C CA . PRO A 1 337 ? 6.748 -1.305 -33.865 1.00 97.81 337 PRO A CA 1
ATOM 2693 C C . PRO A 1 337 ? 7.406 0.068 -34.118 1.00 97.81 337 PRO A C 1
ATOM 2695 O O . PRO A 1 337 ? 8.256 0.493 -33.335 1.00 97.81 337 PRO A O 1
ATOM 2698 N N . PRO A 1 338 ? 7.011 0.804 -35.170 1.00 97.75 338 PRO A N 1
ATOM 2699 C CA . PRO A 1 338 ? 7.507 2.154 -35.440 1.00 97.75 338 PRO A CA 1
ATOM 2700 C C . PRO A 1 338 ? 7.354 3.140 -34.262 1.00 97.75 338 PRO A C 1
ATOM 2702 O O . PRO A 1 338 ? 6.449 3.027 -33.432 1.00 97.75 338 PRO A O 1
ATOM 2705 N N . LEU A 1 339 ? 8.254 4.123 -34.165 1.00 97.50 339 LEU A N 1
ATOM 2706 C CA . LEU A 1 339 ? 8.291 5.058 -33.031 1.00 97.50 339 LEU A CA 1
ATOM 2707 C C . LEU A 1 339 ? 7.049 5.950 -32.916 1.00 97.50 339 LEU A C 1
ATOM 2709 O O . LEU A 1 339 ? 6.664 6.326 -31.814 1.00 97.50 339 LEU A O 1
ATOM 2713 N N . ASP A 1 340 ? 6.417 6.309 -34.023 1.00 97.69 340 ASP A N 1
ATOM 2714 C CA . ASP A 1 340 ? 5.202 7.128 -34.062 1.00 97.69 340 ASP A CA 1
ATOM 2715 C C . ASP A 1 340 ? 4.026 6.450 -33.340 1.00 97.69 340 ASP A C 1
ATOM 2717 O O . ASP A 1 340 ? 3.357 7.072 -32.505 1.00 97.69 340 ASP A O 1
ATOM 2721 N N . ILE A 1 341 ? 3.815 5.151 -33.569 1.00 97.62 341 ILE A N 1
ATOM 2722 C CA . ILE A 1 341 ? 2.763 4.398 -32.876 1.00 97.62 341 ILE A CA 1
ATOM 2723 C C . ILE A 1 341 ? 3.124 4.134 -31.406 1.00 97.62 341 ILE A C 1
ATOM 2725 O O . ILE A 1 341 ? 2.245 4.177 -30.541 1.00 97.62 341 ILE A O 1
ATOM 2729 N N . GLN A 1 342 ? 4.413 3.962 -31.085 1.00 98.25 342 GLN A N 1
ATOM 2730 C CA . GLN A 1 342 ? 4.878 3.909 -29.693 1.00 98.25 342 GLN A CA 1
ATOM 2731 C C . GLN A 1 342 ? 4.612 5.234 -28.952 1.00 98.25 342 GLN A C 1
ATOM 2733 O O . GLN A 1 342 ? 4.150 5.222 -27.812 1.00 98.25 342 GLN A O 1
ATOM 2738 N N . ASN A 1 343 ? 4.835 6.382 -29.597 1.00 98.06 343 ASN A N 1
ATOM 2739 C CA . ASN A 1 343 ? 4.544 7.704 -29.026 1.00 98.06 343 ASN A CA 1
ATOM 2740 C C . ASN A 1 343 ? 3.036 7.967 -28.880 1.00 98.06 343 ASN A C 1
ATOM 2742 O O . ASN A 1 343 ? 2.597 8.626 -27.935 1.00 98.06 343 ASN A O 1
ATOM 2746 N N . THR A 1 344 ? 2.220 7.409 -29.775 1.00 98.19 344 THR A N 1
ATOM 2747 C CA . THR A 1 344 ? 0.758 7.432 -29.622 1.00 98.19 344 THR A CA 1
ATOM 2748 C C . THR A 1 344 ? 0.341 6.684 -28.351 1.00 98.19 344 THR A C 1
ATOM 2750 O O . THR A 1 344 ? -0.469 7.185 -27.570 1.00 98.19 344 THR A O 1
ATOM 2753 N N . PHE A 1 345 ? 0.952 5.525 -28.086 1.00 98.25 345 PHE A N 1
ATOM 2754 C CA . PHE A 1 345 ? 0.740 4.781 -26.843 1.00 98.25 345 PHE A CA 1
ATOM 2755 C C . PHE A 1 345 ? 1.232 5.556 -25.612 1.00 98.25 345 PHE A C 1
ATOM 2757 O O . PHE A 1 345 ? 0.517 5.630 -24.615 1.00 98.25 345 PHE A O 1
ATOM 2764 N N . LEU A 1 346 ? 2.400 6.204 -25.693 1.00 97.06 346 LEU A N 1
ATOM 2765 C CA . LEU A 1 346 ? 2.909 7.074 -24.627 1.00 97.06 346 LEU A CA 1
ATOM 2766 C C . LEU A 1 346 ? 1.911 8.172 -24.253 1.00 97.06 346 LEU A C 1
ATOM 2768 O O . LEU A 1 346 ? 1.643 8.385 -23.074 1.00 97.06 346 LEU A O 1
ATOM 2772 N N . THR A 1 347 ? 1.334 8.839 -25.253 1.00 97.94 347 THR A N 1
ATOM 2773 C CA . THR A 1 347 ? 0.337 9.898 -25.037 1.00 97.94 347 THR A CA 1
ATOM 2774 C C . THR A 1 347 ? -0.859 9.377 -24.237 1.00 97.94 347 THR A C 1
ATOM 2776 O O . THR A 1 347 ? -1.312 10.019 -23.287 1.00 97.94 347 THR A O 1
ATOM 2779 N N . PHE A 1 348 ? -1.339 8.177 -24.572 1.00 97.62 348 PHE A N 1
ATOM 2780 C CA . PHE A 1 348 ? -2.408 7.519 -23.827 1.00 97.62 348 PHE A CA 1
ATOM 2781 C C . PHE A 1 348 ? -1.997 7.200 -22.381 1.00 97.62 348 PHE A C 1
ATOM 2783 O O . PHE A 1 348 ? -2.739 7.516 -21.449 1.00 97.62 348 PHE A O 1
ATOM 2790 N N . VAL A 1 349 ? -0.808 6.621 -22.177 1.00 96.56 349 VAL A N 1
ATOM 2791 C CA . VAL A 1 349 ? -0.277 6.297 -20.841 1.00 96.56 349 VAL A CA 1
ATOM 2792 C C . VAL A 1 349 ? -0.187 7.552 -19.973 1.00 96.56 349 VAL A C 1
ATOM 2794 O O . VAL A 1 349 ? -0.684 7.553 -18.849 1.00 96.56 349 VAL A O 1
ATOM 2797 N N . GLN A 1 350 ? 0.339 8.653 -20.513 1.00 94.94 350 GLN A N 1
ATOM 2798 C CA . GLN A 1 350 ? 0.426 9.938 -19.813 1.00 94.94 350 GLN A CA 1
ATOM 2799 C C . GLN A 1 350 ? -0.952 10.473 -19.400 1.00 94.94 350 GLN A C 1
ATOM 2801 O O . GLN A 1 350 ? -1.113 11.022 -18.306 1.00 94.94 350 GLN A O 1
ATOM 2806 N N . GLN A 1 351 ? -1.968 10.305 -20.250 1.00 96.12 351 GLN A N 1
ATOM 2807 C CA . GLN A 1 351 ? -3.333 10.700 -19.915 1.00 96.12 351 GLN A CA 1
ATOM 2808 C C . GLN A 1 351 ? -3.922 9.830 -18.796 1.00 96.12 351 GLN A C 1
ATOM 2810 O O . GLN A 1 351 ? -4.538 10.367 -17.872 1.00 96.12 351 GLN A O 1
ATOM 2815 N N . VAL A 1 352 ? -3.690 8.515 -18.834 1.00 95.44 352 VAL A N 1
ATOM 2816 C CA . VAL A 1 352 ? -4.094 7.596 -17.761 1.00 95.44 352 VAL A CA 1
ATOM 2817 C C . VAL A 1 352 ? -3.388 7.939 -16.447 1.00 95.44 352 VAL A C 1
ATOM 2819 O O . VAL A 1 352 ? -4.039 7.989 -15.404 1.00 95.44 352 VAL A O 1
ATOM 2822 N N . ASP A 1 353 ? -2.093 8.247 -16.471 1.00 92.88 353 ASP A N 1
ATOM 2823 C CA . ASP A 1 353 ? -1.341 8.610 -15.267 1.00 92.88 353 ASP A CA 1
ATOM 2824 C C . ASP A 1 353 ? -1.821 9.930 -14.653 1.00 92.88 353 ASP A C 1
ATOM 2826 O O . ASP A 1 353 ? -1.941 10.042 -13.430 1.00 92.88 353 ASP A O 1
ATOM 2830 N N . LYS A 1 354 ? -2.212 10.909 -15.480 1.00 93.31 354 LYS A N 1
ATOM 2831 C CA . LYS A 1 354 ? -2.881 12.125 -14.996 1.00 93.31 354 LYS A CA 1
ATOM 2832 C C . LYS A 1 354 ? -4.192 11.796 -14.270 1.00 93.31 354 LYS A C 1
ATOM 2834 O O . LYS A 1 354 ? -4.473 12.380 -13.220 1.00 93.31 354 LYS A O 1
ATOM 2839 N N . SER A 1 355 ? -4.982 10.856 -14.792 1.00 95.38 355 SER A N 1
ATOM 2840 C CA . SER A 1 355 ? -6.203 10.375 -14.135 1.00 95.38 355 SER A CA 1
ATOM 2841 C C . SER A 1 355 ? -5.910 9.605 -12.842 1.00 95.38 355 SER A C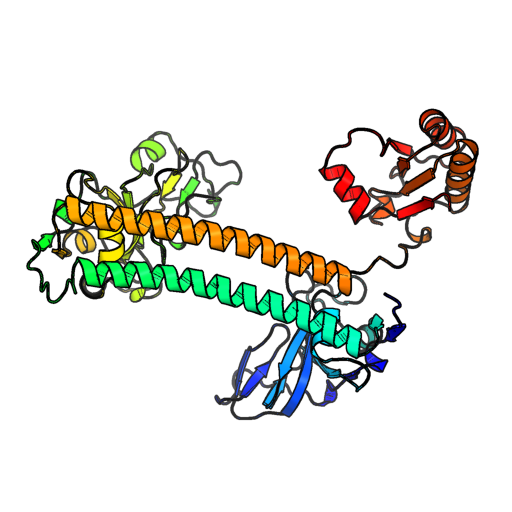 1
ATOM 2843 O O . SER A 1 355 ? -6.599 9.834 -11.845 1.00 95.38 355 SER A O 1
ATOM 2845 N N . LYS A 1 356 ? -4.866 8.764 -12.807 1.00 93.75 356 LYS A N 1
ATOM 2846 C CA . LYS A 1 356 ? -4.411 8.082 -11.582 1.00 93.75 356 LYS A CA 1
ATOM 2847 C C . LYS A 1 356 ? -4.044 9.083 -10.493 1.00 93.75 356 LYS A C 1
ATOM 2849 O O . LYS A 1 356 ? -4.503 8.928 -9.366 1.00 93.75 356 LYS A O 1
ATOM 2854 N N . LEU A 1 357 ? -3.296 10.136 -10.829 1.00 91.69 357 LEU A N 1
ATOM 2855 C CA . LEU A 1 357 ? -2.904 11.168 -9.867 1.00 91.69 357 LEU A CA 1
ATOM 2856 C C . LEU A 1 357 ? -4.121 11.882 -9.257 1.00 91.69 357 LEU A C 1
ATOM 2858 O O . LEU A 1 357 ? -4.150 12.140 -8.055 1.00 91.69 357 LEU A O 1
ATOM 2862 N N . ALA A 1 358 ? -5.147 12.183 -10.059 1.00 94.06 358 ALA A N 1
ATOM 2863 C CA . ALA A 1 358 ? -6.386 12.778 -9.555 1.00 94.06 358 ALA A CA 1
ATOM 2864 C C . ALA A 1 358 ? -7.133 11.833 -8.593 1.00 94.06 358 ALA A C 1
ATOM 2866 O O . ALA A 1 358 ? -7.619 12.265 -7.548 1.00 94.06 358 ALA A O 1
ATOM 2867 N N . VAL A 1 359 ? -7.185 10.536 -8.914 1.00 94.81 359 VAL A N 1
ATOM 2868 C CA . VAL A 1 359 ? -7.801 9.510 -8.057 1.00 94.81 359 VAL A CA 1
ATOM 2869 C C . VAL A 1 359 ? -7.011 9.300 -6.763 1.00 94.81 359 VAL A C 1
ATOM 2871 O O . VAL A 1 359 ? -7.627 9.172 -5.709 1.00 94.81 359 VAL A O 1
ATOM 2874 N N . GLN A 1 360 ? -5.676 9.323 -6.811 1.00 92.19 360 GLN A N 1
ATOM 2875 C CA . GLN A 1 360 ? -4.814 9.238 -5.626 1.00 92.19 360 GLN A CA 1
ATOM 2876 C C . GLN A 1 360 ? -5.047 10.408 -4.666 1.00 92.19 360 GLN A C 1
ATOM 2878 O O . GLN A 1 360 ? -5.259 10.178 -3.481 1.00 92.19 360 GLN A O 1
ATOM 2883 N N . LYS A 1 361 ? -5.115 11.645 -5.174 1.00 91.25 361 LYS A N 1
ATOM 2884 C CA . LYS A 1 361 ? -5.449 12.819 -4.348 1.00 91.25 361 LYS A CA 1
ATOM 2885 C C . LYS A 1 361 ? -6.832 12.695 -3.707 1.00 91.25 361 LYS A C 1
ATOM 2887 O O . LYS A 1 361 ? -6.975 12.893 -2.507 1.00 91.25 361 LYS A O 1
ATOM 2892 N N . SER A 1 362 ? -7.837 12.284 -4.485 1.00 94.25 362 SER A N 1
ATOM 2893 C CA . SER A 1 362 ? -9.185 12.034 -3.955 1.00 94.25 362 SER A CA 1
ATOM 2894 C C . SER A 1 362 ? -9.190 10.946 -2.873 1.00 94.25 362 SER A C 1
ATOM 2896 O O . SER A 1 362 ? -9.948 11.047 -1.912 1.00 94.25 362 SER A O 1
ATOM 2898 N N . LEU A 1 363 ? -8.353 9.912 -3.004 1.00 94.06 363 LEU A N 1
ATOM 2899 C CA . LEU A 1 363 ? -8.208 8.859 -2.001 1.00 94.06 363 LEU A CA 1
ATOM 2900 C C . LEU A 1 363 ? -7.619 9.404 -0.689 1.00 94.06 363 LEU A C 1
ATOM 2902 O O . LEU A 1 363 ? -8.163 9.111 0.372 1.00 94.06 363 LEU A O 1
ATOM 2906 N N . GLU A 1 364 ? -6.570 10.228 -0.758 1.00 90.00 364 GLU A N 1
ATOM 2907 C CA . GLU A 1 364 ? -5.965 10.887 0.412 1.00 90.00 364 GLU A CA 1
ATOM 2908 C C . GLU A 1 364 ? -6.963 11.811 1.135 1.00 90.00 364 GLU A C 1
ATOM 2910 O O . GLU A 1 364 ? -7.073 11.788 2.366 1.00 90.00 364 GLU A O 1
ATOM 2915 N N . GLU A 1 365 ? -7.749 12.584 0.379 1.00 90.75 365 GLU A N 1
ATOM 2916 C CA . GLU A 1 365 ? -8.815 13.441 0.916 1.00 90.75 365 GLU A CA 1
ATOM 2917 C C . GLU A 1 365 ? -9.906 12.621 1.621 1.00 90.75 365 GLU A C 1
ATOM 2919 O O . GLU A 1 365 ? -10.340 12.976 2.718 1.00 90.75 365 GLU A O 1
ATOM 2924 N N . LEU A 1 366 ? -10.329 11.497 1.031 1.00 91.44 366 LEU A N 1
ATOM 2925 C CA . LEU A 1 366 ? -11.328 10.599 1.619 1.00 91.44 366 LEU A CA 1
ATOM 2926 C C . LEU A 1 366 ? -10.818 9.913 2.890 1.00 91.44 366 LEU A C 1
ATOM 2928 O O . LEU A 1 366 ? -11.571 9.775 3.854 1.00 91.44 366 LEU A O 1
ATOM 2932 N N . GLU A 1 367 ? -9.552 9.492 2.917 1.00 87.50 367 GLU A N 1
ATOM 2933 C CA . GLU A 1 367 ? -8.931 8.923 4.116 1.00 87.50 367 GLU A CA 1
ATOM 2934 C C . GLU A 1 367 ? -8.845 9.961 5.242 1.00 87.50 367 GLU A C 1
ATOM 2936 O O . GLU A 1 367 ? -9.191 9.656 6.387 1.00 87.50 367 GLU A O 1
ATOM 2941 N N . THR A 1 368 ? -8.483 11.202 4.910 1.00 85.38 368 THR A N 1
ATOM 2942 C CA . THR A 1 368 ? -8.473 12.329 5.854 1.00 85.38 368 THR A CA 1
ATOM 2943 C C . THR A 1 368 ? -9.879 12.635 6.375 1.00 85.38 368 THR A C 1
ATOM 2945 O O . THR A 1 368 ? -10.078 12.767 7.583 1.00 85.38 368 THR A O 1
ATOM 2948 N N . LEU A 1 369 ? -10.883 12.681 5.492 1.00 87.94 369 LEU A N 1
ATOM 2949 C CA . LEU A 1 369 ? -12.281 12.892 5.870 1.00 87.94 369 LEU A CA 1
ATOM 2950 C C . LEU A 1 369 ? -12.789 11.776 6.787 1.00 87.94 369 LEU A C 1
ATOM 2952 O O . LEU A 1 369 ? -13.429 12.054 7.801 1.00 87.94 369 LEU A O 1
ATOM 2956 N N . LYS A 1 370 ? -12.476 10.514 6.471 1.00 89.19 370 LYS A N 1
ATOM 2957 C CA . LYS A 1 370 ? -12.824 9.371 7.320 1.00 89.19 370 LYS A CA 1
ATOM 2958 C C . LYS A 1 370 ? -12.228 9.532 8.716 1.00 89.19 370 LYS A C 1
ATOM 2960 O O . LYS A 1 370 ? -12.940 9.349 9.699 1.00 89.19 370 LYS A O 1
ATOM 2965 N N . GLN A 1 371 ? -10.944 9.880 8.814 1.00 84.19 371 GLN A N 1
ATOM 2966 C CA . GLN A 1 371 ? -10.282 10.114 10.100 1.00 84.19 371 GLN A CA 1
ATOM 2967 C C . GLN A 1 371 ? -10.945 11.260 10.874 1.00 84.19 371 GLN A C 1
ATOM 2969 O O . GLN A 1 371 ? -11.230 11.108 12.062 1.00 84.19 371 GLN A O 1
ATOM 2974 N N . ALA A 1 372 ? -11.255 12.371 10.201 1.00 82.06 372 ALA A N 1
ATOM 2975 C CA . ALA A 1 372 ? -11.928 13.514 10.809 1.00 82.06 372 ALA A CA 1
ATOM 2976 C C . ALA A 1 372 ? -13.323 13.151 11.343 1.00 82.06 372 ALA A C 1
ATOM 2978 O O . ALA A 1 372 ? -13.652 13.511 12.471 1.00 82.06 372 ALA A O 1
ATOM 2979 N N . LEU A 1 373 ? -14.121 12.388 10.588 1.00 87.12 373 LEU A N 1
ATOM 2980 C CA . LEU A 1 373 ? -15.445 11.935 11.025 1.00 87.12 373 LEU A CA 1
ATOM 2981 C C . LEU A 1 373 ? -15.369 10.914 12.159 1.00 87.12 373 LEU A C 1
ATOM 2983 O O . LEU A 1 373 ? -16.136 11.010 13.114 1.00 87.12 373 LEU A O 1
ATOM 2987 N N . MET A 1 374 ? -14.426 9.970 12.100 1.00 88.00 374 MET A N 1
ATOM 2988 C CA . MET A 1 374 ? -14.167 9.049 13.210 1.00 88.00 374 MET A CA 1
ATOM 2989 C C . MET A 1 374 ? -13.843 9.826 14.490 1.00 88.00 374 MET A C 1
ATOM 2991 O O . MET A 1 374 ? -14.418 9.547 15.540 1.00 88.00 374 MET A O 1
ATOM 2995 N N . GLN A 1 375 ? -12.992 10.851 14.399 1.00 82.62 375 GLN A N 1
ATOM 2996 C CA . GLN A 1 375 ? -12.677 11.729 15.524 1.00 82.62 375 GLN A CA 1
ATOM 2997 C C . GLN A 1 375 ? -13.876 12.594 15.950 1.00 82.62 375 GLN A C 1
ATOM 2999 O O . GLN A 1 375 ? -14.065 12.848 17.132 1.00 82.62 375 GLN A O 1
ATOM 3004 N N . GLN A 1 376 ? -14.715 13.050 15.025 1.00 83.81 376 GLN A N 1
ATOM 3005 C CA . GLN A 1 376 ? -15.893 13.850 15.356 1.00 83.81 376 GLN A CA 1
ATOM 3006 C C . GLN A 1 376 ? -16.960 13.036 16.103 1.00 83.81 376 GLN A C 1
ATOM 3008 O O . GLN A 1 376 ? -17.582 13.551 17.033 1.00 83.81 376 GLN A O 1
ATOM 3013 N N . TYR A 1 377 ? -17.200 11.794 15.674 1.00 87.00 377 TYR A N 1
ATOM 3014 C CA . TYR A 1 377 ? -18.255 10.940 16.222 1.00 87.00 377 TYR A CA 1
ATOM 3015 C C . TYR A 1 377 ? -17.802 10.138 17.444 1.00 87.00 377 TYR A C 1
ATOM 3017 O O . TYR A 1 377 ? -18.575 9.979 18.384 1.00 87.00 377 TYR A O 1
ATOM 3025 N N . PHE A 1 378 ? -16.556 9.660 17.447 1.00 86.25 378 PHE A N 1
ATOM 3026 C CA . PHE A 1 378 ? -16.024 8.757 18.476 1.00 86.25 378 PHE A CA 1
ATOM 3027 C C . PHE A 1 378 ? -14.764 9.288 19.158 1.00 86.25 378 PHE A C 1
ATOM 3029 O O . PHE A 1 378 ? -14.332 8.754 20.182 1.00 86.25 378 PHE A O 1
ATOM 3036 N N . GLY A 1 379 ? -14.155 10.334 18.601 1.00 71.88 379 GLY A N 1
ATOM 3037 C CA . GLY A 1 379 ? -13.017 10.987 19.216 1.00 71.88 379 GLY A CA 1
ATOM 3038 C C . GLY A 1 379 ? -13.444 11.659 20.506 1.00 71.88 379 GLY A C 1
ATOM 3039 O O . GLY A 1 379 ? -14.341 12.503 20.555 1.00 71.88 379 GLY A O 1
ATOM 3040 N N . ARG A 1 380 ? -12.792 11.251 21.587 1.00 68.12 380 ARG A N 1
ATOM 3041 C CA . ARG A 1 380 ? -13.056 11.798 22.909 1.00 68.12 380 ARG A CA 1
ATOM 3042 C C . ARG A 1 380 ? -12.693 13.281 22.888 1.00 68.12 380 ARG A C 1
ATOM 3044 O O . ARG A 1 380 ? -11.562 13.632 22.560 1.00 68.12 380 ARG A O 1
ATOM 3051 N N . LYS A 1 381 ? -13.611 14.146 23.317 1.00 47.25 381 LYS A N 1
ATOM 3052 C CA . LYS A 1 381 ? -13.166 15.263 24.151 1.00 47.25 381 LYS A CA 1
ATOM 3053 C C . LYS A 1 381 ? -12.710 14.583 25.426 1.00 47.25 381 LYS A C 1
ATOM 3055 O O . LYS A 1 381 ? -13.511 13.853 26.005 1.00 47.25 381 LYS A O 1
ATOM 3060 N N . GLU A 1 382 ? -11.442 14.702 25.795 1.00 43.38 382 GLU A N 1
ATOM 3061 C CA . GLU A 1 382 ? -11.036 14.302 27.138 1.00 43.38 382 GLU A CA 1
ATOM 3062 C C . GLU A 1 382 ? -12.033 14.966 28.100 1.00 43.38 382 GLU A C 1
ATOM 3064 O O . GLU A 1 382 ? -12.118 16.193 28.168 1.00 43.38 382 GLU A O 1
ATOM 3069 N N . GLU A 1 383 ? -12.888 14.162 28.741 1.00 39.66 383 GLU A N 1
ATOM 3070 C CA . GLU A 1 383 ? -13.551 14.571 29.973 1.00 39.66 383 GLU A CA 1
ATOM 3071 C C . GLU A 1 383 ? -12.388 14.934 30.890 1.00 39.66 383 GLU A C 1
ATOM 3073 O O . GLU A 1 383 ? -11.662 14.032 31.293 1.00 39.66 383 GLU A O 1
ATOM 3078 N N . GLY A 1 384 ? -12.151 16.245 31.022 1.00 40.41 384 GLY A N 1
ATOM 3079 C CA . GLY A 1 384 ? -11.004 16.918 31.628 1.00 40.41 384 GLY A CA 1
ATOM 3080 C C . GLY A 1 384 ? -9.883 16.020 32.136 1.00 40.41 384 GLY A C 1
ATOM 3081 O O . GLY A 1 384 ? -10.064 15.309 33.120 1.00 40.41 384 GLY A O 1
ATOM 3082 N N . LYS A 1 385 ? -8.674 16.160 31.576 1.00 45.97 385 LYS A N 1
ATOM 3083 C CA . LYS A 1 385 ? -7.477 15.962 32.403 1.00 45.97 385 LYS A CA 1
ATOM 3084 C C . LYS A 1 385 ? -7.705 16.762 33.683 1.00 45.97 385 LYS A C 1
ATOM 3086 O O . LYS A 1 385 ? -7.835 17.988 33.621 1.00 45.97 385 LYS A O 1
ATOM 3091 N N . ASN A 1 386 ? -7.878 16.066 34.804 1.00 55.03 386 ASN A N 1
ATOM 3092 C CA . ASN A 1 386 ? -8.133 16.727 36.068 1.00 55.03 386 ASN A CA 1
ATOM 3093 C C . ASN A 1 386 ? -6.943 17.644 36.329 1.00 55.03 386 ASN A C 1
ATOM 3095 O O . ASN A 1 386 ? -5.789 17.230 36.234 1.00 55.03 386 ASN A O 1
ATOM 3099 N N . LEU A 1 387 ? -7.226 18.904 36.657 1.00 63.19 387 LEU A N 1
ATOM 3100 C CA . LEU A 1 387 ? -6.199 19.872 37.043 1.00 63.19 387 LEU A CA 1
ATOM 3101 C C . LEU A 1 387 ? -5.322 19.345 38.199 1.00 63.19 387 LEU A C 1
ATOM 3103 O O . LEU A 1 387 ? -4.180 19.773 38.344 1.00 63.19 387 LEU A O 1
ATOM 3107 N N . GLU A 1 388 ? -5.834 18.379 38.967 1.00 61.84 388 GLU A N 1
ATOM 3108 C CA . GLU A 1 388 ? -5.143 17.650 40.035 1.00 61.84 388 GLU A CA 1
ATOM 3109 C C . GLU A 1 388 ? -3.903 16.870 39.551 1.00 61.84 388 GLU A C 1
ATOM 3111 O O . GLU A 1 388 ? -2.930 16.765 40.295 1.00 61.84 388 GLU A O 1
ATOM 3116 N N . ASP A 1 389 ? -3.872 16.420 38.291 1.00 69.69 389 ASP A N 1
ATOM 3117 C CA . ASP A 1 389 ? -2.775 15.612 37.730 1.00 69.69 389 ASP A CA 1
ATOM 3118 C C . ASP A 1 389 ? -1.650 16.458 37.099 1.00 69.69 389 ASP A C 1
ATOM 3120 O O . ASP A 1 389 ? -0.671 15.925 36.579 1.00 69.69 389 ASP A O 1
ATOM 3124 N N . THR A 1 390 ? -1.754 17.791 37.147 1.00 81.69 390 THR A N 1
ATOM 3125 C CA . THR A 1 390 ? -0.785 18.726 36.528 1.00 81.69 390 THR A CA 1
ATOM 3126 C C . THR A 1 390 ? 0.444 19.015 37.402 1.00 81.69 390 THR A C 1
ATOM 3128 O O . THR A 1 390 ? 1.392 19.692 36.985 1.00 81.69 390 THR A O 1
ATOM 3131 N N . GLY A 1 391 ? 0.411 18.561 38.661 1.00 81.12 391 GLY A N 1
ATOM 3132 C CA . GLY A 1 391 ? 1.410 18.889 39.678 1.00 81.12 391 GLY A CA 1
ATOM 3133 C C . GLY A 1 391 ? 1.425 20.363 40.097 1.00 81.12 391 GLY A C 1
ATOM 3134 O O . GLY A 1 391 ? 2.339 20.772 40.815 1.00 81.12 391 GLY A O 1
ATOM 3135 N N . ILE A 1 392 ? 0.445 21.160 39.657 1.00 87.06 392 ILE A N 1
ATOM 3136 C CA . ILE A 1 392 ? 0.259 22.552 40.069 1.00 87.06 392 ILE A CA 1
ATOM 3137 C C . ILE A 1 392 ? -0.622 22.560 41.319 1.00 87.06 392 ILE A C 1
ATOM 3139 O O . ILE A 1 392 ? -1.680 21.933 41.362 1.00 87.06 392 ILE A O 1
ATOM 3143 N N . LYS A 1 393 ? -0.191 23.274 42.365 1.00 84.50 393 LYS A N 1
ATOM 3144 C CA . LYS A 1 393 ? -0.977 23.379 43.600 1.00 84.50 393 LYS A CA 1
ATOM 3145 C C . LYS A 1 393 ? -2.329 24.054 43.307 1.00 84.50 393 LYS A C 1
ATOM 3147 O O . LYS A 1 393 ? -2.334 25.073 42.617 1.00 84.50 393 LYS A O 1
ATOM 3152 N N . PRO A 1 394 ? -3.445 23.596 43.905 1.00 83.50 394 PRO A N 1
ATOM 3153 C CA . PRO A 1 394 ? -4.765 24.198 43.688 1.00 83.50 394 PRO A CA 1
ATOM 3154 C C . PRO A 1 394 ? -4.811 25.713 43.926 1.00 83.50 394 PRO A C 1
ATOM 3156 O O . PRO A 1 394 ? -5.463 26.433 43.179 1.00 83.50 394 PRO A O 1
ATOM 3159 N N . ILE A 1 395 ? -4.061 26.210 44.916 1.00 85.25 395 ILE A N 1
ATOM 3160 C CA . ILE A 1 395 ? -3.976 27.648 45.209 1.00 85.25 395 ILE A CA 1
ATOM 3161 C C . ILE A 1 395 ? -3.412 28.461 44.034 1.00 85.25 395 ILE A C 1
ATOM 3163 O O . ILE A 1 395 ? -3.939 29.521 43.724 1.00 85.25 395 ILE A O 1
ATOM 3167 N N . VAL A 1 396 ? -2.421 27.921 43.320 1.00 88.12 396 VAL A N 1
ATOM 3168 C CA . VAL A 1 396 ? -1.788 28.578 42.165 1.00 88.12 396 VAL A CA 1
ATOM 3169 C C . VAL A 1 396 ? -2.754 28.613 40.981 1.00 88.12 396 VAL A C 1
ATOM 3171 O O . VAL A 1 396 ? -2.829 29.603 40.263 1.00 88.12 396 VAL A O 1
ATOM 3174 N N . LEU A 1 397 ? -3.556 27.561 40.794 1.00 89.31 397 LEU A N 1
ATOM 3175 C CA . LEU A 1 397 ? -4.596 27.543 39.761 1.00 89.31 397 LEU A CA 1
ATOM 3176 C C . LEU A 1 397 ? -5.686 28.590 40.022 1.00 89.31 397 LEU A C 1
ATOM 3178 O O . LEU A 1 397 ? -6.155 29.234 39.085 1.00 89.31 397 LEU A O 1
ATOM 3182 N N . GLU A 1 398 ? -6.075 28.782 41.282 1.00 87.94 398 GLU A N 1
ATOM 3183 C CA . GLU A 1 398 ? -7.023 29.834 41.663 1.00 87.94 398 GLU A CA 1
ATOM 3184 C C . GLU A 1 398 ? -6.425 31.240 41.507 1.00 87.94 398 GLU A C 1
ATOM 3186 O O . GLU A 1 398 ? -7.114 32.145 41.036 1.00 87.94 398 GLU A O 1
ATOM 3191 N N . GLU A 1 399 ? -5.138 31.425 41.809 1.00 90.75 399 GLU A N 1
ATOM 3192 C CA . GLU A 1 399 ? -4.408 32.671 41.539 1.00 90.75 399 GLU A CA 1
ATOM 3193 C C . GLU A 1 399 ? -4.374 32.988 40.039 1.00 90.75 399 GLU A C 1
ATOM 3195 O O . GLU A 1 399 ? -4.759 34.087 39.645 1.00 90.75 399 GLU A O 1
ATOM 3200 N N . ILE A 1 400 ? -4.044 32.014 39.181 1.00 93.00 400 ILE A N 1
ATOM 3201 C CA . ILE A 1 400 ? -4.069 32.179 37.717 1.00 93.00 400 ILE A CA 1
ATOM 3202 C C . ILE A 1 400 ? -5.463 32.615 37.242 1.00 93.00 400 ILE A C 1
ATOM 3204 O O . ILE A 1 400 ? -5.585 33.557 36.459 1.00 93.00 400 ILE A O 1
ATOM 3208 N N . LYS A 1 401 ? -6.539 31.985 37.735 1.00 92.81 401 LYS A N 1
ATOM 3209 C CA . LYS A 1 401 ? -7.921 32.385 37.405 1.00 92.81 401 LYS A CA 1
ATOM 3210 C C . LYS A 1 401 ? -8.249 33.793 37.906 1.00 92.81 401 LYS A C 1
ATOM 3212 O O . LYS A 1 401 ? -8.939 34.546 37.217 1.00 92.81 401 LYS A O 1
ATOM 3217 N N . LYS A 1 402 ? -7.783 34.159 39.102 1.00 93.31 402 LYS A N 1
ATOM 3218 C CA . LYS A 1 402 ? -7.972 35.495 39.684 1.00 93.31 402 LYS A CA 1
ATOM 3219 C C . LYS A 1 402 ? -7.269 36.560 38.843 1.00 93.31 402 LYS A C 1
ATOM 3221 O O . LYS A 1 402 ? -7.889 37.577 38.538 1.00 93.31 402 LYS A O 1
ATOM 3226 N N . PHE A 1 403 ? -6.027 36.319 38.429 1.00 93.94 403 PHE A N 1
ATOM 3227 C CA . PHE A 1 403 ? -5.278 37.229 37.563 1.00 93.94 403 PHE A CA 1
ATOM 3228 C C . PHE A 1 403 ? -5.872 37.301 36.158 1.00 93.94 403 PHE A C 1
ATOM 3230 O O . PHE A 1 403 ? -5.952 38.390 35.595 1.00 93.94 403 PHE A O 1
ATOM 3237 N N . ALA A 1 404 ? -6.386 36.191 35.620 1.00 93.38 404 ALA A N 1
ATOM 3238 C CA . ALA A 1 404 ? -7.100 36.201 34.345 1.00 93.38 404 ALA A CA 1
ATOM 3239 C C . ALA A 1 404 ? -8.316 37.142 34.402 1.00 93.38 404 ALA A C 1
ATOM 3241 O O . ALA A 1 404 ? -8.465 38.016 33.551 1.00 93.38 404 ALA A O 1
ATOM 3242 N N . LYS A 1 405 ? -9.128 37.043 35.465 1.00 92.62 405 LYS A N 1
ATOM 3243 C CA . LYS A 1 405 ? -10.267 37.947 35.697 1.00 92.62 405 LYS A CA 1
ATOM 3244 C C . LYS A 1 405 ? -9.839 39.404 35.896 1.00 92.62 405 LYS A C 1
ATOM 3246 O O . LYS A 1 405 ? -10.439 40.289 35.297 1.00 92.62 405 LYS A O 1
ATOM 3251 N N . LYS A 1 406 ? -8.810 39.656 36.718 1.00 92.88 406 LYS A N 1
ATOM 3252 C CA . LYS A 1 406 ? -8.272 41.005 36.997 1.00 92.88 406 LYS A CA 1
ATOM 3253 C C . LYS A 1 406 ? -7.852 41.723 35.710 1.00 92.88 406 LYS A C 1
ATOM 3255 O O . LYS A 1 406 ? -8.127 42.908 35.567 1.00 92.88 406 LYS A O 1
ATOM 3260 N N . ASN A 1 407 ? -7.240 40.993 34.780 1.00 92.00 407 ASN A N 1
ATOM 3261 C CA . ASN A 1 407 ? -6.682 41.538 33.541 1.00 92.00 407 ASN A CA 1
ATOM 3262 C C . ASN A 1 407 ? -7.616 41.400 32.322 1.00 92.00 407 ASN A C 1
ATOM 3264 O O . ASN A 1 407 ? -7.200 41.654 31.193 1.00 92.00 407 ASN A O 1
ATOM 3268 N N . GLY A 1 408 ? -8.876 40.989 32.517 1.00 90.88 408 GLY A N 1
ATOM 3269 C CA . GLY A 1 408 ? -9.853 40.842 31.428 1.00 90.88 408 GLY A CA 1
ATOM 3270 C C . GLY A 1 408 ? -9.481 39.776 30.391 1.00 90.88 408 GLY A C 1
ATOM 3271 O O . GLY A 1 408 ? -9.889 39.864 29.232 1.00 90.88 408 GLY A O 1
ATOM 3272 N N . VAL A 1 409 ? -8.669 38.794 30.785 1.00 94.75 409 VAL A N 1
ATOM 3273 C CA . VAL A 1 409 ? -8.285 37.671 29.933 1.00 94.75 409 VAL A CA 1
ATOM 3274 C C . VAL A 1 409 ? -9.504 36.807 29.662 1.00 94.75 409 VAL A C 1
ATOM 3276 O O . VAL A 1 409 ? -10.233 36.477 30.589 1.00 94.75 409 VAL A O 1
ATOM 3279 N N . LYS A 1 410 ? -9.711 36.397 28.407 1.00 92.06 410 LYS A N 1
ATOM 3280 C CA . LYS A 1 410 ? -10.884 35.601 28.004 1.00 92.06 410 LYS A CA 1
ATOM 3281 C C . LYS A 1 410 ? -10.655 34.106 28.133 1.00 92.06 410 LYS A C 1
ATOM 3283 O O . LYS A 1 410 ? -11.593 33.358 28.391 1.00 92.06 410 LYS A O 1
ATOM 3288 N N . LYS A 1 411 ? -9.420 33.649 27.916 1.00 92.94 411 LYS A N 1
ATOM 3289 C CA . LYS A 1 411 ? -9.081 32.226 27.980 1.00 92.94 411 LYS A CA 1
ATOM 3290 C C . LYS A 1 411 ? -7.639 32.003 28.410 1.00 92.94 411 LYS A C 1
ATOM 3292 O O . LYS A 1 411 ? -6.743 32.667 27.899 1.00 92.94 411 LYS A O 1
ATOM 3297 N N . VAL A 1 412 ? -7.434 31.025 29.288 1.00 93.62 412 VAL A N 1
ATOM 3298 C CA . VAL A 1 412 ? -6.119 30.530 29.716 1.00 93.62 412 VAL A CA 1
ATOM 3299 C C . VAL A 1 412 ? -6.082 29.016 29.548 1.00 93.62 412 VAL A C 1
ATOM 3301 O O . VAL A 1 412 ? -6.947 28.301 30.062 1.00 93.62 412 VAL A O 1
ATOM 3304 N N . ILE A 1 413 ? -5.072 28.527 28.836 1.00 92.88 413 ILE A N 1
ATOM 3305 C CA . ILE A 1 413 ? -4.856 27.112 28.537 1.00 92.88 413 ILE A CA 1
ATOM 3306 C C . ILE A 1 413 ? -3.473 26.715 29.056 1.00 92.88 413 ILE A C 1
ATOM 3308 O O . ILE A 1 413 ? -2.478 27.285 28.628 1.00 92.88 413 ILE A O 1
ATOM 3312 N N . LEU A 1 414 ? -3.399 25.724 29.941 1.00 92.88 414 LEU A N 1
ATOM 3313 C CA . LEU A 1 414 ? -2.145 25.057 30.289 1.00 92.88 414 LEU A CA 1
ATOM 3314 C C . LEU A 1 414 ? -1.716 24.171 29.123 1.00 92.88 414 LEU A C 1
ATOM 3316 O O . LEU A 1 414 ? -2.520 23.362 28.661 1.00 92.88 414 LEU A O 1
ATOM 3320 N N . PHE A 1 415 ? -0.469 24.262 28.680 1.00 91.81 415 PHE A N 1
ATOM 3321 C CA . PHE A 1 415 ? 0.096 23.331 27.701 1.00 91.81 415 PHE A CA 1
ATOM 3322 C C . PHE A 1 415 ? 1.433 22.758 28.204 1.00 91.81 415 PHE A C 1
ATOM 3324 O O . PHE A 1 415 ? 1.729 22.830 29.395 1.00 91.81 415 PHE A O 1
ATOM 3331 N N . GLY A 1 416 ? 2.181 22.062 27.348 1.00 87.62 416 GLY A N 1
ATOM 3332 C CA . GLY A 1 416 ? 3.524 21.592 27.692 1.00 87.62 416 GLY A CA 1
ATOM 3333 C C . GLY A 1 416 ? 3.577 20.396 28.649 1.00 87.62 416 GLY A C 1
ATOM 3334 O O . GLY A 1 416 ? 2.681 19.546 28.689 1.00 87.62 416 GLY A O 1
ATOM 3335 N N . SER A 1 417 ? 4.691 20.267 29.375 1.00 87.06 417 SER A N 1
ATOM 3336 C CA . SER A 1 417 ? 5.016 19.066 30.167 1.00 87.06 417 SER A CA 1
ATOM 3337 C C . SER A 1 417 ? 3.965 18.754 31.243 1.00 87.06 417 SER A C 1
ATOM 3339 O O . SER A 1 417 ? 3.566 17.600 31.430 1.00 87.06 417 SER A O 1
ATOM 3341 N N . ARG A 1 418 ? 3.437 19.799 31.889 1.00 88.19 418 ARG A N 1
ATOM 3342 C CA . ARG A 1 418 ? 2.413 19.701 32.937 1.00 88.19 418 ARG A CA 1
ATOM 3343 C C . ARG A 1 418 ? 1.042 19.336 32.393 1.00 88.19 418 ARG A C 1
ATOM 3345 O O . ARG A 1 418 ? 0.366 18.502 32.986 1.00 88.19 418 ARG A O 1
ATOM 3352 N N . ALA A 1 419 ? 0.661 19.869 31.232 1.00 86.31 419 ALA A N 1
ATOM 3353 C CA . ALA A 1 419 ? -0.567 19.453 30.556 1.00 86.31 419 ALA A CA 1
ATOM 3354 C C . ALA A 1 419 ? -0.494 18.004 30.047 1.00 86.31 419 ALA A C 1
ATOM 3356 O O . ALA A 1 419 ? -1.510 17.315 29.967 1.00 86.31 419 ALA A O 1
ATOM 3357 N N . ARG A 1 420 ? 0.701 17.511 29.698 1.00 82.38 420 ARG A N 1
ATOM 3358 C CA . ARG A 1 420 ? 0.928 16.114 29.291 1.00 82.38 420 ARG A CA 1
ATOM 3359 C C . ARG A 1 420 ? 1.041 15.130 30.457 1.00 82.38 420 ARG A C 1
ATOM 3361 O O . ARG A 1 420 ? 0.922 13.931 30.220 1.00 82.38 420 ARG A O 1
ATOM 3368 N N . GLY A 1 421 ? 1.293 15.610 31.674 1.00 78.56 421 GLY A N 1
ATOM 3369 C CA . GLY A 1 421 ? 1.555 14.765 32.842 1.00 78.56 421 GLY A CA 1
ATOM 3370 C C . GLY A 1 421 ? 2.958 14.142 32.869 1.00 78.56 421 GLY A C 1
ATOM 3371 O O . GLY A 1 421 ? 3.202 13.237 33.659 1.00 78.56 421 GLY A O 1
ATOM 3372 N N . ASN A 1 422 ? 3.890 14.603 32.024 1.00 80.75 422 ASN A N 1
ATOM 3373 C CA . ASN A 1 422 ? 5.282 14.132 31.974 1.00 80.75 422 ASN A CA 1
ATOM 3374 C C . ASN A 1 422 ? 6.277 15.180 32.506 1.00 80.75 422 ASN A C 1
ATOM 3376 O O . ASN A 1 422 ? 7.385 15.311 31.990 1.00 80.75 422 ASN A O 1
ATOM 3380 N N . PHE A 1 423 ? 5.851 15.948 33.508 1.00 83.38 423 PHE A N 1
ATOM 3381 C CA . PHE A 1 423 ? 6.627 17.013 34.134 1.00 83.38 423 PHE A CA 1
ATOM 3382 C C . PHE A 1 423 ? 7.569 16.477 35.218 1.00 83.38 423 PHE A C 1
ATOM 3384 O O . PHE A 1 423 ? 7.283 15.492 35.900 1.00 83.38 423 PHE A O 1
ATOM 3391 N N . GLU A 1 424 ? 8.675 17.180 35.426 1.00 82.12 424 GLU A N 1
ATOM 3392 C CA . GLU A 1 424 ? 9.537 17.011 36.588 1.00 82.12 424 GLU A CA 1
ATOM 3393 C C . GLU A 1 424 ? 9.133 17.987 37.697 1.00 82.12 424 GLU A C 1
ATOM 3395 O O . GLU A 1 424 ? 8.401 18.959 37.488 1.00 82.12 424 GLU A O 1
ATOM 3400 N N . ARG A 1 425 ? 9.637 17.766 38.916 1.00 77.38 425 ARG A N 1
ATOM 3401 C CA . ARG A 1 425 ? 9.301 18.607 40.078 1.00 77.38 425 ARG A CA 1
ATOM 3402 C C . ARG A 1 425 ? 9.572 20.101 39.834 1.00 77.38 425 ARG A C 1
ATOM 3404 O O . ARG A 1 425 ? 8.841 20.924 40.379 1.00 77.38 425 ARG A O 1
ATOM 3411 N N . ALA A 1 426 ? 10.593 20.422 39.039 1.00 83.62 426 ALA A N 1
ATOM 3412 C CA . ALA A 1 426 ? 11.023 21.781 38.719 1.00 83.62 426 ALA A CA 1
ATOM 3413 C C . ALA A 1 426 ? 10.567 22.277 37.334 1.00 83.62 426 ALA A C 1
ATOM 3415 O O . ALA A 1 426 ? 10.978 23.359 36.939 1.00 83.62 426 ALA A O 1
ATOM 3416 N N . SER A 1 427 ? 9.742 21.518 36.598 1.00 87.00 427 SER A N 1
ATOM 3417 C CA . SER A 1 427 ? 9.241 21.976 35.297 1.00 87.00 427 SER A CA 1
ATOM 3418 C C . SER A 1 427 ? 8.435 23.267 35.432 1.00 87.00 427 SER A C 1
ATOM 3420 O O . SER A 1 427 ? 7.640 23.425 36.366 1.00 87.00 427 SER A O 1
ATOM 3422 N N . ASP A 1 428 ? 8.625 24.144 34.467 1.00 92.25 428 ASP A N 1
ATOM 3423 C CA . ASP A 1 428 ? 7.880 25.365 34.204 1.00 92.25 428 ASP A CA 1
ATOM 3424 C C . ASP A 1 428 ? 6.370 25.133 34.012 1.00 92.25 428 ASP A C 1
ATOM 3426 O O . ASP A 1 428 ? 5.871 24.006 33.896 1.00 92.25 428 ASP A O 1
ATOM 3430 N N . ILE A 1 429 ? 5.616 26.230 34.073 1.00 92.88 429 ILE A N 1
ATOM 3431 C CA . ILE A 1 429 ? 4.179 26.290 33.820 1.00 92.88 429 ILE A CA 1
ATOM 3432 C C . ILE A 1 429 ? 3.953 27.058 32.514 1.00 92.88 429 ILE A C 1
ATOM 3434 O O . ILE A 1 429 ? 3.993 28.287 32.484 1.00 92.88 429 ILE A O 1
ATOM 3438 N N . ASP A 1 430 ? 3.659 26.315 31.450 1.00 95.12 430 ASP A N 1
ATOM 3439 C CA . ASP A 1 430 ? 3.362 26.852 30.121 1.00 95.12 430 ASP A CA 1
ATOM 3440 C C . ASP A 1 430 ? 1.886 27.279 29.986 1.00 95.12 430 ASP A C 1
ATOM 3442 O O . ASP A 1 430 ? 0.976 26.441 30.026 1.00 95.12 430 ASP A O 1
ATOM 3446 N N . LEU A 1 431 ? 1.615 28.570 29.774 1.00 95.00 431 LEU A N 1
ATOM 3447 C CA . LEU A 1 431 ? 0.266 29.130 29.634 1.00 95.00 431 LEU A CA 1
ATOM 3448 C C . LEU A 1 431 ? 0.050 29.777 28.266 1.00 95.00 431 LEU A C 1
ATOM 3450 O O . LEU A 1 4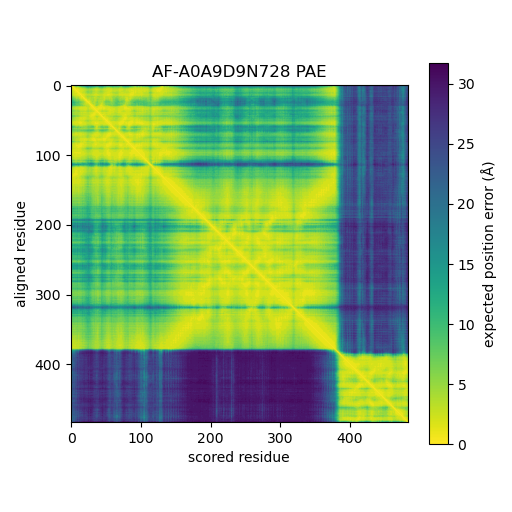31 ? 0.754 30.698 27.874 1.00 95.00 431 LEU A O 1
ATOM 3454 N N . ALA A 1 432 ? -0.979 29.343 27.546 1.00 95.00 432 ALA A N 1
ATOM 3455 C CA . ALA A 1 432 ? -1.448 29.979 26.325 1.00 95.00 432 ALA A CA 1
ATOM 3456 C C . ALA A 1 432 ? -2.696 30.813 26.623 1.00 95.00 432 ALA A C 1
ATOM 3458 O O . ALA A 1 432 ? -3.699 30.302 27.130 1.00 95.00 432 ALA A O 1
ATOM 3459 N N . VAL A 1 433 ? -2.630 32.106 26.318 1.00 95.12 433 VAL A N 1
ATOM 3460 C CA . VAL A 1 433 ? -3.594 33.106 26.788 1.00 95.12 433 VAL A CA 1
ATOM 3461 C C . VAL A 1 433 ? -4.242 33.825 25.612 1.00 95.12 433 VAL A C 1
ATOM 3463 O O . VAL A 1 433 ? -3.598 34.065 24.594 1.00 95.12 433 VAL A O 1
ATOM 3466 N N . LYS A 1 434 ? -5.529 34.163 25.738 1.00 93.50 434 LYS A N 1
ATOM 3467 C CA . LYS A 1 434 ? -6.287 34.907 24.726 1.00 93.50 434 LYS A CA 1
ATOM 3468 C C . LYS A 1 434 ? -7.129 36.017 25.350 1.00 93.50 434 LYS A C 1
ATOM 3470 O O . LYS A 1 434 ? -7.896 35.751 26.278 1.00 93.50 434 LYS A O 1
ATOM 3475 N N . GLY A 1 435 ? -7.081 37.201 24.738 1.00 89.75 435 GLY A N 1
ATOM 3476 C CA . GLY A 1 435 ? -7.855 38.383 25.113 1.00 89.75 435 GLY A CA 1
ATOM 3477 C C . GLY A 1 435 ? -7.358 39.057 26.394 1.00 89.75 435 GLY A C 1
ATOM 3478 O O . GLY A 1 435 ? -6.637 38.442 27.176 1.00 89.75 435 GLY A O 1
ATOM 3479 N N . GLY A 1 436 ? -7.778 40.305 26.609 1.00 90.81 436 GLY A N 1
ATOM 3480 C CA . GLY A 1 436 ? -7.422 41.097 27.792 1.00 90.81 436 GLY A CA 1
ATOM 3481 C C . GLY A 1 436 ? -6.030 41.727 27.730 1.00 90.81 436 GLY A C 1
ATOM 3482 O O . GLY A 1 436 ? -5.408 41.792 26.670 1.00 90.81 436 GLY A O 1
ATOM 3483 N N . ASP A 1 437 ? -5.547 42.195 28.881 1.00 91.88 437 ASP A N 1
ATOM 3484 C CA . ASP A 1 437 ? -4.179 42.692 29.046 1.00 91.88 437 ASP A CA 1
ATOM 3485 C C . ASP A 1 437 ? -3.230 41.532 29.383 1.00 91.88 437 ASP A C 1
ATOM 3487 O O . ASP A 1 437 ? -2.990 41.185 30.543 1.00 91.88 437 ASP A O 1
ATOM 3491 N N . ILE A 1 438 ? -2.712 40.893 28.334 1.00 91.81 438 ILE A N 1
ATOM 3492 C CA . ILE A 1 438 ? -1.833 39.721 28.452 1.00 91.81 438 ILE A CA 1
ATOM 3493 C C . ILE A 1 438 ? -0.481 40.099 29.074 1.00 91.81 438 ILE A C 1
ATOM 3495 O O . ILE A 1 438 ? 0.125 39.283 29.771 1.00 91.81 438 ILE A O 1
ATOM 3499 N N . THR A 1 439 ? -0.019 41.336 28.879 1.00 90.81 439 THR A N 1
ATOM 3500 C CA . THR A 1 439 ? 1.245 41.825 29.442 1.00 90.81 439 THR A CA 1
ATOM 3501 C C . THR A 1 439 ? 1.157 41.912 30.962 1.00 90.81 439 THR A C 1
ATOM 3503 O O . THR A 1 439 ? 1.992 41.325 31.651 1.00 90.81 439 THR A O 1
ATOM 3506 N N . HIS A 1 440 ? 0.120 42.565 31.496 1.00 90.94 440 HIS A N 1
ATOM 3507 C CA . HIS A 1 440 ? -0.094 42.634 32.944 1.00 90.94 440 HIS A CA 1
ATOM 3508 C C . HIS A 1 440 ? -0.448 41.273 33.542 1.00 90.94 440 HIS A C 1
ATOM 3510 O O . HIS A 1 440 ? 0.062 40.934 34.606 1.00 90.94 440 HIS A O 1
ATOM 3516 N N . PHE A 1 441 ? -1.219 40.441 32.833 1.00 94.69 441 PHE A N 1
ATOM 3517 C CA . PHE A 1 441 ? -1.446 39.057 33.253 1.00 94.69 441 PHE A CA 1
ATOM 3518 C C . PHE A 1 441 ? -0.130 38.282 33.408 1.00 94.69 441 PHE A C 1
ATOM 3520 O O . PHE A 1 441 ? 0.042 37.562 34.387 1.00 94.69 441 PHE A O 1
ATOM 3527 N N . THR A 1 442 ? 0.804 38.441 32.465 1.00 93.31 442 THR A N 1
ATOM 3528 C CA . THR A 1 442 ? 2.109 37.763 32.496 1.00 93.31 442 THR A CA 1
ATOM 3529 C C . THR A 1 442 ? 2.962 38.225 33.677 1.00 93.31 442 THR A C 1
ATOM 3531 O O . THR A 1 442 ? 3.618 37.398 34.305 1.00 93.31 442 THR A O 1
ATOM 3534 N N . LEU A 1 443 ? 2.944 39.523 33.997 1.00 90.88 443 LEU A N 1
ATOM 3535 C CA . LEU A 1 443 ? 3.632 40.068 35.172 1.00 90.88 443 LEU A CA 1
ATOM 3536 C C . LEU A 1 443 ? 3.017 39.531 36.4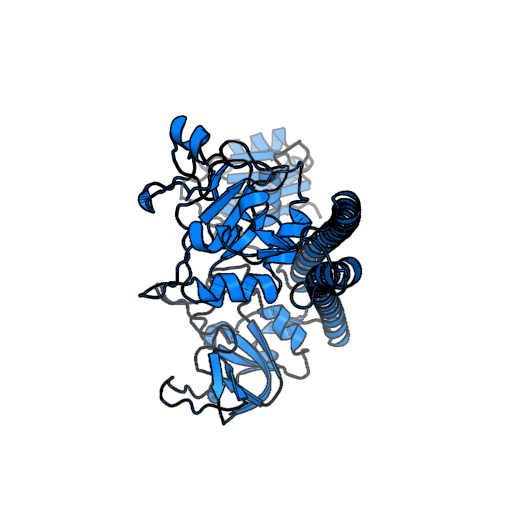68 1.00 90.88 443 LEU A C 1
ATOM 3538 O O . LEU A 1 443 ? 3.734 38.973 37.295 1.00 90.88 443 LEU A O 1
ATOM 3542 N N . ASP A 1 444 ? 1.690 39.595 36.593 1.00 92.06 444 ASP A N 1
ATOM 3543 C CA . ASP A 1 444 ? 0.959 39.109 37.765 1.00 92.06 444 ASP A CA 1
ATOM 3544 C C . ASP A 1 444 ? 1.255 37.623 38.043 1.00 92.06 444 ASP A C 1
ATOM 3546 O O . ASP A 1 444 ? 1.548 37.250 39.179 1.00 92.06 444 ASP A O 1
ATOM 3550 N N . VAL A 1 445 ? 1.228 36.751 37.022 1.00 92.00 445 VAL A N 1
ATOM 3551 C CA . VAL A 1 445 ? 1.502 35.319 37.248 1.00 92.00 445 VAL A CA 1
ATOM 3552 C C . VAL A 1 445 ? 2.960 35.042 37.617 1.00 92.00 445 VAL A C 1
ATOM 3554 O O . VAL A 1 445 ? 3.222 34.108 38.372 1.00 92.00 445 VAL A O 1
ATOM 3557 N N . LYS A 1 446 ? 3.905 35.848 37.119 1.00 90.81 446 LYS A N 1
ATOM 3558 C CA . LYS A 1 446 ? 5.340 35.686 37.395 1.00 90.81 446 LYS A CA 1
ATOM 3559 C C . LYS A 1 446 ? 5.752 36.220 38.762 1.00 90.81 446 LYS A C 1
ATOM 3561 O O . LYS A 1 446 ? 6.667 35.666 39.362 1.00 90.81 446 LYS A O 1
ATOM 3566 N N . GLU A 1 447 ? 5.107 37.280 39.239 1.00 87.00 447 GLU A N 1
ATOM 3567 C CA . GLU A 1 447 ? 5.536 38.003 40.442 1.00 87.00 447 GLU A CA 1
ATOM 3568 C C . GLU A 1 447 ? 4.635 37.760 41.661 1.00 87.00 447 GLU A C 1
ATOM 3570 O O . GLU A 1 447 ? 5.122 37.794 42.791 1.00 87.00 447 GLU A O 1
ATOM 3575 N N . GLU A 1 448 ? 3.339 37.493 41.461 1.00 86.56 448 GLU A N 1
ATOM 3576 C CA . GLU A 1 448 ? 2.349 37.443 42.548 1.00 86.56 448 GLU A CA 1
ATOM 3577 C C . GLU A 1 448 ? 1.809 36.030 42.856 1.00 86.56 448 GLU A C 1
ATOM 3579 O O . GLU A 1 448 ? 0.958 35.881 43.736 1.00 86.56 448 GLU A O 1
ATOM 3584 N N . THR A 1 449 ? 2.267 34.977 42.166 1.00 89.56 449 THR A N 1
ATOM 3585 C CA . THR A 1 449 ? 1.813 33.600 42.443 1.00 89.56 449 THR A CA 1
ATOM 3586 C C . THR A 1 449 ? 2.568 32.945 43.601 1.00 89.56 449 THR A C 1
ATOM 3588 O O . THR A 1 449 ? 3.767 33.127 43.803 1.00 89.56 449 THR A O 1
ATOM 3591 N N . SER A 1 450 ? 1.873 32.092 44.354 1.00 86.00 450 SER A N 1
ATOM 3592 C CA . SER A 1 450 ? 2.405 31.357 45.507 1.00 86.00 450 SER A CA 1
ATOM 3593 C C . SER A 1 450 ? 3.209 30.109 45.092 1.00 86.00 450 SER A C 1
ATOM 3595 O O . SER A 1 450 ? 3.053 29.020 45.665 1.00 86.00 450 SER A O 1
ATOM 3597 N N . THR A 1 451 ? 4.062 30.233 44.071 1.00 85.56 451 THR A N 1
ATOM 3598 C CA . THR A 1 451 ? 4.927 29.161 43.560 1.00 85.56 451 THR A CA 1
ATOM 3599 C C . THR A 1 451 ? 6.320 29.674 43.202 1.00 85.56 451 THR A C 1
ATOM 3601 O O . THR A 1 451 ? 6.502 30.833 42.868 1.00 85.56 451 THR A O 1
ATOM 3604 N N . LEU A 1 452 ? 7.314 28.785 43.277 1.00 86.06 452 LEU A N 1
ATOM 3605 C CA . LEU A 1 452 ? 8.694 29.049 42.838 1.00 86.06 452 LEU A CA 1
ATOM 3606 C C . LEU A 1 452 ? 8.960 28.523 41.417 1.00 86.06 452 LEU A C 1
ATOM 3608 O O . LEU A 1 452 ? 10.107 28.472 40.987 1.00 86.06 452 LEU A O 1
ATOM 3612 N N . LEU A 1 453 ? 7.920 28.035 40.739 1.00 88.81 453 LEU A N 1
ATOM 3613 C CA . LEU A 1 453 ? 8.012 27.534 39.371 1.00 88.81 453 LEU A CA 1
ATOM 3614 C C . LEU A 1 453 ? 7.988 28.707 38.394 1.00 88.81 453 LEU A C 1
ATOM 3616 O O . LEU A 1 453 ? 7.242 29.662 38.598 1.00 88.81 453 LEU A O 1
ATOM 3620 N N . GLU A 1 454 ? 8.771 28.602 37.327 1.00 90.25 454 GLU A N 1
ATOM 3621 C CA . GLU A 1 454 ? 8.775 29.593 36.255 1.00 90.25 454 GLU A CA 1
ATOM 3622 C C . GLU A 1 454 ? 7.505 29.481 35.400 1.00 90.25 454 GLU A C 1
ATOM 3624 O O . GLU A 1 454 ? 6.913 28.406 35.277 1.00 90.25 454 GLU A O 1
ATOM 3629 N N . PHE A 1 455 ? 7.081 30.606 34.825 1.00 92.62 455 PHE A N 1
ATOM 3630 C CA . PHE A 1 455 ? 5.931 30.685 33.927 1.00 92.62 455 PHE A CA 1
ATOM 3631 C C . PHE A 1 455 ? 6.371 31.118 32.536 1.00 92.62 455 PHE A C 1
ATOM 3633 O O . PHE A 1 455 ? 6.955 32.193 32.382 1.00 92.62 455 PHE A O 1
ATOM 3640 N N . ASP A 1 456 ? 5.962 30.356 31.530 1.00 93.00 456 ASP A N 1
ATOM 3641 C CA . ASP A 1 456 ? 6.115 30.725 30.129 1.00 93.00 456 ASP A CA 1
ATOM 3642 C C . ASP A 1 456 ? 4.743 31.008 29.528 1.00 93.00 456 ASP A C 1
ATOM 3644 O O . ASP A 1 456 ? 3.887 30.134 29.414 1.00 93.00 456 ASP A O 1
ATOM 3648 N N . VAL A 1 457 ? 4.503 32.276 29.188 1.00 93.19 457 VAL A N 1
ATOM 3649 C CA . VAL A 1 457 ? 3.199 32.754 28.719 1.00 93.19 457 VAL A CA 1
ATOM 3650 C C . VAL A 1 457 ? 3.276 33.088 27.236 1.00 93.19 457 VAL A C 1
ATOM 3652 O O . VAL A 1 457 ? 4.089 33.912 26.821 1.00 93.19 457 VAL A O 1
ATOM 3655 N N . VAL A 1 458 ? 2.402 32.475 26.437 1.00 93.62 458 VAL A N 1
ATOM 3656 C CA . VAL A 1 458 ? 2.275 32.731 24.998 1.00 93.62 458 VAL A CA 1
ATOM 3657 C C . VAL A 1 458 ? 0.929 33.371 24.668 1.00 93.62 458 VAL A C 1
ATOM 3659 O O . VAL A 1 458 ? -0.123 32.961 25.164 1.00 93.62 458 VAL A O 1
ATOM 3662 N N . ASN A 1 459 ? 0.959 34.369 23.787 1.00 92.00 459 ASN A N 1
ATOM 3663 C CA . ASN A 1 459 ? -0.228 35.067 23.310 1.00 92.00 459 ASN A CA 1
ATOM 3664 C C . ASN A 1 459 ? -0.828 34.346 22.089 1.00 92.00 459 ASN A C 1
ATOM 3666 O O . ASN A 1 459 ? -0.206 34.270 21.031 1.00 92.00 459 ASN A O 1
ATOM 3670 N N . LEU A 1 460 ? -2.056 33.835 22.217 1.00 88.62 460 LEU A N 1
ATOM 3671 C CA . LEU A 1 460 ? -2.784 33.149 21.140 1.00 88.62 460 LEU A CA 1
ATOM 3672 C C . LEU A 1 460 ? -3.305 34.091 20.044 1.00 88.62 460 LEU A C 1
ATOM 3674 O O . LEU A 1 460 ? -3.780 33.609 19.014 1.00 88.62 460 LEU A O 1
ATOM 3678 N N . GLU A 1 461 ? -3.269 35.405 20.263 1.00 83.81 461 GLU A N 1
ATOM 3679 C CA . GLU A 1 461 ? -3.664 36.415 19.271 1.00 83.81 461 GLU A CA 1
ATOM 3680 C C . GLU A 1 461 ? -2.486 36.858 18.389 1.00 83.81 461 GLU A C 1
ATOM 3682 O O . GLU A 1 461 ? -2.687 37.513 17.366 1.00 83.81 461 GLU A O 1
ATOM 3687 N N . GLU A 1 462 ? -1.265 36.441 18.731 1.00 85.50 462 GLU A N 1
ATOM 3688 C CA . GLU A 1 462 ? -0.061 36.671 17.938 1.00 85.50 462 GLU A CA 1
ATOM 3689 C C . GLU A 1 462 ? 0.246 35.508 16.985 1.00 85.50 462 GLU A C 1
ATOM 3691 O O . GLU A 1 462 ? -0.275 34.393 17.089 1.00 85.50 462 GLU A O 1
ATOM 3696 N N . LYS A 1 463 ? 1.118 35.768 16.005 1.00 81.31 463 LYS A N 1
ATOM 3697 C CA . LYS A 1 463 ? 1.522 34.765 15.018 1.00 81.31 463 LYS A CA 1
ATOM 3698 C C . LYS A 1 463 ? 2.466 33.737 15.654 1.00 81.31 463 LYS A C 1
ATOM 3700 O O . LYS A 1 463 ? 3.675 33.943 15.702 1.00 81.31 463 LYS A O 1
ATOM 3705 N N . LEU A 1 464 ? 1.909 32.609 16.087 1.00 84.38 464 LEU A N 1
ATOM 3706 C CA . LEU A 1 464 ? 2.651 31.467 16.630 1.00 84.38 464 LEU A CA 1
ATOM 3707 C C . LEU A 1 464 ? 3.066 30.468 15.536 1.00 84.38 464 LEU A C 1
ATOM 3709 O O . LEU A 1 464 ? 2.465 30.397 14.463 1.00 84.38 464 LEU A O 1
ATOM 3713 N N . GLN A 1 465 ? 4.098 29.665 15.817 1.00 84.00 465 GLN A N 1
ATOM 3714 C CA . GLN A 1 465 ? 4.487 28.552 14.947 1.00 84.00 465 GLN A CA 1
ATOM 3715 C C . GLN A 1 465 ? 3.368 27.502 14.878 1.00 84.00 465 GLN A C 1
ATOM 3717 O O . GLN A 1 465 ? 2.795 27.124 15.898 1.00 84.00 465 GLN A O 1
ATOM 3722 N N . GLU A 1 466 ? 3.103 26.973 13.684 1.00 77.81 466 GLU A N 1
ATOM 3723 C CA . GLU A 1 466 ? 2.009 26.021 13.434 1.00 77.81 466 GLU A CA 1
ATOM 3724 C C . GLU A 1 466 ? 2.115 24.757 14.307 1.00 77.81 466 GLU A C 1
ATOM 3726 O O . GLU A 1 466 ? 1.137 24.336 14.921 1.00 77.81 466 GLU A O 1
ATOM 3731 N N . LYS A 1 467 ? 3.337 24.240 14.501 1.00 77.62 467 LYS A N 1
ATOM 3732 C CA . LYS A 1 467 ? 3.606 23.110 15.408 1.00 77.62 467 LYS A CA 1
ATOM 3733 C C . LYS A 1 467 ? 3.208 23.389 16.864 1.00 77.62 467 LYS A C 1
ATOM 3735 O O . LYS A 1 467 ? 2.757 22.481 17.557 1.00 77.62 467 LYS A O 1
ATOM 3740 N N . LEU A 1 468 ? 3.391 24.623 17.336 1.00 80.31 468 LEU A N 1
ATOM 3741 C CA . LEU A 1 468 ? 3.048 25.017 18.703 1.00 80.31 468 LEU A CA 1
ATOM 3742 C C . LEU A 1 468 ? 1.529 25.143 18.867 1.00 80.31 468 LEU A C 1
ATOM 3744 O O . LEU A 1 468 ? 0.976 24.657 19.850 1.00 80.31 468 LEU A O 1
ATOM 3748 N N . LEU A 1 469 ? 0.845 25.721 17.876 1.00 82.81 469 LEU A N 1
ATOM 3749 C CA . LEU A 1 469 ? -0.619 25.796 17.851 1.00 82.81 469 LEU A CA 1
ATOM 3750 C C . LEU A 1 469 ? -1.261 24.406 17.862 1.00 82.81 469 LEU A C 1
ATOM 3752 O O . LEU A 1 469 ? -2.217 24.181 18.606 1.00 82.81 469 LEU A O 1
ATOM 3756 N N . ASP A 1 470 ? -0.723 23.471 17.083 1.00 76.88 470 ASP A N 1
ATOM 3757 C CA . ASP A 1 470 ? -1.196 22.087 17.070 1.00 76.88 470 ASP A CA 1
ATOM 3758 C C . ASP A 1 470 ? -0.962 21.386 18.412 1.00 76.88 470 ASP A C 1
ATOM 3760 O O . ASP A 1 470 ? -1.846 20.670 18.885 1.00 76.88 470 ASP A O 1
ATOM 3764 N N . SER A 1 471 ? 0.176 21.639 19.066 1.00 78.31 471 SER A N 1
ATOM 3765 C CA . SER A 1 471 ? 0.455 21.136 20.417 1.00 78.31 471 SER A CA 1
ATOM 3766 C C . SER A 1 471 ? -0.573 21.646 21.434 1.00 78.31 471 SER A C 1
ATOM 3768 O O . SER A 1 471 ? -1.215 20.851 22.121 1.00 78.31 471 SER A O 1
ATOM 3770 N N . ILE A 1 472 ? -0.829 22.960 21.460 1.00 84.75 472 ILE A N 1
ATOM 3771 C CA . ILE A 1 472 ? -1.809 23.581 22.367 1.00 84.75 472 ILE A CA 1
ATOM 3772 C C . ILE A 1 472 ? -3.220 23.030 22.112 1.00 84.75 472 ILE A C 1
ATOM 3774 O O . ILE A 1 472 ? -3.949 22.737 23.058 1.00 84.75 472 ILE A O 1
ATOM 3778 N N . ARG A 1 473 ? -3.614 22.844 20.845 1.00 78.62 473 ARG A N 1
ATOM 3779 C CA . ARG A 1 473 ? -4.931 22.288 20.477 1.00 78.62 473 ARG A CA 1
ATOM 3780 C C . ARG A 1 473 ? -5.098 20.829 20.881 1.00 78.62 473 ARG A C 1
ATOM 3782 O O . ARG A 1 473 ? -6.206 20.419 21.217 1.00 78.62 473 ARG A O 1
ATOM 3789 N N . LYS A 1 474 ? -4.027 20.046 20.783 1.00 74.44 474 LYS A N 1
ATOM 3790 C CA . LYS A 1 474 ? -4.053 18.604 21.017 1.00 74.44 474 LYS A CA 1
ATOM 3791 C C . LYS A 1 474 ? -3.923 18.249 22.494 1.00 74.44 474 LYS A C 1
ATOM 3793 O O . LYS A 1 474 ? -4.519 17.270 22.928 1.00 74.44 474 LYS A O 1
ATOM 3798 N N . GLU A 1 475 ? -3.121 19.002 23.241 1.00 80.69 475 GLU A N 1
ATOM 3799 C CA . GLU A 1 475 ? -2.684 18.622 24.589 1.00 80.69 475 GLU A CA 1
ATOM 3800 C C . GLU A 1 475 ? -3.163 19.582 25.684 1.00 80.69 475 GLU A C 1
ATOM 3802 O O . GLU A 1 475 ? -3.078 19.225 26.861 1.00 80.69 475 GLU A O 1
ATOM 3807 N N . GLY A 1 476 ? -3.654 20.767 25.307 1.00 83.94 476 GLY A N 1
ATOM 3808 C CA . GLY A 1 476 ? -3.952 21.857 26.227 1.00 83.94 476 GLY A CA 1
ATOM 3809 C C . GLY A 1 476 ? -5.141 21.606 27.157 1.00 83.94 476 GLY A C 1
ATOM 3810 O O . GLY A 1 476 ? -6.175 21.075 26.752 1.00 83.94 476 GLY A O 1
ATOM 3811 N N . ILE A 1 477 ? -5.009 22.052 28.406 1.00 85.06 477 ILE A N 1
ATOM 3812 C CA . ILE A 1 477 ? -6.039 21.983 29.448 1.00 85.06 477 ILE A CA 1
ATOM 3813 C C . ILE A 1 477 ? -6.542 23.397 29.728 1.00 85.06 477 ILE A C 1
ATOM 3815 O O . ILE 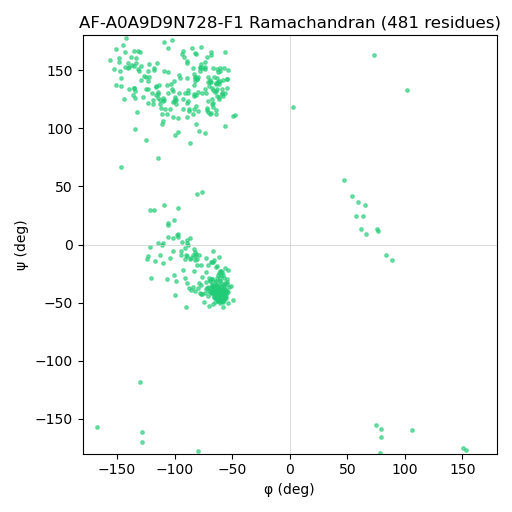A 1 477 ? -5.765 24.278 30.085 1.00 85.06 477 ILE A O 1
ATOM 3819 N N . VAL A 1 478 ? -7.845 23.639 29.593 1.00 88.06 478 VAL A N 1
ATOM 3820 C CA . VAL A 1 478 ? -8.426 24.955 29.899 1.00 88.06 478 VAL A CA 1
ATOM 3821 C C . VAL A 1 478 ? -8.423 25.174 31.416 1.00 88.06 478 VAL A C 1
ATOM 3823 O O . VAL A 1 478 ? -9.104 24.459 32.146 1.00 88.06 478 VAL A O 1
ATOM 3826 N N . ILE A 1 479 ? -7.669 26.173 31.885 1.00 88.06 479 ILE A N 1
ATOM 3827 C CA . ILE A 1 479 ? -7.668 26.604 33.294 1.00 88.06 479 ILE A CA 1
ATOM 3828 C C . ILE A 1 479 ? -8.799 27.608 33.541 1.00 88.06 479 ILE A C 1
ATOM 3830 O O . ILE A 1 479 ? -9.444 27.585 34.592 1.00 88.06 479 ILE A O 1
ATOM 3834 N N . TYR A 1 480 ? -9.025 28.502 32.578 1.00 89.56 480 TYR A N 1
ATOM 3835 C CA . TYR A 1 480 ? -10.003 29.579 32.664 1.00 89.56 480 TYR A CA 1
ATOM 3836 C C . TYR A 1 480 ? -10.602 29.866 31.285 1.00 89.56 480 TYR A C 1
ATOM 3838 O O . TYR A 1 480 ? -9.873 29.948 30.296 1.00 89.56 480 TYR A O 1
ATOM 3846 N N . GLU A 1 481 ? -11.915 30.055 31.228 1.00 90.25 481 GLU A N 1
ATOM 3847 C CA . GLU A 1 481 ? -12.635 30.564 30.062 1.00 90.25 481 GLU A CA 1
ATOM 3848 C C . GLU A 1 481 ? -13.774 31.453 30.572 1.00 90.25 481 GLU A C 1
ATOM 3850 O O . GLU A 1 481 ? -14.543 31.040 31.441 1.00 90.25 481 GLU A O 1
ATOM 3855 N N . GLU A 1 482 ? -13.818 32.696 30.098 1.00 81.38 482 GLU A N 1
ATOM 3856 C CA . GLU A 1 482 ? -14.910 33.629 30.374 1.00 81.38 482 GLU A CA 1
ATOM 3857 C C . GLU A 1 482 ? -16.179 33.102 29.681 1.00 81.38 482 GLU A C 1
ATOM 3859 O O . GLU A 1 482 ? -16.162 32.855 28.473 1.00 81.38 482 GLU A O 1
ATOM 3864 N N . ILE A 1 483 ? -17.237 32.852 30.464 1.00 61.88 483 ILE A N 1
ATOM 3865 C CA . ILE A 1 483 ? -18.528 32.308 30.000 1.00 61.88 483 ILE A CA 1
ATOM 3866 C C . ILE A 1 483 ? -19.475 33.443 29.635 1.00 61.88 483 ILE A C 1
ATOM 3868 O O . ILE A 1 483 ? -19.598 34.372 30.467 1.00 61.88 483 ILE A O 1
#

Organism: NCBI:txid2840943

Solvent-accessible surface area (backbone atoms only — not comparable to full-atom values): 26423 Å² total; per-residue (Å²): 134,78,67,48,79,40,40,39,58,81,43,28,50,77,48,56,87,72,46,60,73,74,56,83,87,74,58,49,76,46,84,22,44,32,31,39,26,86,43,77,77,50,44,20,69,59,64,78,44,72,45,69,34,28,38,34,32,23,38,77,35,46,84,85,43,84,88,43,60,31,30,43,75,47,74,45,63,22,29,46,26,79,26,25,40,37,33,33,56,33,96,76,41,54,63,63,44,55,21,62,58,41,17,69,52,85,53,81,90,56,48,46,63,92,91,60,52,27,45,44,72,79,48,53,39,66,37,78,40,76,40,52,59,61,70,58,42,53,50,54,41,51,54,52,52,51,52,53,50,50,47,52,51,48,54,47,50,52,54,49,50,57,49,47,55,52,51,52,46,40,72,76,58,37,57,75,75,76,32,82,73,67,50,51,75,42,45,51,51,81,43,46,60,65,80,66,42,64,29,50,85,77,58,84,86,53,53,39,95,83,35,81,22,33,46,39,49,52,84,34,25,48,95,38,65,55,35,57,70,66,94,53,58,22,23,77,66,52,73,70,47,40,73,72,31,47,67,51,57,50,28,32,36,26,23,22,56,22,86,43,68,87,51,32,64,34,43,11,31,38,42,87,82,56,54,84,50,28,29,34,24,54,51,26,34,41,42,32,43,26,71,92,66,45,50,62,70,55,52,44,55,49,50,71,34,69,61,35,42,52,50,45,53,72,46,50,48,76,71,95,46,21,32,52,54,72,67,43,54,40,67,31,65,40,73,53,64,63,58,69,64,42,48,53,50,48,55,51,50,54,53,52,50,56,52,44,54,54,47,51,53,53,42,55,52,50,53,49,51,51,53,52,50,50,41,70,78,59,42,74,72,73,80,63,81,55,68,79,64,39,80,56,56,71,68,45,57,52,46,50,44,51,41,31,59,76,30,53,35,40,33,35,26,34,21,64,46,27,44,70,58,71,51,58,98,79,50,56,48,36,35,41,34,35,61,52,44,58,68,60,33,51,50,46,59,66,74,70,43,90,64,92,59,53,68,47,77,44,62,68,86,51,96,69,59,67,72,56,53,51,46,43,73,73,47,41,40,78,76,37,67,71,128

pLDDT: mean 91.36, std 8.12, range [39.66, 98.31]

Secondary structure (DSSP, 8-state):
--PEEEEGGGTEEE-GGG-----TTT--EEEEEEEETTEEEEEES--SEEEEEEEEESBSS-TT-TTS-SEEEEEEEEEE-TTEEEEEEPTTS-HHHHHHHHHT---TTTEE-SSS-EE-HHHHHT-EEEE--HHHHHHHHHHHHHHHHHHHHHHHHHHHHHHHHHHHHHHHH--TTT-TT-PEEEEGGGGB-S--EE-B---GGGB-TT-SEEEE-HHHHTTSSB---SS--EE---HHHHHHHB--TTEEEEE-EESSGGGTT-EEEPPTTPPTTEEEBTTEEEEEB-TTT--HHHHHHHHHSHHHHHHHHHT-EESSSEE--HHHHHT-EEEE--HHHHHHHHHHHHHHHHHHHHHHHHHHHHHHHHHHHHHHHTPPP-S---GGGGS--HHHHHHHHHHHHHTT--EEEEEHHHHHT---TT--EEEEEESS-HHHHHHHHHHSSS--S-EEEEETTS---HHHHHHHHHH-EEEEE--

Foldseek 3Di:
DDWDKDFLVVFWDWPLVQADADDPVRFAADAAFEAAQQGGPHHGNAFRDAAWWKKAFFWPAPLVDLVFFRIDIDHGGHHYHNGTIIIGGDPQADSVLSRLLRGNDNCPPQWDDDPMTGRDPVSNRRDMDTGDGPVVSVVLSVVLVVLVVVLVVLVVVLVVLVVVLLVVLCVLQNAFVVRPVPFDKDFQLVFFDDDKDFWDDDDPVQFDPPAPAFEFELVQWAPDAEGDQPPGTHGHDDPVNQVPFPDAFQKKKWQFKAQDLLSGGQIYTHDHPRDRRYGYHRRIIIGRGNPVQADSSSVNSQCVHPQNSVQLSVQWDDDSIIGHDPVSRRRRMDGGHDHVSRVVSVVVSVVSVVVSVVSVVVSVVSVVVSVVSSCVSNNDPPPDPPLVLLLDDPQLLVQLQVLCVVQVWAWKKWFPCSLVSNDDNQAATEIETEDGDQVSSQVSSQPPGPDPHHYDYHYPVDDDDPVVVVRCVPRIGTSDHDD

Radius of gyration: 30.59 Å; Cα contacts (8 Å, |Δi|>4): 876; chains: 1; bounding box: 64×72×84 Å

InterPro domains:
  IPR000055 Type I restriction modification DNA specificity domain [PF01420] (2-157)
  IPR000055 Type I restriction modification DNA specificity domain [PF01420] (180-366)
  IPR041633 Polymerase beta, nucleotidyltransferase [PF18765] (398-481)
  IPR043519 Nucleotidyltransferase superfamily [G3DSA:3.30.460.10] (386-483)
  IPR043519 Nucleotidyltransferase superfamily [SSF81301] (393-481)
  IPR044946 Type I restriction modification DNA specificity domain superfamily [G3DSA:3.90.220.20] (1-130)
  IPR044946 Type I restriction modification DNA specificity domain superfamily [G3DSA:3.90.220.20] (174-380)
  IPR052021 Type I restriction system S subunit [PTHR30408] (76-378)

Mean predicted aligned error: 12.72 Å

Nearest PDB structures (foldseek):
  7vs4-assembly1_C  TM=7.815E-01  e=5.956E-19  Aquipseudomonas alcaligenes
  7vru-assembly1_C  TM=7.883E-01  e=9.385E-19  Aquipseudomonas alcaligenes
  1yf2-assembly2_B  TM=7.272E-01  e=1.111E-16  Methanocaldococcus jannaschii DSM 2661
  8w2p-assembly1_C  TM=6.679E-01  e=3.558E-15  Geobacillus stearothermophilus
  2y7h-assembly1_A  TM=6.539E-01  e=2.829E-13  Escherichia coli

Sequence (483 aa):
MNYKVVYLEECCEILDNKRVPITAKDRKEGIYPYYGANGIQGYIDQYIFDDELVLLAEDGGHFEDKKKPIAYRVSGKCWVNNHAHVLKPLDCIDVDYLCYSLMFYNVDGIINGATRKKLTQSAMRKMKIYLVNLDTQKTIVQHLKCIEKIIELRRQQLVDFDVFVKSQFVEMFGDPMINPKGWQEIKISEIVDGKVSNGFFAKRNEYVDDGNVAVLGVSNVVNRMYSQCQNLPKANGTDRDIEKYGLKYGDMLFCRSSLVVEGIGKASIVPQNVPEHTLFECHVIRLPLDLSKCVPEFIQVLTTTNYFRTQIISQAKTSTMTTIGQDGILKSNIILPPLDIQNTFLTFVQQVDKSKLAVQKSLEELETLKQALMQQYFGRKEEGKNLEDTGIKPIVLEEIKKFAKKNGVKKVILFGSRARGNFERASDIDLAVKGGDITHFTLDVKEETSTLLEFDVVNLEEKLQEKLLDSIRKEGIVIYEEI